Protein AF-0000000076989982 (afdb_homodimer)

Sequence (538 aa):
MSLSGQRYEKISDDGVPPREEEQDGLLDSHEPRYRRLVRLSTTSPLTTVCLSISNAVTVAIVLLLLLSRGSLDSPCPTPTTVVYPLRPAWFPPEIPVTKVLHGDKRYGQAPNPESIEAWNQLLPKGRGWVRVNNQSALPDLPGLNHSLPEHRAFPTVFHQLHCLYSTMDSYYELLNVTYGRREKRELGPGDPGWNSEHLNHCWDYLRQTIMCNADVTLEWKKYDEKVGTGWGYRHQCKDWDAIIAWAEDHRTSNSWGILRGGGERIPLEMSLSGQRYEKISDDGVPPREEEQDGLLDSHEPRYRRLVRLSTTSPLTTVCLSISNAVTVAIVLLLLLSRGSLDSPCPTPTTVVYPLRPAWFPPEIPVTKVLHGDKRYGQAPNPESIEAWNQLLPKGRGWVRVNNQSALPDLPGLNHSLPEHRAFPTVFHQLHCLYSTMDSYYELLNVTYGRREKRELGPGDPGWNSEHLNHCWDYLRQTIMCNADVTLEWKKYDEKVGTGWGYRHQCKDWDAIIAWAEDHRTSNSWGILRGGGERIPLE

Foldseek 3Di:
DDDDDDYDDDDDDDDDDDDDDDPPPPPVPPPPPPPPPPPPPDCPPVNVVVVVVVVVVVVVVVVVVVVVCVVVPPVPPVPPDDDDDDDDPQADDDDDDDDDDDDDVLQLDADDPSVVVVLVVVADVVLQKDKDQCPDDDPDAPQDDPVDRIWIWGFVLSVVSVVLVVVRVVLNVVVCVVVPVDDPPQDDPPDDCNCSNVVSCVSRVSNVVSVNVPRRFIQIDGPPDPDRPVPRGDGDDDDPVVVVVVCVVVDQFDFDDDDPPPTDGHGDD/DDDDDDDPDDPPVPCPDDDPPVPPPPPVVPPPPPPPPPPPPDCPVVNVVVVVVVVVVVVVVVVVVVVVVVVVPPVPPVPPDDDDDDDDPQADDDDDDDDDDDDDVLQLDADDPSVVVVLVVVADVVLQKDKDQCPDDDPDFPQDDPVDRIWIWGFVLSVVSVVLVVVRVVLNVVVCVVPPPDDPPQDDPPDDCNCSNVVSCVSRVSNVVSVNVPRRFIQIDGPPDPDRPVPRGDGDDDDPVVVVVVCVVVDQFDFDDDDPPPTDGHGDD

pLDDT: mean 70.56, std 25.73, range [16.31, 98.81]

Secondary structure (DSSP, 8-state):
--------------------------------------------HHHHHHHHHHHHHHHHHHHHHHHHHHTT-S--------BPPP--TTSPP--EEEEE----TTTSS---HHHHHHHHTTSPTTTT-EEEE-SS-----TT--TT-SEEEEEEHHHHHHHHHHHHHHHHHHHHHHHHTTT------TTSTTTTHHHHHHHHHHHHHHHHHT----EEEPPTT-SS---TT-EEEEE-HHHHHHHHHHTBSB----SSTTSS---B--/--------------------------------------------HHHHHHHHHHHHHHHHHHHHHHHHHHTT-S--------BPPP--TTSPP--EEEEE----TTTSS---HHHHHHHHTTSPTTTT-EEEE-SS-----TT--TT-SEEEEEEHHHHHHHHHHHHHHHHHHHHHHHHTTT------TTSTTTTHHHHHHHHHHHHHHHHHT----EEEPPTT-SS---TT-EEEEE-HHHHHHHHHHTBS-----SSTTTS------

Organism: Colletotrichum orbiculare (strain 104-T / ATCC 96160 / CBS 514.97 / LARS 414 / MAFF 240422) (NCBI:txid1213857)

Solvent-accessible surface area (backbone atoms only — not comparable to full-atom values): 31716 Å² total; per-residue (Å²): 140,77,86,89,80,85,87,88,89,86,85,89,86,89,83,87,82,81,84,80,81,74,78,77,71,80,73,76,74,76,74,78,80,76,75,79,74,75,73,75,67,82,66,46,73,60,48,41,50,50,31,46,48,50,31,51,51,50,49,50,51,52,49,50,52,45,51,64,53,54,68,53,66,43,77,64,62,75,66,43,43,38,73,45,73,76,48,63,89,88,46,72,66,65,46,76,39,79,44,66,43,68,88,49,64,59,52,36,51,78,87,42,76,66,25,48,52,55,54,22,61,70,34,32,57,17,48,37,32,22,56,43,68,59,82,53,87,68,70,95,44,81,56,61,64,78,84,49,74,62,41,50,27,31,36,41,38,54,56,47,50,35,36,52,48,49,52,55,52,51,39,54,51,41,50,33,68,61,54,44,86,67,68,82,60,79,64,46,92,83,38,80,67,48,54,47,67,60,46,18,49,31,50,30,52,44,50,52,50,45,49,28,45,51,43,64,45,70,43,59,66,31,84,85,49,91,64,88,81,72,59,58,45,72,36,84,21,36,41,52,67,58,37,43,51,50,35,43,74,29,33,66,32,52,19,34,34,53,50,88,80,74,29,65,82,38,74,60,127,146,86,73,87,78,78,84,79,74,84,74,82,63,83,68,82,74,78,77,68,80,72,78,77,74,77,74,75,77,75,77,78,78,77,74,80,74,74,73,78,64,81,63,45,72,62,48,39,51,50,30,47,49,50,30,51,51,50,50,49,51,50,49,50,51,46,52,62,53,54,66,54,66,42,78,63,62,77,66,44,42,37,72,46,72,75,48,62,87,89,47,73,66,64,47,77,40,79,44,66,43,67,89,50,64,58,53,36,52,76,86,44,74,66,24,49,52,54,55,22,62,71,33,33,56,16,48,39,32,22,55,40,66,59,83,53,86,68,71,95,43,81,56,59,65,79,84,50,76,64,42,50,27,32,38,40,38,52,56,47,52,37,36,52,47,50,52,54,53,50,39,52,51,41,50,32,67,59,54,44,85,67,67,80,61,79,63,46,92,83,38,77,67,47,52,47,68,59,46,18,49,29,49,31,51,45,50,52,52,46,48,28,45,50,43,63,46,69,44,58,66,31,83,85,49,92,64,89,78,70,59,60,45,71,35,85,20,36,42,54,66,57,36,43,52,52,35,43,74,31,32,66,33,51,19,34,34,53,50,89,81,74,29,66,81,37,75,60,128

Radius of gyration: 43.17 Å; Cα contacts (8 Å, |Δi|>4): 699; chains: 2; bounding box: 173×113×93 Å

InterPro domains:
  IPR021765 Mycotoxin biosynthesis protein UstYa-like [PF11807] (40-250)
  IPR021765 Mycotoxin biosynthesis protein UstYa-like [PTHR33365] (18-252)

Structure (mmCIF, N/CA/C/O backbone):
data_AF-0000000076989982-model_v1
#
loop_
_entity.id
_entity.type
_entity.pdbx_description
1 polymer 'Oxidase ustYa'
#
loop_
_atom_site.group_PDB
_atom_site.id
_atom_site.type_symbol
_atom_site.label_atom_id
_atom_site.label_alt_id
_atom_site.label_comp_id
_atom_site.label_asym_id
_atom_site.label_entity_id
_atom_site.label_seq_id
_atom_site.pdbx_PDB_ins_code
_atom_site.Cartn_x
_atom_site.Cartn_y
_atom_site.Cartn_z
_atom_site.occupancy
_atom_site.B_iso_or_equiv
_atom_site.auth_seq_id
_atom_site.auth_comp_id
_atom_site.auth_asym_id
_atom_site.auth_atom_id
_atom_site.pdbx_PDB_model_num
ATOM 1 N N . MET A 1 1 ? 74.188 24.844 45.844 1 20.05 1 MET A N 1
ATOM 2 C CA . MET A 1 1 ? 74.062 24.875 47.312 1 20.05 1 MET A CA 1
ATOM 3 C C . MET A 1 1 ? 73.875 26.312 47.812 1 20.05 1 MET A C 1
ATOM 5 O O . MET A 1 1 ? 72.938 26.625 48.531 1 20.05 1 MET A O 1
ATOM 9 N N . SER A 1 2 ? 75 26.953 48.281 1 17 2 SER A N 1
ATOM 10 C CA . SER A 1 2 ? 75.188 27.578 49.562 1 17 2 SER A CA 1
ATOM 11 C C . SER A 1 2 ? 74.875 29.078 49.531 1 17 2 SER A C 1
ATOM 13 O O . SER A 1 2 ? 74.312 29.609 50.469 1 17 2 SER A O 1
ATOM 15 N N . LEU A 1 3 ? 75.625 29.922 48.844 1 16.36 3 LEU A N 1
ATOM 16 C CA . LEU A 1 3 ? 76.375 30.938 49.594 1 16.36 3 LEU A CA 1
ATOM 17 C C . LEU A 1 3 ? 75.438 32.031 50.094 1 16.36 3 LEU A C 1
ATOM 19 O O . LEU A 1 3 ? 74.312 32.156 49.625 1 16.36 3 LEU A O 1
ATOM 23 N N . SER A 1 4 ? 75.875 33.406 50.031 1 17.39 4 SER A N 1
ATOM 24 C CA . SER A 1 4 ? 76.438 34.344 51.031 1 17.39 4 SER A CA 1
ATOM 25 C C . SER A 1 4 ? 75.375 35.312 51.531 1 17.39 4 SER A C 1
ATOM 27 O O . SER A 1 4 ? 74.375 35.5 50.875 1 17.39 4 SER A O 1
ATOM 29 N N . GLY A 1 5 ? 75.75 36.344 52.375 1 16.31 5 GLY A N 1
ATOM 30 C CA . GLY A 1 5 ? 75.688 36.844 53.719 1 16.31 5 GLY A CA 1
ATOM 31 C C . GLY A 1 5 ? 74.812 38.125 53.844 1 16.31 5 GLY A C 1
ATOM 32 O O . GLY A 1 5 ? 74.25 38.375 54.875 1 16.31 5 GLY A O 1
ATOM 33 N N . GLN A 1 6 ? 75.188 39.219 53.094 1 16.52 6 GLN A N 1
ATOM 34 C CA . GLN A 1 6 ? 75.625 40.375 53.875 1 16.52 6 GLN A CA 1
ATOM 35 C C . GLN A 1 6 ? 74.5 41.062 54.594 1 16.52 6 GLN A C 1
ATOM 37 O O . GLN A 1 6 ? 73.312 40.969 54.188 1 16.52 6 GLN A O 1
ATOM 42 N N . ARG A 1 7 ? 74.688 42.344 55.25 1 17.05 7 ARG A N 1
ATOM 43 C CA . ARG A 1 7 ? 74.75 42.969 56.562 1 17.05 7 ARG A CA 1
ATOM 44 C C . ARG A 1 7 ? 73.438 43.75 56.844 1 17.05 7 ARG A C 1
ATOM 46 O O . ARG A 1 7 ? 72.688 44 55.938 1 17.05 7 ARG A O 1
ATOM 53 N N . TYR A 1 8 ? 73.688 45.188 57.406 1 16.36 8 TYR A N 1
ATOM 54 C CA . TYR A 1 8 ? 73.5 45.719 58.75 1 16.36 8 TYR A CA 1
ATOM 55 C C . TYR A 1 8 ? 72.125 46.406 58.906 1 16.36 8 TYR A C 1
ATOM 57 O O . TYR A 1 8 ? 71.438 46.594 57.906 1 16.36 8 TYR A O 1
ATOM 65 N N . GLU A 1 9 ? 72.125 47.906 59.219 1 16.67 9 GLU A N 1
ATOM 66 C CA . GLU A 1 9 ? 72 48.625 60.469 1 16.67 9 GLU A CA 1
ATOM 67 C C . GLU A 1 9 ? 70.562 49.188 60.594 1 16.67 9 GLU A C 1
ATOM 69 O O . GLU A 1 9 ? 69.875 49.438 59.594 1 16.67 9 GLU A O 1
ATOM 74 N N . LYS A 1 10 ? 70.312 49.906 61.812 1 18.12 10 LYS A N 1
ATOM 75 C CA . LYS A 1 10 ? 69.312 49.969 62.875 1 18.12 10 LYS A CA 1
ATOM 76 C C . LYS A 1 10 ? 68.25 51.062 62.594 1 18.12 10 LYS A C 1
ATOM 78 O O . LYS A 1 10 ? 67.062 50.781 62.656 1 18.12 10 LYS A O 1
ATOM 83 N N . ILE A 1 11 ? 68.562 52.469 63.062 1 17.06 11 ILE A N 1
ATOM 84 C CA . ILE A 1 11 ? 68.062 52.938 64.312 1 17.06 11 ILE A CA 1
ATOM 85 C C . ILE A 1 11 ? 66.75 53.688 64.125 1 17.06 11 ILE A C 1
ATOM 87 O O . ILE A 1 11 ? 65.75 53.375 64.75 1 17.06 11 ILE A O 1
ATOM 91 N N . SER A 1 12 ? 66.875 55.156 64.188 1 17.36 12 SER A N 1
ATOM 92 C CA . SER A 1 12 ? 66.438 56.031 65.25 1 17.36 12 SER A CA 1
ATOM 93 C C . SER A 1 12 ? 65.062 56.531 65.062 1 17.36 12 SER A C 1
ATOM 95 O O . SER A 1 12 ? 64.562 56.5 63.938 1 17.36 12 SER A O 1
ATOM 97 N N . ASP A 1 13 ? 64.562 57.562 66 1 17.69 13 ASP A N 1
ATOM 98 C CA . ASP A 1 13 ? 63.531 57.781 66.938 1 17.69 13 ASP A CA 1
ATOM 99 C C . ASP A 1 13 ? 62.406 58.656 66.312 1 17.69 13 ASP A C 1
ATOM 101 O O . ASP A 1 13 ? 61.219 58.344 66.5 1 17.69 13 ASP A O 1
ATOM 105 N N . ASP A 1 14 ? 62.844 59.938 66.062 1 20.12 14 ASP A N 1
ATOM 106 C CA . ASP A 1 14 ? 62.281 61.062 66.812 1 20.12 14 ASP A CA 1
ATOM 107 C C . ASP A 1 14 ? 60.875 61.375 66.312 1 20.12 14 ASP A C 1
ATOM 109 O O . ASP A 1 14 ? 60.5 61.062 65.188 1 20.12 14 ASP A O 1
ATOM 113 N N . GLY A 1 15 ? 60.188 62.375 67.125 1 19.19 15 GLY A N 1
ATOM 114 C CA . GLY A 1 15 ? 58.906 62.656 67.812 1 19.19 15 GLY A CA 1
ATOM 115 C C . GLY A 1 15 ? 57.938 63.406 66.938 1 19.19 15 GLY A C 1
ATOM 116 O O . GLY A 1 15 ? 56.781 62.969 66.75 1 19.19 15 GLY A O 1
ATOM 117 N N . VAL A 1 16 ? 58.188 64.812 66.812 1 24.38 16 VAL A N 1
ATOM 118 C CA . VAL A 1 16 ? 57.219 65.75 67.312 1 24.38 16 VAL A CA 1
ATOM 119 C C . VAL A 1 16 ? 56.062 65.938 66.312 1 24.38 16 VAL A C 1
ATOM 121 O O . VAL A 1 16 ? 56.281 65.875 65.125 1 24.38 16 VAL A O 1
ATOM 124 N N . PRO A 1 17 ? 54.875 66.438 66.875 1 24.98 17 PRO A N 1
ATOM 125 C CA . PRO A 1 17 ? 53.438 66.188 66.625 1 24.98 17 PRO A CA 1
ATOM 126 C C . PRO A 1 17 ? 52.875 67.188 65.562 1 24.98 17 PRO A C 1
ATOM 128 O O . PRO A 1 17 ? 51.812 66.875 64.938 1 24.98 17 PRO A O 1
ATOM 131 N N . PRO A 1 18 ? 53.656 68.312 65.25 1 21.64 18 PRO A N 1
ATOM 132 C CA . PRO A 1 18 ? 52.812 69.5 65.562 1 21.64 18 PRO A CA 1
ATOM 133 C C . PRO A 1 18 ? 51.594 69.625 64.625 1 21.64 18 PRO A C 1
ATOM 135 O O . PRO A 1 18 ? 51.5 68.875 63.656 1 21.64 18 PRO A O 1
ATOM 138 N N . ARG A 1 19 ? 51.531 70.938 63.969 1 20.58 19 ARG A N 1
ATOM 139 C CA . ARG A 1 19 ? 50.625 72.062 64 1 20.58 19 ARG A CA 1
ATOM 140 C C . ARG A 1 19 ? 49.625 72 62.844 1 20.58 19 ARG A C 1
ATOM 142 O O . ARG A 1 19 ? 49.969 71.562 61.75 1 20.58 19 ARG A O 1
ATOM 149 N N . GLU A 1 20 ? 48.344 72.312 63.125 1 21.58 20 GLU A N 1
ATOM 150 C CA . GLU A 1 20 ? 46.938 72.188 62.75 1 21.58 20 GLU A CA 1
ATOM 151 C C . GLU A 1 20 ? 46.594 73 61.531 1 21.58 20 GLU A C 1
ATOM 153 O O . GLU A 1 20 ? 45.562 72.75 60.875 1 21.58 20 GLU A O 1
ATOM 158 N N . GLU A 1 21 ? 47.438 73.938 61.062 1 21.81 21 GLU A N 1
ATOM 159 C CA . GLU A 1 21 ? 46.656 75.188 60.719 1 21.81 21 GLU A CA 1
ATOM 160 C C . GLU A 1 21 ? 45.688 74.875 59.594 1 21.81 21 GLU A C 1
ATOM 162 O O . GLU A 1 21 ? 46 74.062 58.688 1 21.81 21 GLU A O 1
ATOM 167 N N . GLU A 1 22 ? 44.531 75.5 59.719 1 23.94 22 GLU A N 1
ATOM 168 C CA . GLU A 1 22 ? 43.125 75.5 59.312 1 23.94 22 GLU A CA 1
ATOM 169 C C . GLU A 1 22 ? 42.938 76.062 57.906 1 23.94 22 GLU A C 1
ATOM 171 O O . GLU A 1 22 ? 42.906 77.312 57.719 1 23.94 22 GLU A O 1
ATOM 176 N N . GLN A 1 23 ? 43.875 75.875 57.031 1 20.77 23 GLN A N 1
ATOM 177 C CA . GLN A 1 23 ? 43.625 76.688 55.844 1 20.77 23 GLN A CA 1
ATOM 178 C C . GLN A 1 23 ? 42.219 76.5 55.312 1 20.77 23 GLN A C 1
ATOM 180 O O . GLN A 1 23 ? 41.781 75.375 55.062 1 20.77 23 GLN A O 1
ATOM 185 N N . ASP A 1 24 ? 41.375 77.438 55.625 1 25.7 24 ASP A N 1
ATOM 186 C CA . ASP A 1 24 ? 39.969 77.75 55.344 1 25.7 24 ASP A CA 1
ATOM 187 C C . ASP A 1 24 ? 39.719 77.812 53.812 1 25.7 24 ASP A C 1
ATOM 189 O O . ASP A 1 24 ? 40.281 78.688 53.125 1 25.7 24 ASP A O 1
ATOM 193 N N . GLY A 1 25 ? 40.031 76.75 53.125 1 22.73 25 GLY A N 1
ATOM 194 C CA . GLY A 1 25 ? 39.812 76.812 51.688 1 22.73 25 GLY A CA 1
ATOM 195 C C . GLY A 1 25 ? 38.406 77.312 51.344 1 22.73 25 GLY A C 1
ATOM 196 O O . GLY A 1 25 ? 37.438 77 52.031 1 22.73 25 GLY A O 1
ATOM 197 N N . LEU A 1 26 ? 38.375 78.5 50.781 1 27.45 26 LEU A N 1
ATOM 198 C CA . LEU A 1 26 ? 37.344 79.312 50.219 1 27.45 26 LEU A CA 1
ATOM 199 C C . LEU A 1 26 ? 36.438 78.5 49.281 1 27.45 26 LEU A C 1
ATOM 201 O O . LEU A 1 26 ? 36.875 78.062 48.219 1 27.45 26 LEU A O 1
ATOM 205 N N . LEU A 1 27 ? 35.719 77.5 49.812 1 26.31 27 LEU A N 1
ATOM 206 C CA . LEU A 1 27 ? 34.781 76.625 49.094 1 26.31 27 LEU A CA 1
ATOM 207 C C . LEU A 1 27 ? 33.75 77.5 48.344 1 26.31 27 LEU A C 1
ATOM 209 O O . LEU A 1 27 ? 32.875 78.125 48.969 1 26.31 27 LEU A O 1
ATOM 213 N N . ASP A 1 28 ? 34.219 78.438 47.469 1 28.22 28 ASP A N 1
ATOM 214 C CA . ASP A 1 28 ? 33.188 79.25 46.812 1 28.22 28 ASP A CA 1
ATOM 215 C C . ASP A 1 28 ? 32.125 78.312 46.219 1 28.22 28 ASP A C 1
ATOM 217 O O . ASP A 1 28 ? 32.406 77.438 45.438 1 28.22 28 ASP A O 1
ATOM 221 N N . SER A 1 29 ? 31.078 77.938 46.969 1 29.08 29 SER A N 1
ATOM 222 C CA . SER A 1 29 ? 29.891 77.188 46.688 1 29.08 29 SER A CA 1
ATOM 223 C C . SER A 1 29 ? 29.156 77.625 45.438 1 29.08 29 SER A C 1
ATOM 225 O O . SER A 1 29 ? 28.562 78.75 45.469 1 29.08 29 SER A O 1
ATOM 227 N N . HIS A 1 30 ? 29.828 77.812 44.281 1 30.8 30 HIS A N 1
ATOM 228 C CA . HIS A 1 30 ? 29 78.312 43.188 1 30.8 30 HIS A CA 1
ATOM 229 C C . HIS A 1 30 ? 27.734 77.438 43.062 1 30.8 30 HIS A C 1
ATOM 231 O O . HIS A 1 30 ? 27.766 76.25 43.094 1 30.8 30 HIS A O 1
ATOM 237 N N . GLU A 1 31 ? 26.547 77.938 43.594 1 32.91 31 GLU A N 1
ATOM 238 C CA . GLU A 1 31 ? 25.188 77.438 43.531 1 32.91 31 GLU A CA 1
ATOM 239 C C . GLU A 1 31 ? 24.781 77.062 42.125 1 32.91 31 GLU A C 1
ATOM 241 O O . GLU A 1 31 ? 24.938 77.875 41.188 1 32.91 31 GLU A O 1
ATOM 246 N N . PRO A 1 32 ? 24.953 75.75 41.688 1 38.09 32 PRO A N 1
ATOM 247 C CA . PRO A 1 32 ? 24.516 75.438 40.344 1 38.09 32 PRO A CA 1
ATOM 248 C C . PRO A 1 32 ? 23.078 75.875 40.031 1 38.09 32 PRO A C 1
ATOM 250 O O . PRO A 1 32 ? 22.203 75.75 40.906 1 38.09 32 PRO A O 1
ATOM 253 N N . ARG A 1 33 ? 22.859 77 39.375 1 33.75 33 ARG A N 1
ATOM 254 C CA . ARG A 1 33 ? 21.578 77.5 38.875 1 33.75 33 ARG A CA 1
ATOM 255 C C . ARG A 1 33 ? 20.766 76.375 38.25 1 33.75 33 ARG A C 1
ATOM 257 O O . ARG A 1 33 ? 21.219 75.688 37.312 1 33.75 33 ARG A O 1
ATOM 264 N N . TYR A 1 34 ? 19.969 75.625 39.062 1 31.83 34 TYR A N 1
ATOM 265 C CA . TYR A 1 34 ? 18.984 74.625 38.688 1 31.83 34 TYR A CA 1
ATOM 266 C C . TYR A 1 34 ? 18.125 75.125 37.531 1 31.83 34 TYR A C 1
ATOM 268 O O . TYR A 1 34 ? 17.609 76.25 37.562 1 31.83 34 TYR A O 1
ATOM 276 N N . ARG A 1 35 ? 18.422 74.75 36.312 1 32.34 35 ARG A N 1
ATOM 277 C CA . ARG A 1 35 ? 17.656 74.875 35.062 1 32.34 35 ARG A CA 1
ATOM 278 C C . ARG A 1 35 ? 16.156 74.75 35.344 1 32.34 35 ARG A C 1
ATOM 280 O O . ARG A 1 35 ? 15.75 73.875 36.094 1 32.34 35 ARG A O 1
ATOM 287 N N . ARG A 1 36 ? 15.367 75.875 35.188 1 31.75 36 ARG A N 1
ATOM 288 C CA . ARG A 1 36 ? 13.922 76 35.125 1 31.75 36 ARG A CA 1
ATOM 289 C C . ARG A 1 36 ? 13.266 74.875 34.375 1 31.75 36 ARG A C 1
ATOM 291 O O . ARG A 1 36 ? 13.633 74.562 33.25 1 31.75 36 ARG A O 1
ATOM 298 N N . LEU A 1 37 ? 12.867 73.75 35.094 1 33.88 37 LEU A N 1
ATOM 299 C CA . LEU A 1 37 ? 11.953 72.75 34.562 1 33.88 37 LEU A CA 1
ATOM 300 C C . LEU A 1 37 ? 10.836 73.375 33.75 1 33.88 37 LEU A C 1
ATOM 302 O O . LEU A 1 37 ? 10.148 74.312 34.219 1 33.88 37 LEU A O 1
ATOM 306 N N . VAL A 1 38 ? 10.992 73.5 32.438 1 33.38 38 VAL A N 1
ATOM 307 C CA . VAL A 1 38 ? 9.961 73.812 31.469 1 33.38 38 VAL A CA 1
ATOM 308 C C . VAL A 1 38 ? 8.602 73.312 31.953 1 33.38 38 VAL A C 1
ATOM 310 O O . VAL A 1 38 ? 8.461 72.125 32.25 1 33.38 38 VAL A O 1
ATOM 313 N N . ARG A 1 39 ? 7.816 74.188 32.625 1 36.12 39 ARG A N 1
ATOM 314 C CA . ARG A 1 39 ? 6.398 74 32.906 1 36.12 39 ARG A CA 1
ATOM 315 C C . ARG A 1 39 ? 5.703 73.25 31.797 1 36.12 39 ARG A C 1
ATOM 317 O O . ARG A 1 39 ? 5.695 73.688 30.641 1 36.12 39 ARG A O 1
ATOM 324 N N . LEU A 1 40 ? 5.859 71.938 31.812 1 39.03 40 LEU A N 1
ATOM 325 C CA . LEU A 1 40 ? 4.945 71.125 31.016 1 39.03 40 LEU A CA 1
ATOM 326 C C . LEU A 1 40 ? 3.553 71.75 30.984 1 39.03 40 LEU A C 1
ATOM 328 O O . LEU A 1 40 ? 2.941 71.938 32.031 1 39.03 40 LEU A O 1
ATOM 332 N N . SER A 1 41 ? 3.381 72.75 30.141 1 41.69 41 SER A N 1
ATOM 333 C CA . SER A 1 41 ? 2.109 73.438 29.844 1 41.69 41 SER A CA 1
ATOM 334 C C . SER A 1 41 ? 0.933 72.5 30.109 1 41.69 41 SER A C 1
ATOM 336 O O . SER A 1 41 ? 1.083 71.25 30.078 1 41.69 41 SER A O 1
ATOM 338 N N . THR A 1 42 ? -0.083 73 30.828 1 45.53 42 THR A N 1
ATOM 339 C CA . THR A 1 42 ? -1.435 72.5 31.141 1 45.53 42 THR A CA 1
ATOM 340 C C . THR A 1 42 ? -2.025 71.75 29.969 1 45.53 42 THR A C 1
ATOM 342 O O . THR A 1 42 ? -2.17 72.25 28.859 1 45.53 42 THR A O 1
ATOM 345 N N . THR A 1 43 ? -1.646 70.562 29.828 1 53.81 43 THR A N 1
ATOM 346 C CA . THR A 1 43 ? -2.223 69.562 28.875 1 53.81 43 THR A CA 1
ATOM 347 C C . THR A 1 43 ? -3.742 69.75 28.844 1 53.81 43 THR A C 1
ATOM 349 O O . THR A 1 43 ? -4.398 69.688 29.891 1 53.81 43 THR A O 1
ATOM 352 N N . SER A 1 44 ? -4.258 70.625 27.875 1 61.56 44 SER A N 1
ATOM 353 C CA . SER A 1 44 ? -5.652 70.938 27.594 1 61.56 44 SER A CA 1
ATOM 354 C C . SER A 1 44 ? -6.551 69.75 27.797 1 61.56 44 SER A C 1
ATOM 356 O O . SER A 1 44 ? -6.098 68.625 27.672 1 61.56 44 SER A O 1
ATOM 358 N N . PRO A 1 45 ? -7.68 70.062 28.625 1 69.5 45 PRO A N 1
ATOM 359 C CA . PRO A 1 45 ? -8.68 69 28.766 1 69.5 45 PRO A CA 1
ATOM 360 C C . PRO A 1 45 ? -8.875 68.188 27.469 1 69.5 45 PRO A C 1
ATOM 362 O O . PRO A 1 45 ? -9.148 67 27.516 1 69.5 45 PRO A O 1
ATOM 365 N N . LEU A 1 46 ? -8.43 68.875 26.438 1 71.19 46 LEU A N 1
ATOM 366 C CA . LEU A 1 46 ? -8.562 68.188 25.156 1 71.19 46 LEU A CA 1
ATOM 367 C C . LEU A 1 46 ? -7.516 67.125 24.984 1 71.19 46 LEU A C 1
ATOM 369 O O . LEU A 1 46 ? -7.801 66.062 24.453 1 71.19 46 LEU A O 1
ATOM 373 N N . THR A 1 47 ? -6.324 67.438 25.594 1 72.62 47 THR A N 1
ATOM 374 C CA . THR A 1 47 ? -5.266 66.438 25.484 1 72.62 47 THR A CA 1
ATOM 375 C C . THR A 1 47 ? -5.559 65.188 26.375 1 72.62 47 THR A C 1
ATOM 377 O O . THR A 1 47 ? -5.312 64.062 25.984 1 72.62 47 THR A O 1
ATOM 380 N N . THR A 1 48 ? -6.121 65.5 27.516 1 73 48 THR A N 1
ATOM 381 C CA . THR A 1 48 ? -6.504 64.375 28.406 1 73 48 THR A CA 1
ATOM 382 C C . THR A 1 48 ? -7.617 63.531 27.797 1 73 48 THR A C 1
ATOM 384 O O . THR A 1 48 ? -7.594 62.312 27.875 1 73 48 THR A O 1
ATOM 387 N N . VAL A 1 49 ? -8.562 64.312 27.188 1 73.81 49 VAL A N 1
ATOM 388 C CA . VAL A 1 49 ? -9.664 63.594 26.531 1 73.81 49 VAL A CA 1
ATOM 389 C C . VAL A 1 49 ? -9.133 62.781 25.359 1 73.81 49 VAL A C 1
ATOM 391 O O . VAL A 1 49 ? -9.516 61.625 25.172 1 73.81 49 VAL A O 1
ATOM 394 N N . CYS A 1 50 ? -8.164 63.312 24.625 1 73.31 50 CYS A N 1
ATOM 395 C CA . CYS A 1 50 ? -7.609 62.594 23.469 1 73.31 50 CYS A CA 1
ATOM 396 C C . CYS A 1 50 ? -6.781 61.406 23.906 1 73.31 50 CYS A C 1
ATOM 398 O O . CYS A 1 50 ? -6.859 60.344 23.281 1 73.31 50 CYS A O 1
ATOM 400 N N . LEU A 1 51 ? -6.098 61.5 24.984 1 75.12 51 LEU A N 1
ATOM 401 C CA . LEU A 1 51 ? -5.289 60.406 25.5 1 75.12 51 LEU A CA 1
ATOM 402 C C . LEU A 1 51 ? -6.168 59.312 26.094 1 75.12 51 LEU A C 1
ATOM 404 O O . LEU A 1 51 ? -5.859 58.125 25.969 1 75.12 51 LEU A O 1
ATOM 408 N N . SER A 1 52 ? -7.199 59.75 26.75 1 77.06 52 SER A N 1
ATOM 409 C CA . SER A 1 52 ? -8.148 58.781 27.281 1 77.06 52 SER A CA 1
ATOM 410 C C . SER A 1 52 ? -8.859 58.031 26.172 1 77.06 52 SER A C 1
ATOM 412 O O . SER A 1 52 ? -9.055 56.812 26.266 1 77.06 52 SER A O 1
ATOM 414 N N . ILE A 1 53 ? -9.203 58.688 25.156 1 75.81 53 ILE A N 1
ATOM 415 C CA . ILE A 1 53 ? -9.859 58.062 24.016 1 75.81 53 ILE A CA 1
ATOM 416 C C . ILE A 1 53 ? -8.883 57.094 23.328 1 75.81 53 ILE A C 1
ATOM 418 O O . ILE A 1 53 ? -9.242 55.969 22.969 1 75.81 53 ILE A O 1
ATOM 422 N N . SER A 1 54 ? -7.637 57.562 23.188 1 76.56 54 SER A N 1
ATOM 423 C CA . SER A 1 54 ? -6.633 56.688 22.547 1 76.56 54 SER A CA 1
ATOM 424 C C . SER A 1 54 ? -6.375 55.438 23.391 1 76.56 54 SER A C 1
ATOM 426 O O . SER A 1 54 ? -6.254 54.344 22.844 1 76.56 54 SER A O 1
ATOM 428 N N . ASN A 1 55 ? -6.379 55.594 24.641 1 78.06 55 ASN A N 1
ATOM 429 C CA . ASN A 1 55 ? -6.23 54.438 25.531 1 78.06 55 ASN A CA 1
ATOM 430 C C . ASN A 1 55 ? -7.434 53.5 25.438 1 78.06 55 ASN A C 1
ATOM 432 O O . ASN A 1 55 ? -7.273 52.281 25.422 1 78.06 55 ASN A O 1
ATOM 436 N N . ALA A 1 56 ? -8.547 54.125 25.547 1 76.69 56 ALA A N 1
ATOM 437 C CA . ALA A 1 56 ? -9.766 53.312 25.469 1 76.69 56 ALA A CA 1
ATOM 438 C C . ALA A 1 56 ? -9.828 52.562 24.141 1 76.69 56 ALA A C 1
ATOM 440 O O . ALA A 1 56 ? -10.203 51.406 24.109 1 76.69 56 ALA A O 1
ATOM 441 N N . VAL A 1 57 ? -9.438 53.188 23.094 1 77.12 57 VAL A N 1
ATOM 442 C CA . VAL A 1 57 ? -9.445 52.562 21.781 1 77.12 57 VAL A CA 1
ATOM 443 C C . VAL A 1 57 ? -8.391 51.438 21.719 1 77.12 57 VAL A C 1
ATOM 445 O O . VAL A 1 57 ? -8.656 50.375 21.203 1 77.12 57 VAL A O 1
ATOM 448 N N . THR A 1 58 ? -7.277 51.719 22.312 1 76.12 58 THR A N 1
ATOM 449 C CA . THR A 1 58 ? -6.227 50.719 22.297 1 76.12 58 THR A CA 1
ATOM 450 C C . THR A 1 58 ? -6.594 49.531 23.188 1 76.12 58 THR A C 1
ATOM 452 O O . THR A 1 58 ? -6.352 48.375 22.828 1 76.12 58 THR A O 1
ATOM 455 N N . VAL A 1 59 ? -7.23 49.75 24.266 1 76.81 59 VAL A N 1
ATOM 456 C CA . VAL A 1 59 ? -7.703 48.688 25.125 1 76.81 59 VAL A CA 1
ATOM 457 C C . VAL A 1 59 ? -8.805 47.906 24.422 1 76.81 59 VAL A C 1
ATOM 459 O O . VAL A 1 59 ? -8.844 46.656 24.484 1 76.81 59 VAL A O 1
ATOM 462 N N . ALA A 1 60 ? -9.672 48.531 23.797 1 76.56 60 ALA A N 1
ATOM 463 C CA . ALA A 1 60 ? -10.734 47.875 23.031 1 76.56 60 ALA A CA 1
ATOM 464 C C . ALA A 1 60 ? -10.164 47 21.922 1 76.56 60 ALA A C 1
ATOM 466 O O . ALA A 1 60 ? -10.625 45.875 21.703 1 76.56 60 ALA A O 1
ATOM 467 N N . ILE A 1 61 ? -9.211 47.438 21.312 1 74.06 61 ILE A N 1
ATOM 468 C CA . ILE A 1 61 ? -8.562 46.656 20.25 1 74.06 61 ILE A CA 1
ATOM 469 C C . ILE A 1 61 ? -7.879 45.438 20.859 1 74.06 61 ILE A C 1
ATOM 471 O O . ILE A 1 61 ? -7.984 44.344 20.328 1 74.06 61 ILE A O 1
ATOM 475 N N . VAL A 1 62 ? -7.254 45.594 21.953 1 72.62 62 VAL A N 1
ATOM 476 C CA . VAL A 1 62 ? -6.613 44.5 22.641 1 72.62 62 VAL A CA 1
ATOM 477 C C . VAL A 1 62 ? -7.676 43.5 23.094 1 72.62 62 VAL A C 1
ATOM 479 O O . VAL A 1 62 ? -7.508 42.281 22.938 1 72.62 62 VAL A O 1
ATOM 482 N N . LEU A 1 63 ? -8.68 43.938 23.672 1 70.94 63 LEU A N 1
ATOM 483 C CA . LEU A 1 63 ? -9.766 43.062 24.109 1 70.94 63 LEU A CA 1
ATOM 484 C C . LEU A 1 63 ? -10.406 42.375 22.922 1 70.94 63 LEU A C 1
ATOM 486 O O . LEU A 1 63 ? -10.719 41.188 23 1 70.94 63 LEU A O 1
ATOM 490 N N . LEU A 1 64 ? -10.672 42.969 21.891 1 68.31 64 LEU A N 1
ATOM 491 C CA . LEU A 1 64 ? -11.219 42.344 20.703 1 68.31 64 LEU A CA 1
ATOM 492 C C . LEU A 1 64 ? -10.266 41.281 20.156 1 68.31 64 LEU A C 1
ATOM 494 O O . LEU A 1 64 ? -10.695 40.219 19.734 1 68.31 64 LEU A O 1
ATOM 498 N N . LEU A 1 65 ? -9.094 41.656 20.188 1 62.16 65 LEU A N 1
ATOM 499 C CA . LEU A 1 65 ? -8.109 40.656 19.75 1 62.16 65 LEU A CA 1
ATOM 500 C C . LEU A 1 65 ? -8.078 39.469 20.703 1 62.16 65 LEU A C 1
ATOM 502 O O . LEU A 1 65 ? -7.961 38.312 20.25 1 62.16 65 LEU A O 1
ATOM 506 N N . LEU A 1 66 ? -8.141 39.656 21.906 1 59.84 66 LEU A N 1
ATOM 507 C CA . LEU A 1 66 ? -8.188 38.562 22.875 1 59.84 66 LEU A CA 1
ATOM 508 C C . LEU A 1 66 ? -9.492 37.812 22.766 1 59.84 66 LEU A C 1
ATOM 510 O O . LEU A 1 66 ? -9.5 36.562 22.859 1 59.84 66 LEU A O 1
ATOM 514 N N . LEU A 1 67 ? -10.555 38.406 22.781 1 57.19 67 LEU A N 1
ATOM 515 C CA . LEU A 1 67 ? -11.836 37.719 22.625 1 57.19 67 LEU A CA 1
ATOM 516 C C . LEU A 1 67 ? -11.891 37 21.281 1 57.19 67 LEU A C 1
ATOM 518 O O . LEU A 1 67 ? -12.523 35.938 21.188 1 57.19 67 LEU A O 1
ATOM 522 N N . SER A 1 68 ? -11.391 37.625 20.328 1 49.5 68 SER A N 1
ATOM 523 C CA . SER A 1 68 ? -11.289 36.875 19.078 1 49.5 68 SER A CA 1
ATOM 524 C C . SER A 1 68 ? -10.352 35.688 19.234 1 49.5 68 SER A C 1
ATOM 526 O O . SER A 1 68 ? -10.516 34.656 18.547 1 49.5 68 SER A O 1
ATOM 528 N N . ARG A 1 69 ? -9.375 35.844 19.984 1 44.72 69 ARG A N 1
ATOM 529 C CA . ARG A 1 69 ? -8.531 34.688 20.266 1 44.72 69 ARG A CA 1
ATOM 530 C C . ARG A 1 69 ? -9.227 33.719 21.234 1 44.72 69 ARG A C 1
ATOM 532 O O . ARG A 1 69 ? -8.867 32.562 21.297 1 44.72 69 ARG A O 1
ATOM 539 N N . GLY A 1 70 ? -9.961 34.125 22.203 1 41.66 70 GLY A N 1
ATOM 540 C CA . GLY A 1 70 ? -10.625 33.25 23.172 1 41.66 70 GLY A CA 1
ATOM 541 C C . GLY A 1 70 ? -11.688 32.375 22.547 1 41.66 70 GLY A C 1
ATOM 542 O O . GLY A 1 70 ? -12.18 31.438 23.188 1 41.66 70 GLY A O 1
ATOM 543 N N . SER A 1 71 ? -12.539 33 21.797 1 37.09 71 SER A N 1
ATOM 544 C CA . SER A 1 71 ? -13.484 32.062 21.188 1 37.09 71 SER A CA 1
ATOM 545 C C . SER A 1 71 ? -12.75 30.891 20.516 1 37.09 71 SER A C 1
ATOM 547 O O . SER A 1 71 ? -13.336 30.188 19.688 1 37.09 71 SER A O 1
ATOM 549 N N . LEU A 1 72 ? -11.523 30.938 20.75 1 33.88 72 LEU A N 1
ATOM 550 C CA . LEU A 1 72 ? -10.719 29.891 20.125 1 33.88 72 LEU A CA 1
ATOM 5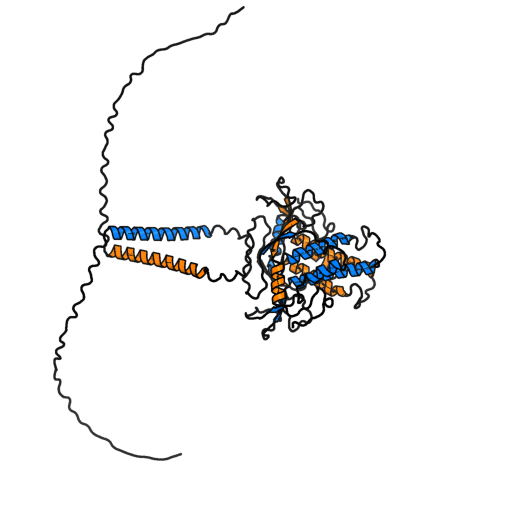51 C C . LEU A 1 72 ? -11.047 28.516 20.703 1 33.88 72 LEU A C 1
ATOM 553 O O . LEU A 1 72 ? -10.523 27.5 20.25 1 33.88 72 LEU A O 1
ATOM 557 N N . ASP A 1 73 ? -11.359 28.609 22 1 34.12 73 ASP A N 1
ATOM 558 C CA . ASP A 1 73 ? -11.523 27.266 22.531 1 34.12 73 ASP A CA 1
ATOM 559 C C . ASP A 1 73 ? -12.734 26.578 21.906 1 34.12 73 ASP A C 1
ATOM 561 O O . ASP A 1 73 ? -13.766 26.422 22.562 1 34.12 73 ASP A O 1
ATOM 565 N N . SER A 1 74 ? -13.391 27.172 20.984 1 33 74 SER A N 1
ATOM 566 C CA . SER A 1 74 ? -14.383 26.188 20.547 1 33 74 SER A CA 1
ATOM 567 C C . SER A 1 74 ? -13.828 24.781 20.578 1 33 74 SER A C 1
ATOM 569 O O . SER A 1 74 ? -12.633 24.562 20.375 1 33 74 SER A O 1
ATOM 571 N N . PRO A 1 75 ? -14.523 23.906 21.391 1 33.5 75 PRO A N 1
ATOM 572 C CA . PRO A 1 75 ? -13.977 22.562 21.25 1 33.5 75 PRO A CA 1
ATOM 573 C C . PRO A 1 75 ? -13.305 22.344 19.891 1 33.5 75 PRO A C 1
ATOM 575 O O . PRO A 1 75 ? -13.859 22.703 18.859 1 33.5 75 PRO A O 1
ATOM 578 N N . CYS A 1 76 ? -12.047 22.812 19.859 1 32.97 76 CYS A N 1
ATOM 579 C CA . CYS A 1 76 ? -11.359 22.469 18.625 1 32.97 76 CYS A CA 1
ATOM 580 C C . CYS A 1 76 ? -12.008 21.281 17.938 1 32.97 76 CYS A C 1
ATOM 582 O O . CYS A 1 76 ? -12.078 20.188 18.516 1 32.97 76 CYS A O 1
ATOM 584 N N . PRO A 1 77 ? -13.102 21.516 17.344 1 35.53 77 PRO A N 1
ATOM 585 C CA . PRO A 1 77 ? -13.445 20.281 16.609 1 35.53 77 PRO A CA 1
ATOM 586 C C . PRO A 1 77 ? -12.219 19.422 16.281 1 35.53 77 PRO A C 1
ATOM 588 O O . PRO A 1 77 ? -11.109 19.953 16.156 1 35.53 77 PRO A O 1
ATOM 591 N N . THR A 1 78 ? -11.961 18.328 17.094 1 40.34 78 THR A N 1
ATOM 592 C CA . THR A 1 78 ? -10.883 17.406 16.75 1 40.34 78 THR A CA 1
ATOM 593 C C . THR A 1 78 ? -10.367 17.688 15.344 1 40.34 78 THR A C 1
ATOM 595 O O . THR A 1 78 ? -11.133 17.656 14.375 1 40.34 78 THR A O 1
ATOM 598 N N . PRO A 1 79 ? -9.562 18.641 15.25 1 41.72 79 PRO A N 1
ATOM 599 C CA . PRO A 1 79 ? -8.992 19.016 13.961 1 41.72 79 PRO A CA 1
ATOM 600 C C . PRO A 1 79 ? -8.859 17.828 13.008 1 41.72 79 PRO A C 1
ATOM 602 O O . PRO A 1 79 ? -8.32 16.781 13.391 1 41.72 79 PRO A O 1
ATOM 605 N N . THR A 1 80 ? -9.961 17.531 12.273 1 50.31 80 THR A N 1
ATOM 606 C CA . THR A 1 80 ? -9.891 16.578 11.18 1 50.31 80 THR A CA 1
ATOM 607 C C . THR A 1 80 ? -8.625 16.797 10.352 1 50.31 80 THR A C 1
ATOM 609 O O . THR A 1 80 ? -8.438 16.172 9.305 1 50.31 80 THR A O 1
ATOM 612 N N . THR A 1 81 ? -7.906 17.906 10.703 1 52.38 81 THR A N 1
ATOM 613 C CA . THR A 1 81 ? -6.664 18.094 9.961 1 52.38 81 THR A CA 1
ATOM 614 C C . THR A 1 81 ? -5.559 17.203 10.523 1 52.38 81 THR A C 1
ATOM 616 O O . THR A 1 81 ? -5.383 17.109 11.742 1 52.38 81 THR A O 1
ATOM 619 N N . VAL A 1 82 ? -5.133 16.344 9.789 1 61.41 82 VAL A N 1
ATOM 620 C CA . VAL A 1 82 ? -3.984 15.523 10.156 1 61.41 82 VAL A CA 1
ATOM 621 C C . VAL A 1 82 ? -2.695 16.328 9.977 1 61.41 82 VAL A C 1
ATOM 623 O O . VAL A 1 82 ? -2.447 16.875 8.906 1 61.41 82 VAL A O 1
ATOM 626 N N . VAL A 1 83 ? -2.002 16.703 11.109 1 63.44 83 VAL A N 1
ATOM 627 C CA . VAL A 1 83 ? -0.714 17.391 11.031 1 63.44 83 VAL A CA 1
ATOM 628 C C . VAL A 1 83 ? 0.418 16.375 11.211 1 63.44 83 VAL A C 1
ATOM 630 O O . VAL A 1 83 ? 0.461 15.656 12.203 1 63.44 83 VAL A O 1
ATOM 633 N N . TYR A 1 84 ? 1.229 16.297 10.18 1 68 84 TYR A N 1
ATOM 634 C CA . TYR A 1 84 ? 2.408 15.453 10.281 1 68 84 TYR A CA 1
ATOM 635 C C . TYR A 1 84 ? 3.613 16.25 10.773 1 68 84 TYR A C 1
ATOM 637 O O . TYR A 1 84 ? 3.676 17.469 10.602 1 68 84 TYR A O 1
ATOM 645 N N . PRO A 1 85 ? 4.504 15.516 11.508 1 66.5 85 PRO A N 1
ATOM 646 C CA . PRO A 1 85 ? 5.695 16.188 12.031 1 66.5 85 PRO A CA 1
ATOM 647 C C . PRO A 1 85 ? 6.531 16.844 10.938 1 66.5 85 PRO A C 1
ATOM 649 O O . PRO A 1 85 ? 6.488 16.422 9.781 1 66.5 85 PRO A O 1
ATOM 652 N N . LEU A 1 86 ? 7.238 17.875 11.375 1 67.25 86 LEU A N 1
ATOM 653 C CA . LEU A 1 86 ? 8.148 18.578 10.484 1 67.25 86 LEU A CA 1
ATOM 654 C C . LEU A 1 86 ? 9.281 17.672 10.023 1 67.25 86 LEU A C 1
ATOM 656 O O . LEU A 1 86 ? 9.836 16.906 10.828 1 67.25 86 LEU A O 1
ATOM 660 N N . ARG A 1 87 ? 9.43 17.75 8.711 1 74.25 87 ARG A N 1
ATOM 661 C CA . ARG A 1 87 ? 10.547 17 8.148 1 74.25 87 ARG A CA 1
ATOM 662 C C . ARG A 1 87 ? 11.68 17.938 7.723 1 74.25 87 ARG A C 1
ATOM 664 O O . ARG A 1 87 ? 11.43 19.078 7.348 1 74.25 87 ARG A O 1
ATOM 671 N N . PRO A 1 88 ? 12.914 17.422 7.875 1 75.56 88 PRO A N 1
ATOM 672 C CA . PRO A 1 88 ? 14.023 18.25 7.398 1 75.56 88 PRO A CA 1
ATOM 673 C C . PRO A 1 88 ? 13.969 18.5 5.895 1 75.56 88 PRO A C 1
ATOM 675 O O . PRO A 1 88 ? 13.305 17.766 5.164 1 75.56 88 PRO A O 1
ATOM 678 N N . ALA A 1 89 ? 14.719 19.5 5.465 1 72.25 89 ALA A N 1
ATOM 679 C CA . ALA A 1 89 ? 14.695 19.922 4.066 1 72.25 89 ALA A CA 1
ATOM 680 C C . ALA A 1 89 ? 15.266 18.828 3.156 1 72.25 89 ALA A C 1
ATOM 682 O O . ALA A 1 89 ? 14.922 18.766 1.974 1 72.25 89 ALA A O 1
ATOM 683 N N . TRP A 1 90 ? 16.078 17.969 3.695 1 78.75 90 TRP A N 1
ATOM 684 C CA . TRP A 1 90 ? 16.734 16.953 2.877 1 78.75 90 TRP A CA 1
ATOM 685 C C . TRP A 1 90 ? 15.875 15.703 2.758 1 78.75 90 TRP A C 1
ATOM 687 O O . TRP A 1 90 ? 16.234 14.758 2.051 1 78.75 90 TRP A O 1
ATOM 697 N N . PHE A 1 91 ? 14.789 15.781 3.412 1 85.25 91 PHE A N 1
ATOM 698 C CA . PHE A 1 91 ? 13.859 14.656 3.391 1 85.25 91 PHE A CA 1
ATOM 699 C C . PHE A 1 91 ? 12.984 14.695 2.146 1 85.25 91 PHE A C 1
ATOM 701 O O . PHE A 1 91 ? 12.719 15.773 1.606 1 85.25 91 PHE A O 1
ATOM 708 N N . PRO A 1 92 ? 12.57 13.516 1.633 1 90.88 92 PRO A N 1
ATOM 709 C CA . PRO A 1 92 ? 11.672 13.523 0.473 1 90.88 92 PRO A CA 1
ATOM 710 C C . PRO A 1 92 ? 10.414 14.359 0.706 1 90.88 92 PRO A C 1
ATOM 712 O O . PRO A 1 92 ? 9.867 14.367 1.812 1 90.88 92 PRO A O 1
ATOM 715 N N . PRO A 1 93 ? 9.984 15.016 -0.396 1 89.56 93 PRO A N 1
ATOM 716 C CA . PRO A 1 93 ? 8.812 15.883 -0.255 1 89.56 93 PRO A CA 1
ATOM 717 C C . PRO A 1 93 ? 7.516 15.094 -0.079 1 89.56 93 PRO A C 1
ATOM 719 O O . PRO A 1 93 ? 7.367 14.008 -0.651 1 89.56 93 PRO A O 1
ATOM 722 N N . GLU A 1 94 ? 6.625 15.602 0.743 1 90.31 94 GLU A N 1
ATOM 723 C CA . GLU A 1 94 ? 5.285 15.047 0.939 1 90.31 94 GLU A CA 1
ATOM 724 C C . GLU A 1 94 ? 4.211 16.094 0.634 1 90.31 94 GLU A C 1
ATOM 726 O O . GLU A 1 94 ? 3.451 16.484 1.521 1 90.31 94 GLU A O 1
ATOM 731 N N . ILE A 1 95 ? 4.078 16.438 -0.628 1 89.44 95 ILE A N 1
ATOM 732 C CA . ILE A 1 95 ? 3.146 17.469 -1.078 1 89.44 95 ILE A CA 1
ATOM 733 C C . ILE A 1 95 ? 1.774 16.844 -1.325 1 89.44 95 ILE A C 1
ATOM 735 O O . ILE A 1 95 ? 1.637 15.938 -2.152 1 89.44 95 ILE A O 1
ATOM 739 N N . PRO A 1 96 ? 0.799 17.328 -0.595 1 89.56 96 PRO A N 1
ATOM 740 C CA . PRO A 1 96 ? -0.535 16.75 -0.793 1 89.56 96 PRO A CA 1
ATOM 741 C C . PRO A 1 96 ? -1.155 17.156 -2.131 1 89.56 96 PRO A C 1
ATOM 743 O O . PRO A 1 96 ? -1.021 18.297 -2.557 1 89.56 96 PRO A O 1
ATOM 746 N N . VAL A 1 97 ? -1.732 16.156 -2.828 1 90.69 97 VAL A N 1
ATOM 747 C CA . VAL A 1 97 ? -2.484 16.375 -4.059 1 90.69 97 VAL A CA 1
ATOM 748 C C . VAL A 1 97 ? -3.727 15.492 -4.078 1 90.69 97 VAL A C 1
ATOM 750 O O . VAL A 1 97 ? -3.797 14.492 -3.35 1 90.69 97 VAL A O 1
ATOM 753 N N . THR A 1 98 ? -4.738 15.898 -4.82 1 88.69 98 THR A N 1
ATOM 754 C CA . THR A 1 98 ? -5.91 15.055 -5.035 1 88.69 98 THR A CA 1
ATOM 755 C C . THR A 1 98 ? -5.836 14.359 -6.391 1 88.69 98 THR A C 1
ATOM 757 O O . THR A 1 98 ? -5.426 14.969 -7.383 1 88.69 98 THR A O 1
ATOM 760 N N . LYS A 1 99 ? -6.199 13.062 -6.387 1 92.25 99 LYS A N 1
ATOM 761 C CA . LYS A 1 99 ? -6.16 12.289 -7.629 1 92.25 99 LYS A CA 1
ATOM 762 C C . LYS A 1 99 ? -7.367 11.359 -7.738 1 92.25 99 LYS A C 1
ATOM 764 O O . LYS A 1 99 ? -7.789 10.766 -6.746 1 92.25 99 LYS A O 1
ATOM 769 N N . VAL A 1 100 ? -7.945 11.281 -8.961 1 91.38 100 VAL A N 1
ATOM 770 C CA . VAL A 1 100 ? -8.922 10.25 -9.281 1 91.38 100 VAL A CA 1
ATOM 771 C C . VAL A 1 100 ? -8.227 9.062 -9.945 1 91.38 100 VAL A C 1
ATOM 773 O O . VAL A 1 100 ? -7.484 9.234 -10.914 1 91.38 100 VAL A O 1
ATOM 776 N N . LEU A 1 101 ? -8.422 7.926 -9.406 1 93.56 101 LEU A N 1
ATOM 777 C CA . LEU A 1 101 ? -7.742 6.738 -9.906 1 93.56 101 LEU A CA 1
ATOM 778 C C . LEU A 1 101 ? -8.555 6.066 -11.016 1 93.56 101 LEU A C 1
ATOM 780 O O . LEU A 1 101 ? -9.773 5.938 -10.898 1 93.56 101 LEU A O 1
ATOM 784 N N . HIS A 1 102 ? -7.848 5.672 -12.094 1 94.12 102 HIS A N 1
ATOM 785 C CA . HIS A 1 102 ? -8.414 4.914 -13.195 1 94.12 102 HIS A CA 1
ATOM 786 C C . HIS A 1 102 ? -7.531 3.723 -13.555 1 94.12 102 HIS A C 1
ATOM 788 O O . HIS A 1 102 ? -6.305 3.811 -13.492 1 94.12 102 HIS A O 1
ATOM 794 N N . GLY A 1 103 ? -8.242 2.703 -13.961 1 95.38 103 GLY A N 1
ATOM 795 C CA . GLY A 1 103 ? -7.477 1.545 -14.398 1 95.38 103 GLY A CA 1
ATOM 796 C C . GLY A 1 103 ? -6.52 1.852 -15.531 1 95.38 103 GLY A C 1
ATOM 797 O O . GLY A 1 103 ? -6.84 2.637 -16.422 1 95.38 103 GLY A O 1
ATOM 798 N N . ASP A 1 104 ? -5.352 1.207 -15.5 1 96.75 104 ASP A N 1
ATOM 799 C CA . ASP A 1 104 ? -4.324 1.312 -16.531 1 96.75 104 ASP A CA 1
ATOM 800 C C . ASP A 1 104 ? -3.896 -0.068 -17.031 1 96.75 104 ASP A C 1
ATOM 802 O O . ASP A 1 104 ? -3.232 -0.813 -16.297 1 96.75 104 ASP A O 1
ATOM 806 N N . LYS A 1 105 ? -4.199 -0.392 -18.172 1 93.62 105 LYS A N 1
ATOM 807 C CA . LYS A 1 105 ? -3.998 -1.729 -18.719 1 93.62 105 LYS A CA 1
ATOM 808 C C . LYS A 1 105 ? -2.518 -2.104 -18.734 1 93.62 105 LYS A C 1
ATOM 810 O O . LYS A 1 105 ? -2.172 -3.287 -18.703 1 93.62 105 LYS A O 1
ATOM 815 N N . ARG A 1 106 ? -1.641 -1.202 -18.875 1 96.69 106 ARG A N 1
ATOM 816 C CA . ARG A 1 106 ? -0.21 -1.49 -18.875 1 96.69 106 ARG A CA 1
ATOM 817 C C . ARG A 1 106 ? 0.193 -2.234 -17.609 1 96.69 106 ARG A C 1
ATOM 819 O O . ARG A 1 106 ? 1.154 -3.006 -17.609 1 96.69 106 ARG A O 1
ATOM 826 N N . TYR A 1 107 ? -0.609 -2.01 -16.484 1 97.25 107 TYR A N 1
ATOM 827 C CA . TYR A 1 107 ? -0.249 -2.574 -15.188 1 97.25 107 TYR A CA 1
ATOM 828 C C . TYR A 1 107 ? -1.23 -3.666 -14.781 1 97.25 107 TYR A C 1
ATOM 830 O O . TYR A 1 107 ? -1.023 -4.352 -13.773 1 97.25 107 TYR A O 1
ATOM 838 N N . GLY A 1 108 ? -2.309 -3.707 -15.516 1 93.19 108 GLY A N 1
ATOM 839 C CA . GLY A 1 108 ? -3.359 -4.672 -15.227 1 93.19 108 GLY A CA 1
ATOM 840 C C . GLY A 1 108 ? -3.475 -5.762 -16.281 1 93.19 108 GLY A C 1
ATOM 841 O O . GLY A 1 108 ? -4.566 -6.039 -16.766 1 93.19 108 GLY A O 1
ATOM 842 N N . GLN A 1 109 ? -2.367 -6.316 -16.625 1 92.75 109 GLN A N 1
ATOM 843 C CA . GLN A 1 109 ? -2.332 -7.383 -17.609 1 92.75 109 GLN A CA 1
ATOM 844 C C . GLN A 1 109 ? -1.15 -8.32 -17.375 1 92.75 109 GLN A C 1
ATOM 846 O O . GLN A 1 109 ? -0.268 -8.016 -16.562 1 92.75 109 GLN A O 1
ATOM 851 N N . ALA A 1 110 ? -1.187 -9.453 -18.109 1 91.5 110 ALA A N 1
ATOM 852 C CA . ALA A 1 110 ? -0.057 -10.375 -18.062 1 91.5 110 ALA A CA 1
ATOM 853 C C . ALA A 1 110 ? 1.221 -9.711 -18.562 1 91.5 110 ALA A C 1
ATOM 855 O O . ALA A 1 110 ? 1.176 -8.844 -19.438 1 91.5 110 ALA A O 1
ATOM 856 N N . PRO A 1 111 ? 2.328 -10.195 -18.078 1 93.31 111 PRO A N 1
ATOM 857 C CA . PRO A 1 111 ? 3.594 -9.586 -18.5 1 93.31 111 PRO A CA 1
ATOM 858 C C . PRO A 1 111 ? 3.832 -9.695 -20 1 93.31 111 PRO A C 1
ATOM 860 O O . PRO A 1 111 ? 3.662 -10.773 -20.578 1 93.31 111 PRO A O 1
ATOM 863 N N . ASN A 1 112 ? 4.152 -8.664 -20.641 1 93.5 112 ASN A N 1
ATOM 864 C CA . ASN A 1 112 ? 4.605 -8.492 -22.016 1 93.5 112 ASN A CA 1
ATOM 865 C C . ASN A 1 112 ? 5.574 -7.316 -22.156 1 93.5 112 ASN A C 1
ATOM 867 O O . ASN A 1 112 ? 5.82 -6.598 -21.172 1 93.5 112 ASN A O 1
ATOM 871 N N . PRO A 1 113 ? 6.199 -7.113 -23.219 1 94.12 113 PRO A N 1
ATOM 872 C CA . PRO A 1 113 ? 7.219 -6.07 -23.328 1 94.12 113 PRO A CA 1
ATOM 873 C C . PRO A 1 113 ? 6.707 -4.699 -22.891 1 94.12 113 PRO A C 1
ATOM 875 O O . PRO A 1 113 ? 7.402 -3.967 -22.188 1 94.12 113 PRO A O 1
ATOM 878 N N . GLU A 1 114 ? 5.516 -4.391 -23.266 1 95.25 114 GLU A N 1
ATOM 879 C CA . GLU A 1 114 ? 4.941 -3.098 -22.906 1 95.25 114 GLU A CA 1
ATOM 880 C C . GLU A 1 114 ? 4.734 -2.982 -21.406 1 95.25 114 GLU A C 1
ATOM 882 O O . GLU A 1 114 ? 5.113 -1.979 -20.797 1 95.25 114 GLU A O 1
ATOM 887 N N . SER A 1 115 ? 4.062 -3.939 -20.812 1 94.94 115 SER A N 1
ATOM 888 C CA . SER A 1 115 ? 3.799 -3.918 -19.375 1 94.94 115 SER A CA 1
ATOM 889 C C . SER A 1 115 ? 5.098 -3.943 -18.578 1 94.94 115 SER A C 1
ATOM 891 O O . SER A 1 115 ? 5.219 -3.252 -17.562 1 94.94 115 SER A O 1
ATOM 893 N N . ILE A 1 116 ? 6.062 -4.707 -19.016 1 94.56 116 ILE A N 1
ATOM 894 C CA . ILE A 1 116 ? 7.352 -4.809 -18.328 1 94.56 116 ILE A CA 1
ATOM 895 C C . ILE A 1 116 ? 8.055 -3.455 -18.359 1 94.56 116 ILE A C 1
ATOM 897 O O . ILE A 1 116 ? 8.609 -3.018 -17.344 1 94.56 116 ILE A O 1
ATOM 901 N N . GLU A 1 117 ? 8.023 -2.846 -19.484 1 94.31 117 GLU A N 1
ATOM 902 C CA . GLU A 1 117 ? 8.609 -1.511 -19.578 1 94.31 117 GLU A CA 1
ATOM 903 C C . GLU A 1 117 ? 7.914 -0.532 -18.641 1 94.31 117 GLU A C 1
ATOM 905 O O . GLU A 1 117 ? 8.578 0.262 -17.969 1 94.31 117 GLU A O 1
ATOM 910 N N . ALA A 1 118 ? 6.605 -0.546 -18.594 1 96.44 118 ALA A N 1
ATOM 911 C CA . ALA A 1 118 ? 5.84 0.335 -17.719 1 96.44 118 ALA A CA 1
ATOM 912 C C . ALA A 1 118 ? 6.219 0.116 -16.266 1 96.44 118 ALA A C 1
ATOM 914 O O . ALA A 1 118 ? 6.477 1.075 -15.531 1 96.44 118 ALA A O 1
ATOM 915 N N . TRP A 1 119 ? 6.281 -1.115 -15.82 1 96.94 119 TRP A N 1
ATOM 916 C CA . TRP A 1 119 ? 6.645 -1.442 -14.445 1 96.94 119 TRP A CA 1
ATOM 917 C C . TRP A 1 119 ? 8.07 -0.999 -14.141 1 96.94 119 TRP A C 1
ATOM 919 O O . TRP A 1 119 ? 8.344 -0.464 -13.062 1 96.94 119 TRP A O 1
ATOM 929 N N . ASN A 1 120 ? 8.977 -1.165 -15.078 1 94.44 120 ASN A N 1
ATOM 930 C CA . ASN A 1 120 ? 10.375 -0.769 -14.898 1 94.44 120 ASN A CA 1
ATOM 931 C C . ASN A 1 120 ? 10.508 0.738 -14.695 1 94.44 120 ASN A C 1
ATOM 933 O O . ASN A 1 120 ? 11.398 1.197 -13.984 1 94.44 120 ASN A O 1
ATOM 937 N N . GLN A 1 121 ? 9.617 1.47 -15.227 1 94.5 121 GLN A N 1
ATOM 938 C CA . GLN A 1 121 ? 9.695 2.926 -15.18 1 94.5 121 GLN A CA 1
ATOM 939 C C . GLN A 1 121 ? 9.141 3.467 -13.867 1 94.5 121 GLN A C 1
ATOM 941 O O . GLN A 1 121 ? 9.242 4.664 -13.586 1 94.5 121 GLN A O 1
ATOM 946 N N . LEU A 1 122 ? 8.594 2.605 -13.062 1 96.75 122 LEU A N 1
ATOM 947 C CA . LEU A 1 122 ? 8.031 3.055 -11.797 1 96.75 122 LEU A CA 1
ATOM 948 C C . LEU A 1 122 ? 9.141 3.502 -10.844 1 96.75 122 LEU A C 1
ATOM 950 O O . LEU A 1 122 ? 8.922 4.387 -10.008 1 96.75 122 LEU A O 1
ATOM 954 N N . LEU A 1 123 ? 10.273 2.838 -10.914 1 96.25 123 LEU A N 1
ATOM 955 C CA . LEU A 1 123 ? 11.398 3.301 -10.102 1 96.25 123 LEU A CA 1
ATOM 956 C C . LEU A 1 123 ? 12.203 4.363 -10.844 1 96.25 123 LEU A C 1
ATOM 958 O O . LEU A 1 123 ? 12.414 4.258 -12.055 1 96.25 123 LEU A O 1
ATOM 962 N N . PRO A 1 124 ? 12.625 5.352 -10.133 1 95.94 124 PRO A N 1
ATOM 963 C CA . PRO A 1 124 ? 13.438 6.398 -10.758 1 95.94 124 PRO A CA 1
ATOM 964 C C . PRO A 1 124 ? 14.805 5.895 -11.211 1 95.94 124 PRO A C 1
ATOM 966 O O . PRO A 1 124 ? 15.234 4.816 -10.789 1 95.94 124 PRO A O 1
ATOM 969 N N . LYS A 1 125 ? 15.406 6.797 -12.125 1 93.62 125 LYS A N 1
ATOM 970 C CA . LYS A 1 125 ? 16.812 6.555 -12.383 1 93.62 125 LYS A CA 1
ATOM 971 C C . LYS A 1 125 ? 17.609 6.441 -11.078 1 93.62 125 LYS A C 1
ATOM 973 O O . LYS A 1 125 ? 17.422 7.254 -10.164 1 93.62 125 LYS A O 1
ATOM 978 N N . GLY A 1 126 ? 18.469 5.375 -10.992 1 93.31 126 GLY A N 1
ATOM 979 C CA . GLY A 1 126 ? 19.125 5.086 -9.734 1 93.31 126 GLY A CA 1
ATOM 980 C C . GLY A 1 126 ? 18.422 4.023 -8.914 1 93.3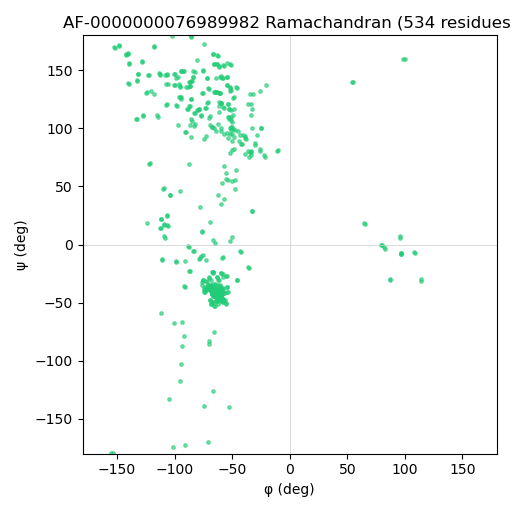1 126 GLY A C 1
ATOM 981 O O . GLY A 1 126 ? 18.906 3.623 -7.855 1 93.31 126 GLY A O 1
ATOM 982 N N . ARG A 1 127 ? 17.156 3.594 -9.367 1 93.25 127 ARG A N 1
ATOM 983 C CA . ARG A 1 127 ? 16.359 2.521 -8.797 1 93.25 127 ARG A CA 1
ATOM 984 C C . ARG A 1 127 ? 15.906 2.865 -7.383 1 93.25 127 ARG A C 1
ATOM 986 O O . ARG A 1 127 ? 15.703 1.973 -6.555 1 93.25 127 ARG A O 1
ATOM 993 N N . GLY A 1 128 ? 15.984 4.184 -7.094 1 93.5 128 GLY A N 1
ATOM 994 C CA . GLY A 1 128 ? 15.438 4.656 -5.832 1 93.5 128 GLY A CA 1
ATOM 995 C C . GLY A 1 128 ? 16.484 4.789 -4.738 1 93.5 128 GLY A C 1
ATOM 996 O O . GLY A 1 128 ? 16.188 5.312 -3.662 1 93.5 128 GLY A O 1
ATOM 997 N N . TRP A 1 129 ? 17.719 4.32 -5.016 1 92.38 129 TRP A N 1
ATOM 998 C CA . TRP A 1 129 ? 18.766 4.5 -4.023 1 92.38 129 TRP A CA 1
ATOM 999 C C . TRP A 1 129 ? 19.266 5.941 -4.012 1 92.38 129 TRP A C 1
ATOM 1001 O O . TRP A 1 129 ? 19.609 6.496 -5.059 1 92.38 129 TRP A O 1
ATOM 1011 N N . VAL A 1 130 ? 19.312 6.492 -2.787 1 92.69 130 VAL A N 1
ATOM 1012 C CA . VAL A 1 130 ? 19.656 7.906 -2.67 1 92.69 130 VAL A CA 1
ATOM 1013 C C . VAL A 1 130 ? 20.781 8.086 -1.661 1 92.69 130 VAL A C 1
ATOM 1015 O O . VAL A 1 130 ? 21 7.227 -0.803 1 92.69 130 VAL A O 1
ATOM 1018 N N . ARG A 1 131 ? 21.375 9.156 -1.896 1 90.56 131 ARG A N 1
ATOM 1019 C CA . ARG A 1 131 ? 22.391 9.617 -0.94 1 90.56 131 ARG A CA 1
ATOM 1020 C C . ARG A 1 131 ? 21.781 10.609 0.05 1 90.56 131 ARG A C 1
ATOM 1022 O O . ARG A 1 131 ? 21.094 11.547 -0.347 1 90.56 131 ARG A O 1
ATOM 1029 N N . VAL A 1 132 ? 22 10.273 1.285 1 82.25 132 VAL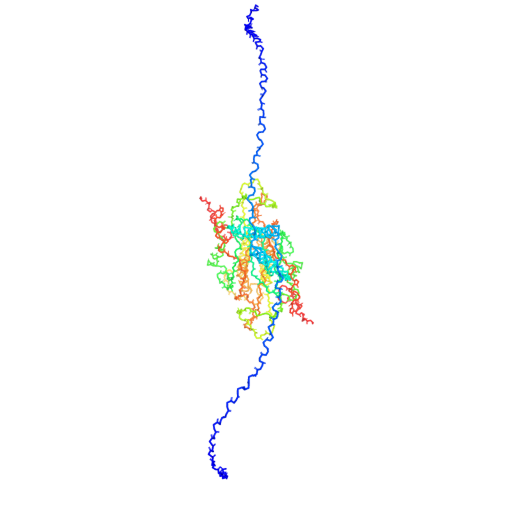 A N 1
ATOM 1030 C CA . VAL A 1 132 ? 21.516 11.164 2.34 1 82.25 132 VAL A CA 1
ATOM 1031 C C . VAL A 1 132 ? 22.719 11.734 3.105 1 82.25 132 VAL A C 1
ATOM 1033 O O . VAL A 1 132 ? 23.562 10.984 3.594 1 82.25 132 VAL A O 1
ATOM 1036 N N . ASN A 1 133 ? 22.828 13.062 2.85 1 71.44 133 ASN A N 1
ATOM 1037 C CA . ASN A 1 133 ? 23.875 13.75 3.592 1 71.44 133 ASN A CA 1
ATOM 1038 C C . ASN A 1 133 ? 23.391 14.219 4.957 1 71.44 133 ASN A C 1
ATOM 1040 O O . ASN A 1 133 ? 22.359 14.883 5.055 1 71.44 133 ASN A O 1
ATOM 1044 N N . ASN A 1 134 ? 23.766 13.523 5.848 1 59.09 134 ASN A N 1
ATOM 1045 C CA . ASN A 1 134 ? 23.359 13.82 7.215 1 59.09 134 ASN A CA 1
ATOM 1046 C C . ASN A 1 134 ? 23.797 15.219 7.637 1 59.09 134 ASN A C 1
ATOM 1048 O O . ASN A 1 134 ? 24.781 15.375 8.367 1 59.09 134 ASN A O 1
ATOM 1052 N N . GLN A 1 135 ? 23.453 16.156 6.855 1 58.31 135 GLN A N 1
ATOM 1053 C CA . GLN A 1 135 ? 23.797 17.453 7.426 1 58.31 135 GLN A CA 1
ATOM 1054 C C . GLN A 1 135 ? 23.125 17.656 8.781 1 58.31 135 GLN A C 1
ATOM 1056 O O . GLN A 1 135 ? 23.547 18.516 9.562 1 58.31 135 GLN A O 1
ATOM 1061 N N . SER A 1 136 ? 22.047 17 9.008 1 57.97 136 SER A N 1
ATOM 1062 C CA . SER A 1 136 ? 21.453 17.031 10.336 1 57.97 136 SER A CA 1
ATOM 1063 C C . SER A 1 136 ? 21.516 15.648 10.992 1 57.97 136 SER A C 1
ATOM 1065 O O . SER A 1 136 ? 21.641 14.633 10.305 1 57.97 136 SER A O 1
ATOM 1067 N N . ALA A 1 137 ? 21.641 15.789 12.266 1 56.44 137 ALA A N 1
ATOM 1068 C CA . ALA A 1 137 ? 21.688 14.562 13.062 1 56.44 137 ALA A CA 1
ATOM 1069 C C . ALA A 1 137 ? 20.531 13.641 12.719 1 56.44 137 ALA A C 1
ATOM 1071 O O . ALA A 1 137 ? 19.375 14.07 12.695 1 56.44 137 ALA A O 1
ATOM 1072 N N . LEU A 1 138 ? 20.844 12.57 12.023 1 62.53 138 LEU A N 1
ATOM 1073 C CA . LEU A 1 138 ? 19.828 11.539 11.859 1 62.53 138 LEU A CA 1
ATOM 1074 C C . LEU A 1 138 ? 19.438 10.938 13.203 1 62.53 138 LEU A C 1
ATOM 1076 O O . LEU A 1 138 ? 20.281 10.812 14.102 1 62.53 138 LEU A O 1
ATOM 1080 N N . PRO A 1 139 ? 18.156 10.875 13.383 1 61.75 139 PRO A N 1
ATOM 1081 C CA . PRO A 1 139 ? 17.812 10.172 14.617 1 61.75 139 PRO A CA 1
ATOM 1082 C C . PRO A 1 139 ? 18.469 8.805 14.734 1 61.75 139 PRO A C 1
ATOM 1084 O O . PRO A 1 139 ? 19.016 8.297 13.75 1 61.75 139 PRO A O 1
ATOM 1087 N N . ASP A 1 140 ? 18.578 8.469 15.992 1 60.03 140 ASP A N 1
ATOM 1088 C CA . ASP A 1 140 ? 19.094 7.121 16.234 1 60.03 140 ASP A CA 1
ATOM 1089 C C . ASP A 1 140 ? 18.188 6.066 15.602 1 60.03 140 ASP A C 1
ATOM 1091 O O . ASP A 1 140 ? 17 5.988 15.938 1 60.03 140 ASP A O 1
ATOM 1095 N N . LEU A 1 141 ? 18.641 5.688 14.469 1 64.12 141 LEU A N 1
ATOM 1096 C CA . LEU A 1 141 ? 17.938 4.602 13.789 1 64.12 141 LEU A CA 1
ATOM 1097 C C . LEU A 1 141 ? 18.734 3.307 13.859 1 64.12 141 LEU A C 1
ATOM 1099 O O . LEU A 1 141 ? 19.969 3.33 13.859 1 64.12 141 LEU A O 1
ATOM 1103 N N . PRO A 1 142 ? 18.062 2.279 14.094 1 64.19 142 PRO A N 1
ATOM 1104 C CA . PRO A 1 142 ? 18.781 1.005 14.164 1 64.19 142 PRO A CA 1
ATOM 1105 C C . PRO A 1 142 ? 19.719 0.783 12.977 1 64.19 142 PRO A C 1
ATOM 1107 O O . PRO A 1 142 ? 19.312 0.962 11.828 1 64.19 142 PRO A O 1
ATOM 1110 N N . GLY A 1 143 ? 21 0.496 13.352 1 69.69 143 GLY A N 1
ATOM 1111 C CA . GLY A 1 143 ? 21.984 0.092 12.352 1 69.69 143 GLY A CA 1
ATOM 1112 C C . GLY A 1 143 ? 22.594 1.265 11.617 1 69.69 143 GLY A C 1
ATOM 1113 O O . GLY A 1 143 ? 23.391 1.074 10.688 1 69.69 143 GLY A O 1
ATOM 1114 N N . LEU A 1 144 ? 22.125 2.398 11.953 1 72.88 144 LEU A N 1
ATOM 1115 C CA . LEU A 1 144 ? 22.719 3.559 11.297 1 72.88 144 LEU A CA 1
ATOM 1116 C C . LEU A 1 144 ? 24.125 3.828 11.828 1 72.88 144 LEU A C 1
ATOM 1118 O O . LEU A 1 144 ? 24.328 3.928 13.039 1 72.88 144 LEU A O 1
ATOM 1122 N N . ASN A 1 145 ? 25.094 3.727 10.898 1 74.38 145 ASN A N 1
ATOM 1123 C CA . ASN A 1 145 ? 26.453 4.109 11.25 1 74.38 145 ASN A CA 1
ATOM 1124 C C . ASN A 1 145 ? 26.656 5.617 11.148 1 74.38 145 ASN A C 1
ATOM 1126 O O . ASN A 1 145 ? 26.953 6.141 10.07 1 74.38 145 ASN A O 1
ATOM 1130 N N . HIS A 1 146 ? 26.672 6.227 12.281 1 74.5 146 HIS A N 1
ATOM 1131 C CA . HIS A 1 146 ? 26.703 7.684 12.328 1 74.5 146 HIS A CA 1
ATOM 1132 C C . HIS A 1 146 ? 28.094 8.211 12.016 1 74.5 146 HIS A C 1
ATOM 1134 O O . HIS A 1 146 ? 28.281 9.406 11.773 1 74.5 146 HIS A O 1
ATOM 1140 N N . SER A 1 147 ? 28.969 7.375 11.961 1 75.06 147 SER A N 1
ATOM 1141 C CA . SER A 1 147 ? 30.344 7.816 11.688 1 75.06 147 SER A CA 1
ATOM 1142 C C . SER A 1 147 ? 30.547 8.109 10.203 1 75.06 147 SER A C 1
ATOM 1144 O O . SER A 1 147 ? 31.516 8.75 9.82 1 75.06 147 SER A O 1
ATOM 1146 N N . LEU A 1 148 ? 29.625 7.719 9.438 1 77.38 148 LEU A N 1
ATOM 1147 C CA . LEU A 1 148 ? 29.734 7.93 7.996 1 77.38 148 LEU A CA 1
ATOM 1148 C C . LEU A 1 148 ? 29.203 9.305 7.605 1 77.38 148 LEU A C 1
ATOM 1150 O O . LEU A 1 148 ? 28.203 9.758 8.148 1 77.38 148 LEU A O 1
ATOM 1154 N N . PRO A 1 149 ? 29.938 9.992 6.734 1 75.5 149 PRO A N 1
ATOM 1155 C CA . PRO A 1 149 ? 29.484 11.312 6.297 1 75.5 149 PRO A CA 1
ATOM 1156 C C . PRO A 1 149 ? 28.25 11.234 5.391 1 75.5 149 PRO A C 1
ATOM 1158 O O . PRO A 1 149 ? 27.5 12.195 5.289 1 75.5 149 PRO A O 1
ATOM 1161 N N . GLU A 1 150 ? 28.188 10.125 4.715 1 80.94 150 GLU A N 1
ATOM 1162 C CA . GLU A 1 150 ? 27.094 9.914 3.785 1 80.94 150 GLU A CA 1
ATOM 1163 C C . GLU A 1 150 ? 26.469 8.531 3.955 1 80.94 150 GLU A C 1
ATOM 1165 O O . GLU A 1 150 ? 27.188 7.559 4.234 1 80.94 150 GLU A O 1
ATOM 1170 N N . HIS A 1 151 ? 25.125 8.602 3.812 1 83.56 151 HIS A N 1
ATOM 1171 C CA . HIS A 1 151 ? 24.406 7.336 3.912 1 83.56 151 HIS A CA 1
ATOM 1172 C C . HIS A 1 151 ? 23.578 7.07 2.66 1 83.56 151 HIS A C 1
ATOM 1174 O O . HIS A 1 151 ? 23.156 8.008 1.981 1 83.56 151 HIS A O 1
ATOM 1180 N N . ARG A 1 152 ? 23.531 5.785 2.387 1 88 152 ARG A N 1
ATOM 1181 C CA . ARG A 1 152 ? 22.625 5.363 1.328 1 88 152 ARG A CA 1
ATOM 1182 C C . ARG A 1 152 ? 21.281 4.906 1.905 1 88 152 ARG A C 1
ATOM 1184 O O . ARG A 1 152 ? 21.25 4.246 2.947 1 88 152 ARG A O 1
ATOM 1191 N N . ALA A 1 153 ? 20.281 5.352 1.249 1 90.56 153 ALA A N 1
ATOM 1192 C CA . ALA A 1 153 ? 18.953 4.969 1.718 1 90.56 153 ALA A CA 1
ATOM 1193 C C . ALA A 1 153 ? 18 4.715 0.546 1 90.56 153 ALA A C 1
ATOM 1195 O O . ALA A 1 153 ? 18.312 5.059 -0.596 1 90.56 153 ALA A O 1
ATOM 1196 N N . PHE A 1 154 ? 17 4.105 0.871 1 92.38 154 PHE A N 1
ATOM 1197 C CA . PHE A 1 154 ? 15.977 3.68 -0.068 1 92.38 154 PHE A CA 1
ATOM 1198 C C . PHE A 1 154 ? 14.586 4.023 0.461 1 92.38 154 PHE A C 1
ATOM 1200 O O . PHE A 1 154 ? 14.125 3.43 1.438 1 92.38 154 PHE A O 1
ATOM 1207 N N . PRO A 1 155 ? 13.883 5.105 -0.196 1 95.06 155 PRO A N 1
ATOM 1208 C CA . PRO A 1 155 ? 12.516 5.371 0.263 1 95.06 155 PRO A CA 1
ATOM 1209 C C . PRO A 1 155 ? 11.625 4.133 0.206 1 95.06 155 PRO A C 1
ATOM 1211 O O . PRO A 1 155 ? 11.648 3.395 -0.781 1 95.06 155 PRO A O 1
ATOM 1214 N N . THR A 1 156 ? 10.852 3.943 1.22 1 96.88 156 THR A N 1
ATOM 1215 C CA . THR A 1 156 ? 10.031 2.76 1.45 1 96.88 156 THR A CA 1
ATOM 1216 C C . THR A 1 156 ? 9.125 2.488 0.253 1 96.88 156 THR A C 1
ATOM 1218 O O . THR A 1 156 ? 8.891 1.332 -0.108 1 96.88 156 THR A O 1
ATOM 1221 N N . VAL A 1 157 ? 8.617 3.506 -0.386 1 98.38 157 VAL A N 1
ATOM 1222 C CA . VAL A 1 157 ? 7.656 3.336 -1.468 1 98.38 157 VAL A CA 1
ATOM 1223 C C . VAL A 1 157 ? 8.281 2.527 -2.6 1 98.38 157 VAL A C 1
ATOM 1225 O O . VAL A 1 157 ? 7.602 1.739 -3.26 1 98.38 157 VAL A O 1
ATOM 1228 N N . PHE A 1 158 ? 9.539 2.689 -2.861 1 97.12 158 PHE A N 1
ATOM 1229 C CA . PHE A 1 158 ? 10.203 1.958 -3.938 1 97.12 158 PHE A CA 1
ATOM 1230 C C . PHE A 1 158 ? 10.367 0.488 -3.57 1 97.12 158 PHE A C 1
ATOM 1232 O O . PHE A 1 158 ? 10.266 -0.388 -4.43 1 97.12 158 PHE A O 1
ATOM 1239 N N . HIS A 1 159 ? 10.648 0.246 -2.297 1 96.25 159 HIS A N 1
ATOM 1240 C CA . HIS A 1 159 ? 10.656 -1.123 -1.794 1 96.25 159 HIS A CA 1
ATOM 1241 C C . HIS A 1 159 ? 9.289 -1.777 -1.977 1 96.25 159 HIS A C 1
ATOM 1243 O O . HIS A 1 159 ? 9.195 -2.926 -2.418 1 96.25 159 HIS A O 1
ATOM 1249 N N . GLN A 1 160 ? 8.219 -1.014 -1.676 1 98.06 160 GLN A N 1
ATOM 1250 C CA . GLN A 1 160 ? 6.855 -1.503 -1.839 1 98.06 160 GLN A CA 1
ATOM 1251 C C . GLN A 1 160 ? 6.582 -1.897 -3.287 1 98.06 160 GLN A C 1
ATOM 1253 O O . GLN A 1 160 ? 6.059 -2.98 -3.553 1 98.06 160 GLN A O 1
ATOM 1258 N N . LEU A 1 161 ? 6.945 -1.029 -4.184 1 98.12 161 LEU A N 1
ATOM 1259 C CA . LEU A 1 161 ? 6.664 -1.267 -5.594 1 98.12 161 LEU A CA 1
ATOM 1260 C C . LEU A 1 161 ? 7.48 -2.439 -6.121 1 98.12 161 LEU A C 1
ATOM 1262 O O . LEU A 1 161 ? 6.996 -3.225 -6.938 1 98.12 161 LEU A O 1
ATOM 1266 N N . HIS A 1 162 ? 8.688 -2.533 -5.648 1 95.06 162 HIS A N 1
ATOM 1267 C CA . HIS A 1 162 ? 9.523 -3.686 -5.973 1 95.06 162 HIS A CA 1
ATOM 1268 C C . HIS A 1 162 ? 8.867 -4.984 -5.523 1 95.06 162 HIS A C 1
ATOM 1270 O O . HIS A 1 162 ? 8.812 -5.953 -6.281 1 95.06 162 HIS A O 1
ATOM 1276 N N . CYS A 1 163 ? 8.422 -4.98 -4.312 1 96.12 163 CYS A N 1
ATOM 1277 C CA . CYS A 1 163 ? 7.754 -6.156 -3.77 1 96.12 163 CYS A CA 1
ATOM 1278 C C . CYS A 1 163 ? 6.492 -6.48 -4.562 1 96.12 163 CYS A C 1
ATOM 1280 O O . CYS A 1 163 ? 6.242 -7.641 -4.891 1 96.12 163 CYS A O 1
ATOM 1282 N N . LEU A 1 164 ? 5.715 -5.473 -4.859 1 98.06 164 LEU A N 1
ATOM 1283 C CA . LEU A 1 164 ? 4.473 -5.684 -5.598 1 98.06 164 LEU A CA 1
ATOM 1284 C C . LEU A 1 164 ? 4.75 -6.328 -6.953 1 98.06 164 LEU A C 1
ATOM 1286 O O . LEU A 1 164 ? 4.098 -7.309 -7.324 1 98.06 164 LEU A O 1
ATOM 1290 N N . TYR A 1 165 ? 5.699 -5.82 -7.641 1 96.56 165 TYR A N 1
ATOM 1291 C CA . TYR A 1 165 ? 6.066 -6.375 -8.938 1 96.56 165 TYR A CA 1
ATOM 1292 C C . TYR A 1 165 ? 6.504 -7.828 -8.805 1 96.56 165 TYR A C 1
ATOM 1294 O O . TYR A 1 165 ? 6.16 -8.664 -9.648 1 96.56 165 TYR A O 1
ATOM 1302 N N . SER A 1 166 ? 7.289 -8.109 -7.801 1 93.81 166 SER A N 1
ATOM 1303 C CA . SER A 1 166 ? 7.801 -9.461 -7.598 1 93.81 166 SER A CA 1
ATOM 1304 C C . SER A 1 166 ? 6.66 -10.461 -7.438 1 93.81 166 SER A C 1
ATOM 1306 O O . SER A 1 166 ? 6.75 -11.594 -7.914 1 93.81 166 SER A O 1
ATOM 1308 N N . THR A 1 167 ? 5.594 -10.078 -6.785 1 94.94 167 THR A N 1
ATOM 1309 C CA . THR A 1 167 ? 4.461 -10.977 -6.617 1 94.94 167 THR A CA 1
ATOM 1310 C C . THR A 1 167 ? 3.785 -11.258 -7.957 1 94.94 167 THR A C 1
ATOM 1312 O O . THR A 1 167 ? 3.436 -12.398 -8.258 1 94.94 167 THR A O 1
ATOM 1315 N N . MET A 1 168 ? 3.586 -10.18 -8.758 1 95.12 168 MET A N 1
ATOM 1316 C CA . MET A 1 168 ? 2.975 -10.328 -10.07 1 95.12 168 MET A CA 1
ATOM 1317 C C . MET A 1 168 ? 3.838 -11.195 -10.977 1 95.12 168 MET A C 1
ATOM 1319 O O . MET A 1 168 ? 3.35 -12.164 -11.57 1 95.12 168 MET A O 1
ATOM 1323 N N . ASP A 1 169 ? 5.09 -10.891 -11.016 1 92.44 169 ASP A N 1
ATOM 1324 C CA . ASP A 1 169 ? 6.043 -11.594 -11.867 1 92.44 169 ASP A CA 1
ATOM 1325 C C . ASP A 1 169 ? 6.102 -13.078 -11.516 1 92.44 169 ASP A C 1
ATOM 1327 O O . ASP A 1 169 ? 6.062 -13.938 -12.398 1 92.44 169 ASP A O 1
ATOM 1331 N N . SER A 1 170 ? 6.164 -13.352 -10.25 1 90.75 170 SER A N 1
ATOM 1332 C CA . SER A 1 170 ? 6.266 -14.734 -9.789 1 90.75 170 SER A CA 1
ATOM 1333 C C . SER A 1 170 ? 4.984 -15.508 -10.078 1 90.75 170 SER A C 1
ATOM 1335 O O . SER A 1 170 ? 5.031 -16.688 -10.406 1 90.75 170 SER A O 1
ATOM 1337 N N . TYR A 1 171 ? 3.844 -14.883 -9.898 1 91.88 171 TYR A N 1
ATOM 1338 C CA . TYR A 1 171 ? 2.57 -15.523 -10.219 1 91.88 171 TYR A CA 1
ATOM 1339 C C . TYR A 1 171 ? 2.52 -15.945 -11.68 1 91.88 171 TYR A C 1
ATOM 1341 O O . TYR A 1 171 ? 2.184 -17.094 -11.992 1 91.88 171 TYR A O 1
ATOM 1349 N N . TYR A 1 172 ? 2.842 -15.086 -12.555 1 90.44 172 TYR A N 1
ATOM 1350 C CA . TYR A 1 172 ? 2.727 -15.375 -13.984 1 90.44 172 TYR A CA 1
ATOM 1351 C C . TYR A 1 172 ? 3.803 -16.359 -14.422 1 90.44 172 TYR A C 1
ATOM 1353 O O . TYR A 1 172 ? 3.584 -17.156 -15.336 1 90.44 172 TYR A O 1
ATOM 1361 N N . GLU A 1 173 ? 4.98 -16.297 -13.773 1 87.69 173 GLU A N 1
ATOM 1362 C CA . GLU A 1 173 ? 5.98 -17.328 -14.047 1 87.69 173 GLU A CA 1
ATOM 1363 C C . GLU A 1 173 ? 5.449 -18.719 -13.711 1 87.69 173 GLU A C 1
ATOM 1365 O O . GLU A 1 173 ? 5.602 -19.641 -14.5 1 87.69 173 GLU A O 1
ATOM 1370 N N . LEU A 1 174 ? 4.852 -18.828 -12.594 1 87.31 174 LEU A N 1
ATOM 1371 C CA . LEU A 1 174 ? 4.277 -20.109 -12.164 1 87.31 174 LEU A CA 1
ATOM 1372 C C . LEU A 1 174 ? 3.146 -20.531 -13.094 1 87.31 174 LEU A C 1
ATOM 1374 O O . LEU A 1 174 ? 3.02 -21.703 -13.43 1 87.31 174 LEU A O 1
ATOM 1378 N N . LEU A 1 175 ? 2.322 -19.578 -13.438 1 87.38 175 LEU A N 1
ATOM 1379 C CA . LEU A 1 175 ? 1.222 -19.859 -14.352 1 87.38 175 LEU A CA 1
ATOM 1380 C C . LEU A 1 175 ? 1.74 -20.422 -15.672 1 87.38 175 LEU A C 1
ATOM 1382 O O . LEU A 1 175 ? 1.184 -21.375 -16.203 1 87.38 175 LEU A O 1
ATOM 1386 N N . ASN A 1 176 ? 2.789 -19.875 -16.156 1 84.5 176 ASN A N 1
ATOM 1387 C CA . ASN A 1 176 ? 3.393 -20.297 -17.406 1 84.5 176 ASN A CA 1
ATOM 1388 C C . ASN A 1 176 ? 3.975 -21.703 -17.297 1 84.5 176 ASN A C 1
ATOM 1390 O O . ASN A 1 176 ? 3.883 -22.484 -18.234 1 84.5 176 ASN A O 1
ATOM 1394 N N . VAL A 1 177 ? 4.559 -21.938 -16.219 1 81.5 177 VAL A N 1
ATOM 1395 C CA . VAL A 1 177 ? 5.141 -23.266 -16.016 1 81.5 177 VAL A CA 1
ATOM 1396 C C . VAL A 1 177 ? 4.031 -24.297 -15.875 1 81.5 177 VAL A C 1
ATOM 1398 O O . VAL A 1 177 ? 4.172 -25.438 -16.328 1 81.5 177 VAL A O 1
ATOM 1401 N N . THR A 1 178 ? 2.988 -23.969 -15.227 1 78.38 178 THR A N 1
ATOM 1402 C CA . THR A 1 178 ? 1.879 -24.875 -14.969 1 78.38 178 THR A CA 1
ATOM 1403 C C . THR A 1 178 ? 1.126 -25.188 -16.266 1 78.38 178 THR A C 1
ATOM 1405 O O . THR A 1 178 ? 0.784 -26.344 -16.531 1 78.38 178 THR A O 1
ATOM 1408 N N . TYR A 1 179 ? 0.784 -24.328 -17.047 1 75.94 179 TYR A N 1
ATOM 1409 C CA . TYR A 1 179 ? -0.079 -24.547 -18.203 1 75.94 179 TYR A CA 1
ATOM 1410 C C . TYR A 1 179 ? 0.71 -24.438 -19.5 1 75.94 179 TYR A C 1
ATOM 1412 O O . TYR A 1 179 ? 0.196 -24.75 -20.578 1 75.94 179 TYR A O 1
ATOM 1420 N N . GLY A 1 180 ? 2.027 -24.516 -19.391 1 66.5 180 GLY A N 1
ATOM 1421 C CA . GLY A 1 180 ? 2.809 -24.297 -20.594 1 66.5 180 GLY A CA 1
ATOM 1422 C C . GLY A 1 180 ? 2.504 -22.969 -21.266 1 66.5 180 GLY A C 1
ATOM 1423 O O . GLY A 1 180 ? 1.512 -22.312 -20.922 1 66.5 180 GLY A O 1
ATOM 1424 N N . ARG A 1 181 ? 3.559 -22.234 -21.797 1 53.62 181 ARG A N 1
ATOM 1425 C CA . ARG A 1 181 ? 3.281 -21.016 -22.547 1 53.62 181 ARG A CA 1
ATOM 1426 C C . ARG A 1 181 ? 2.146 -21.219 -23.547 1 53.62 181 ARG A C 1
ATOM 1428 O O . ARG A 1 181 ? 1.644 -20.266 -24.141 1 53.62 181 ARG A O 1
ATOM 1435 N N . ARG A 1 182 ? 2.086 -22.422 -23.984 1 45.88 182 ARG A N 1
ATOM 1436 C CA . ARG A 1 182 ? 1.367 -22.75 -25.219 1 45.88 182 ARG A CA 1
ATOM 1437 C C . ARG A 1 182 ? -0.138 -22.594 -25.016 1 45.88 182 ARG A C 1
ATOM 1439 O O . ARG A 1 182 ? -0.809 -21.953 -25.828 1 45.88 182 ARG A O 1
ATOM 1446 N N . GLU A 1 183 ? -0.846 -23.734 -24.469 1 47.84 183 GLU A N 1
ATOM 1447 C CA . GLU A 1 183 ? -2.232 -24 -24.828 1 47.84 183 GLU A CA 1
ATOM 1448 C C . GLU A 1 183 ? -3.184 -23.016 -24.172 1 47.84 183 GLU A C 1
ATOM 1450 O O . GLU A 1 183 ? -3.145 -22.812 -22.953 1 47.84 183 GLU A O 1
ATOM 1455 N N . LYS A 1 184 ? -3.467 -21.984 -24.891 1 50.41 184 LYS A N 1
ATOM 1456 C CA . LYS A 1 184 ? -4.535 -21.016 -24.688 1 50.41 184 LYS A CA 1
ATOM 1457 C C . LYS A 1 184 ? -5.766 -21.656 -24.062 1 50.41 184 LYS A C 1
ATOM 1459 O O . LYS A 1 184 ? -6.746 -21.938 -24.75 1 50.41 184 LYS A O 1
ATOM 1464 N N . ARG A 1 185 ? -5.523 -22.656 -23.328 1 51.12 185 ARG A N 1
ATOM 1465 C CA . ARG A 1 185 ? -6.785 -23.156 -22.797 1 51.12 185 ARG A CA 1
ATOM 1466 C C . ARG A 1 185 ? -7.48 -22.109 -21.938 1 51.12 185 ARG A C 1
ATOM 1468 O O . ARG A 1 185 ? -6.824 -21.344 -21.234 1 51.12 185 ARG A O 1
ATOM 1475 N N . GLU A 1 186 ? -8.648 -21.781 -22.281 1 58.44 186 GLU A N 1
ATOM 1476 C CA . GLU A 1 186 ? -9.531 -20.938 -21.484 1 58.44 186 GLU A CA 1
ATOM 1477 C C . GLU A 1 186 ? -9.688 -21.5 -20.062 1 58.44 186 GLU A C 1
ATOM 1479 O O . GLU A 1 186 ? -10.125 -22.641 -19.891 1 58.44 186 GLU A O 1
ATOM 1484 N N . LEU A 1 187 ? -8.945 -21 -19.219 1 61.56 187 LEU A N 1
ATOM 1485 C CA . LEU A 1 187 ? -9.07 -21.391 -17.828 1 61.56 187 LEU A CA 1
ATOM 1486 C C . LEU A 1 187 ? -10.484 -21.141 -17.312 1 61.56 187 LEU A C 1
ATOM 1488 O O . LEU A 1 187 ? -11.086 -20.109 -17.641 1 61.56 187 LEU A O 1
ATOM 1492 N N . GLY A 1 188 ? -11.203 -22.25 -16.891 1 57.97 188 GLY A N 1
ATOM 1493 C CA . GLY A 1 188 ? -12.523 -22.109 -16.297 1 57.97 188 GLY A CA 1
ATOM 1494 C C . GLY A 1 188 ? -12.477 -21.844 -14.797 1 57.97 188 GLY A C 1
ATOM 1495 O O . GLY A 1 188 ? -11.398 -21.812 -14.203 1 57.97 188 GLY A O 1
ATOM 1496 N N . PRO A 1 189 ? -13.734 -21.703 -14.289 1 62 189 PRO A N 1
ATOM 1497 C CA . PRO A 1 189 ? -13.836 -21.547 -12.836 1 62 189 PRO A CA 1
ATOM 1498 C C . PRO A 1 189 ? -13.258 -22.75 -12.078 1 62 189 PRO A C 1
ATOM 1500 O O . PRO A 1 189 ? -13.492 -23.891 -12.453 1 62 189 PRO A O 1
ATOM 1503 N N . GLY A 1 190 ? -12.367 -22.594 -11.297 1 61.91 190 GLY A N 1
ATOM 1504 C CA . GLY A 1 190 ? -11.727 -23.656 -10.539 1 61.91 190 GLY A CA 1
ATOM 1505 C C . GLY A 1 190 ? -10.273 -23.875 -10.922 1 61.91 190 GLY A C 1
ATOM 1506 O O . GLY A 1 190 ? -9.516 -24.484 -10.164 1 61.91 190 GLY A O 1
ATOM 1507 N N . ASP A 1 191 ? -10.031 -23.562 -12.242 1 65 191 ASP A N 1
ATOM 1508 C CA . ASP A 1 191 ? -8.633 -23.688 -12.641 1 65 191 ASP A CA 1
ATOM 1509 C C . ASP A 1 191 ? -7.758 -22.672 -11.906 1 65 191 ASP A C 1
ATOM 1511 O O . ASP A 1 191 ? -8.133 -21.5 -11.773 1 65 191 ASP A O 1
ATOM 1515 N N . PRO A 1 192 ? -6.738 -23.344 -11.422 1 61.16 192 PRO A N 1
ATOM 1516 C CA . PRO A 1 192 ? -5.773 -22.375 -10.906 1 61.16 192 PRO A CA 1
ATOM 1517 C C . PRO A 1 192 ? -5.375 -21.328 -11.938 1 61.16 192 PRO A C 1
ATOM 1519 O O . PRO A 1 192 ? -5.129 -21.656 -13.102 1 61.16 192 PRO A O 1
ATOM 1522 N N . GLY A 1 193 ? -5.598 -20.094 -11.672 1 63.38 193 GLY A N 1
ATOM 1523 C CA . GLY A 1 193 ? -5.297 -19 -12.578 1 63.38 193 GLY A CA 1
ATOM 1524 C C . GLY A 1 193 ? -6.535 -18.359 -13.18 1 63.38 193 GLY A C 1
ATOM 1525 O O . GLY A 1 193 ? -6.445 -17.344 -13.867 1 63.38 193 GLY A O 1
ATOM 1526 N N . TRP A 1 194 ? -7.742 -19.016 -12.906 1 63 194 TRP A N 1
ATOM 1527 C CA . TRP A 1 194 ? -9 -18.469 -13.414 1 63 194 TRP A CA 1
ATOM 1528 C C . TRP A 1 194 ? -9.219 -17.047 -12.93 1 63 194 TRP A C 1
ATOM 1530 O O . TRP A 1 194 ? -9.891 -16.25 -13.594 1 63 194 TRP A O 1
ATOM 1540 N N . ASN A 1 195 ? -8.43 -16.703 -12.047 1 76.75 195 ASN A N 1
ATOM 1541 C CA . ASN A 1 195 ? -8.648 -15.43 -11.375 1 76.75 195 ASN A CA 1
ATOM 1542 C C . ASN A 1 195 ? -7.629 -14.383 -11.82 1 76.75 195 ASN A C 1
ATOM 1544 O O . ASN A 1 195 ? -7.422 -13.375 -11.133 1 76.75 195 ASN A O 1
ATOM 1548 N N . SER A 1 196 ? -7.082 -14.57 -13.023 1 81.25 196 SER A N 1
ATOM 1549 C CA . SER A 1 196 ? -6.016 -13.664 -13.445 1 81.25 196 SER A CA 1
ATOM 1550 C C . SER A 1 196 ? -6.547 -12.25 -13.664 1 81.25 196 SER A C 1
ATOM 1552 O O . SER A 1 196 ? -5.859 -11.273 -13.367 1 81.25 196 SER A O 1
ATOM 1554 N N . GLU A 1 197 ? -7.77 -12.141 -14.203 1 84.75 197 GLU A N 1
ATOM 1555 C CA . GLU A 1 197 ? -8.336 -10.812 -14.391 1 84.75 197 GLU A CA 1
ATOM 1556 C C . GLU A 1 197 ? -8.5 -10.086 -13.055 1 84.75 197 GLU A C 1
ATOM 1558 O O . GLU A 1 197 ? -8.211 -8.891 -12.961 1 84.75 197 GLU A O 1
ATOM 1563 N N . HIS A 1 198 ? -8.977 -10.805 -12.117 1 89.75 198 HIS A N 1
ATOM 1564 C CA . HIS A 1 198 ? -9.086 -10.234 -10.773 1 89.75 198 HIS A CA 1
ATOM 1565 C C . HIS A 1 198 ? -7.715 -9.828 -10.234 1 89.75 198 HIS A C 1
ATOM 1567 O O . HIS A 1 198 ? -7.555 -8.727 -9.703 1 89.75 198 HIS A O 1
ATOM 1573 N N . LEU A 1 199 ? -6.746 -10.672 -10.445 1 94 199 LEU A N 1
ATOM 1574 C CA . LEU A 1 199 ? -5.41 -10.383 -9.938 1 94 199 LEU A CA 1
ATOM 1575 C C . LEU A 1 199 ? -4.789 -9.211 -10.688 1 94 199 LEU A C 1
ATOM 1577 O O . LEU A 1 199 ? -4.082 -8.391 -10.094 1 94 199 LEU A O 1
ATOM 1581 N N . ASN A 1 200 ? -5.07 -9.133 -12 1 94.38 200 ASN A N 1
ATOM 1582 C CA . ASN A 1 200 ? -4.617 -7.988 -12.781 1 94.38 200 ASN A CA 1
ATOM 1583 C C . ASN A 1 200 ? -5.184 -6.68 -12.234 1 94.38 200 ASN A C 1
ATOM 1585 O O . ASN A 1 200 ? -4.465 -5.688 -12.109 1 94.38 200 ASN A O 1
ATOM 1589 N N . HIS A 1 201 ? -6.402 -6.703 -11.922 1 94.56 201 HIS A N 1
ATOM 1590 C CA . HIS A 1 201 ? -7.004 -5.566 -11.234 1 94.56 201 HIS A CA 1
ATOM 1591 C C . HIS A 1 201 ? -6.273 -5.258 -9.93 1 94.56 201 HIS A C 1
ATOM 1593 O O . HIS A 1 201 ? -5.949 -4.102 -9.656 1 94.56 201 HIS A O 1
ATOM 1599 N N . CYS A 1 202 ? -6.02 -6.27 -9.133 1 96.56 202 CYS A N 1
ATOM 1600 C CA . CYS A 1 202 ? -5.402 -6.109 -7.82 1 96.56 202 CYS A CA 1
ATOM 1601 C C . CYS A 1 202 ? -4.027 -5.457 -7.941 1 96.56 202 CYS A C 1
ATOM 1603 O O . CYS A 1 202 ? -3.717 -4.516 -7.215 1 96.56 202 CYS A O 1
ATOM 1605 N N . TRP A 1 203 ? -3.215 -5.922 -8.898 1 97.75 203 TRP A N 1
ATOM 1606 C CA . TRP A 1 203 ? -1.861 -5.395 -9.023 1 97.75 203 TRP A CA 1
ATOM 1607 C C . TRP A 1 203 ? -1.887 -3.936 -9.469 1 97.75 203 TRP A C 1
ATOM 1609 O O . TRP A 1 203 ? -1.135 -3.107 -8.953 1 97.75 203 TRP A O 1
ATOM 1619 N N . ASP A 1 204 ? -2.762 -3.615 -10.422 1 98.19 204 ASP A N 1
ATOM 1620 C CA . ASP A 1 204 ? -2.883 -2.227 -10.852 1 98.19 204 ASP A CA 1
ATOM 1621 C C . ASP A 1 204 ? -3.43 -1.349 -9.727 1 98.19 204 ASP A C 1
ATOM 1623 O O . ASP A 1 204 ? -2.947 -0.235 -9.516 1 98.19 204 ASP A O 1
ATOM 1627 N N . TYR A 1 205 ? -4.426 -1.856 -9.062 1 97.81 205 TYR A N 1
ATOM 1628 C CA . TYR A 1 205 ? -5.066 -1.114 -7.984 1 97.81 205 TYR A CA 1
ATOM 1629 C C . TYR A 1 205 ? -4.082 -0.849 -6.852 1 97.81 205 TYR A C 1
ATOM 1631 O O . TYR A 1 205 ? -3.947 0.288 -6.391 1 97.81 205 TYR A O 1
ATOM 1639 N N . LEU A 1 206 ? -3.316 -1.867 -6.406 1 98.62 206 LEU A N 1
ATOM 1640 C CA . LEU A 1 206 ? -2.32 -1.73 -5.348 1 98.62 206 LEU A CA 1
ATOM 1641 C C . LEU A 1 206 ? -1.2 -0.788 -5.777 1 98.62 206 LEU A C 1
ATOM 1643 O O . LEU A 1 206 ? -0.741 0.037 -4.984 1 98.62 206 LEU A O 1
ATOM 1647 N N . ARG A 1 207 ? -0.775 -0.913 -7.035 1 98.81 207 ARG A N 1
ATOM 1648 C CA . ARG A 1 207 ? 0.263 -0.027 -7.551 1 98.81 207 ARG A CA 1
ATOM 1649 C C . ARG A 1 207 ? -0.131 1.436 -7.379 1 98.81 207 ARG A C 1
ATOM 1651 O O . ARG A 1 207 ? 0.628 2.227 -6.816 1 98.81 207 ARG A O 1
ATOM 1658 N N . GLN A 1 208 ? -1.321 1.78 -7.816 1 98.56 208 GLN A N 1
ATOM 1659 C CA . GLN A 1 208 ? -1.766 3.17 -7.793 1 98.56 208 GLN A CA 1
ATOM 1660 C C . GLN A 1 208 ? -1.971 3.656 -6.363 1 98.56 208 GLN A C 1
ATOM 1662 O O . GLN A 1 208 ? -1.627 4.793 -6.031 1 98.56 208 GLN A O 1
ATOM 1667 N N . THR A 1 209 ? -2.498 2.811 -5.52 1 98.44 209 THR A N 1
ATOM 1668 C CA . THR A 1 209 ? -2.77 3.256 -4.156 1 98.44 209 THR A CA 1
ATOM 1669 C C . THR A 1 209 ? -1.479 3.34 -3.348 1 98.44 209 THR A C 1
ATOM 1671 O O . THR A 1 209 ? -1.346 4.195 -2.469 1 98.44 209 THR A O 1
ATOM 1674 N N . ILE A 1 210 ? -0.44 2.477 -3.648 1 98.56 210 ILE A N 1
ATOM 1675 C CA . ILE A 1 210 ? 0.882 2.578 -3.041 1 98.56 210 ILE A CA 1
ATOM 1676 C C . ILE A 1 210 ? 1.544 3.889 -3.459 1 98.56 210 ILE A C 1
ATOM 1678 O O . ILE A 1 210 ? 2.1 4.605 -2.623 1 98.56 210 ILE A O 1
ATOM 1682 N N . MET A 1 211 ? 1.438 4.238 -4.742 1 98.44 211 MET A N 1
ATOM 1683 C CA . MET A 1 211 ? 1.976 5.5 -5.246 1 98.44 211 MET A CA 1
ATOM 1684 C C . MET A 1 211 ? 1.26 6.688 -4.613 1 98.44 211 MET A C 1
ATOM 1686 O O . MET A 1 211 ? 1.896 7.676 -4.242 1 98.44 211 MET A O 1
ATOM 1690 N N . CYS A 1 212 ? -0.053 6.562 -4.48 1 97.88 212 CYS A N 1
ATOM 1691 C CA . CYS A 1 212 ? -0.875 7.621 -3.908 1 97.88 212 CYS A CA 1
ATOM 1692 C C . CYS A 1 212 ? -0.492 7.887 -2.457 1 97.88 212 CYS A C 1
ATOM 1694 O O . CYS A 1 212 ? -0.361 9.039 -2.045 1 97.88 212 CYS A O 1
ATOM 1696 N N . ASN A 1 213 ? -0.292 6.832 -1.697 1 96.94 213 ASN A N 1
ATOM 1697 C CA . ASN A 1 213 ? 0.053 6.93 -0.283 1 96.94 213 ASN A CA 1
ATOM 1698 C C . ASN A 1 213 ? 1.532 6.641 -0.045 1 96.94 213 ASN A C 1
ATOM 1700 O O . ASN A 1 213 ? 1.89 5.98 0.933 1 96.94 213 ASN A O 1
ATOM 1704 N N . ALA A 1 214 ? 2.355 7.168 -0.896 1 97.19 214 ALA A N 1
ATOM 1705 C CA . ALA A 1 214 ? 3.783 6.859 -0.917 1 97.19 214 ALA A CA 1
ATOM 1706 C C . ALA A 1 214 ? 4.406 7.055 0.462 1 97.19 214 ALA A C 1
ATOM 1708 O O . ALA A 1 214 ? 4.375 8.156 1.016 1 97.19 214 ALA A O 1
ATOM 1709 N N . ASP A 1 215 ? 4.906 5.961 1.028 1 96.81 215 ASP A N 1
ATOM 1710 C CA . ASP A 1 215 ? 5.723 6.031 2.236 1 96.81 215 ASP A CA 1
ATOM 1711 C C . ASP A 1 215 ? 7.152 6.449 1.906 1 96.81 215 ASP A C 1
ATOM 1713 O O . ASP A 1 215 ? 7.895 5.699 1.268 1 96.81 215 ASP A O 1
ATOM 1717 N N . VAL A 1 216 ? 7.574 7.602 2.41 1 94.12 216 VAL A N 1
ATOM 1718 C CA . VAL A 1 216 ? 8.883 8.109 2.002 1 94.12 216 VAL A CA 1
ATOM 1719 C C . VAL A 1 216 ? 9.883 7.941 3.145 1 94.12 216 VAL A C 1
ATOM 1721 O O . VAL A 1 216 ? 10.922 8.602 3.174 1 94.12 216 VAL A O 1
ATOM 1724 N N . THR A 1 217 ? 9.516 7.113 4.078 1 91.88 217 THR A N 1
ATOM 1725 C CA . THR A 1 217 ? 10.5 6.738 5.09 1 91.88 217 THR A CA 1
ATOM 1726 C C . THR A 1 217 ? 11.789 6.246 4.434 1 91.88 217 THR A C 1
ATOM 1728 O O . THR A 1 217 ? 11.75 5.48 3.471 1 91.88 217 THR A O 1
ATOM 1731 N N . LEU A 1 218 ? 12.883 6.723 4.965 1 90 218 LEU A N 1
ATOM 1732 C CA . LEU A 1 218 ? 14.18 6.324 4.414 1 90 218 LEU A CA 1
ATOM 1733 C C . LEU A 1 218 ? 14.688 5.059 5.094 1 90 218 LEU A C 1
ATOM 1735 O O . LEU A 1 218 ? 14.93 5.055 6.305 1 90 218 LEU A O 1
ATOM 1739 N N . GLU A 1 219 ? 14.805 4.035 4.293 1 90 219 GLU A N 1
ATOM 1740 C CA . GLU A 1 219 ? 15.445 2.801 4.746 1 90 219 GLU A CA 1
ATOM 1741 C C . GLU A 1 219 ? 16.938 2.822 4.477 1 90 219 GLU A C 1
ATOM 1743 O O . GLU A 1 219 ? 17.391 2.422 3.398 1 90 219 GLU A O 1
ATOM 1748 N N . TRP A 1 220 ? 17.656 3.17 5.477 1 85.94 220 TRP A N 1
ATOM 1749 C CA . TRP A 1 220 ? 19.094 3.277 5.305 1 85.94 220 TRP A CA 1
ATOM 1750 C C . TRP A 1 220 ? 19.75 1.896 5.254 1 85.94 220 TRP A C 1
ATOM 1752 O O . TRP A 1 220 ? 19.266 0.958 5.895 1 85.94 220 TRP A O 1
ATOM 1762 N N . LYS A 1 221 ? 20.797 1.892 4.523 1 81.81 221 LYS A N 1
ATOM 1763 C CA . LYS A 1 221 ? 21.578 0.658 4.508 1 81.81 221 LYS A CA 1
ATOM 1764 C C . LYS A 1 221 ? 22.297 0.444 5.832 1 81.81 221 LYS A C 1
ATOM 1766 O O . LYS A 1 221 ? 23.125 1.268 6.238 1 81.81 221 LYS A O 1
ATOM 1771 N N . LYS A 1 222 ? 21.984 -0.673 6.391 1 76.56 222 LYS A N 1
ATOM 1772 C CA . LYS A 1 222 ? 22.625 -1.02 7.652 1 76.56 222 LYS A CA 1
ATOM 1773 C C . LYS A 1 222 ? 23.969 -1.702 7.414 1 76.56 222 LYS A C 1
ATOM 1775 O O . LYS A 1 222 ? 24.125 -2.443 6.445 1 76.56 222 LYS A O 1
ATOM 1780 N N . TYR A 1 223 ? 24.891 -1.375 8.219 1 71.44 223 TYR A N 1
ATOM 1781 C CA . TYR A 1 223 ? 26.25 -1.881 8.062 1 71.44 223 TYR A CA 1
ATOM 1782 C C . TYR A 1 223 ? 26.281 -3.402 8.133 1 71.44 223 TYR A C 1
ATOM 1784 O O . TYR A 1 223 ? 27.141 -4.043 7.516 1 71.44 223 TYR A O 1
ATOM 1792 N N . ASP A 1 224 ? 25.406 -3.963 8.711 1 68.31 224 ASP A N 1
ATOM 1793 C CA . ASP A 1 224 ? 25.453 -5.406 8.914 1 68.31 224 ASP A CA 1
ATOM 1794 C C . ASP A 1 224 ? 24.406 -6.113 8.062 1 68.31 224 ASP A C 1
ATOM 1796 O O . ASP A 1 224 ? 24.172 -7.316 8.219 1 68.31 224 ASP A O 1
ATOM 1800 N N . GLU A 1 225 ? 23.781 -5.305 7.219 1 70.06 225 GLU A N 1
ATOM 1801 C CA . GLU A 1 225 ? 22.688 -5.926 6.473 1 70.06 225 GLU A CA 1
ATOM 1802 C C . GLU A 1 225 ? 23.078 -6.156 5.016 1 70.06 225 GLU A C 1
ATOM 1804 O O . GLU A 1 225 ? 23.594 -5.246 4.352 1 70.06 225 GLU A O 1
ATOM 1809 N N . LYS A 1 226 ? 23.016 -7.395 4.66 1 64.5 226 LYS A N 1
ATOM 1810 C CA . LYS A 1 226 ? 23.312 -7.754 3.279 1 64.5 226 LYS A CA 1
ATOM 1811 C C . LYS A 1 226 ? 22.172 -7.359 2.348 1 64.5 226 LYS A C 1
ATOM 1813 O O . LYS A 1 226 ? 22.406 -6.887 1.232 1 64.5 226 LYS A O 1
ATOM 1818 N N . VAL A 1 227 ? 21 -7.586 2.844 1 65.94 227 VAL A N 1
ATOM 1819 C CA . VAL A 1 227 ? 19.797 -7.27 2.066 1 65.94 227 VAL A CA 1
ATOM 1820 C C . VAL A 1 227 ? 18.891 -6.352 2.873 1 65.94 227 VAL A C 1
ATOM 1822 O O . VAL A 1 227 ? 18.703 -6.551 4.078 1 65.94 227 VAL A O 1
ATOM 1825 N N . GLY A 1 228 ? 18.5 -5.383 2.303 1 77.88 228 GLY A N 1
ATOM 1826 C CA . GLY A 1 228 ? 17.562 -4.488 2.977 1 77.88 228 GLY A CA 1
ATOM 1827 C C . GLY A 1 228 ? 16.188 -5.098 3.174 1 77.88 228 GLY A C 1
ATOM 1828 O O . GLY A 1 228 ? 15.461 -5.312 2.205 1 77.88 228 GLY A O 1
ATOM 1829 N N . THR A 1 229 ? 15.797 -5.414 4.387 1 84.81 229 THR A N 1
ATOM 1830 C CA . THR A 1 229 ? 14.508 -6.039 4.672 1 84.81 229 THR A CA 1
ATOM 1831 C C . THR A 1 229 ? 13.43 -4.98 4.871 1 84.81 229 THR A C 1
ATOM 1833 O O . THR A 1 229 ? 12.234 -5.273 4.746 1 84.81 229 THR A O 1
ATOM 1836 N N . GLY A 1 230 ? 13.898 -3.787 5.219 1 89.25 230 GLY A N 1
ATOM 1837 C CA . GLY A 1 230 ? 12.93 -2.754 5.543 1 89.25 230 GLY A CA 1
ATOM 1838 C C . GLY A 1 230 ? 12.367 -2.881 6.945 1 89.25 230 GLY A C 1
ATOM 1839 O O . GLY A 1 230 ? 11.555 -2.057 7.371 1 89.25 230 GLY A O 1
ATOM 1840 N N . TRP A 1 231 ? 12.805 -3.904 7.707 1 90.62 231 TRP A N 1
ATOM 1841 C CA . TRP A 1 231 ? 12.344 -4.07 9.078 1 90.62 231 TRP A CA 1
ATOM 1842 C C . TRP A 1 231 ? 13.164 -3.215 10.039 1 90.62 231 TRP A C 1
ATOM 1844 O O . TRP A 1 231 ? 14.359 -3 9.812 1 90.62 231 TRP A O 1
ATOM 1854 N N . GLY A 1 232 ? 12.531 -2.68 11.07 1 87.06 232 GLY A N 1
ATOM 1855 C CA . GLY A 1 232 ? 13.234 -1.987 12.133 1 87.06 232 GLY A CA 1
ATOM 1856 C C . GLY A 1 232 ? 13.273 -0.482 11.945 1 87.06 232 GLY A C 1
ATOM 1857 O O . GLY A 1 232 ? 13.852 0.237 12.766 1 87.06 232 GLY A O 1
ATOM 1858 N N . TYR A 1 233 ? 12.609 -0.011 10.977 1 87.56 233 TYR A N 1
ATOM 1859 C CA . TYR A 1 233 ? 12.57 1.425 10.719 1 87.56 233 TYR A CA 1
ATOM 1860 C C . TYR A 1 233 ? 11.289 2.039 11.266 1 87.56 233 TYR A C 1
ATOM 1862 O O . TYR A 1 233 ? 10.227 1.405 11.25 1 87.56 233 TYR A O 1
ATOM 1870 N N . ARG A 1 234 ? 11.398 3.266 11.719 1 87.88 234 ARG A N 1
ATOM 1871 C CA . ARG A 1 234 ? 10.242 3.986 12.242 1 87.88 234 ARG A CA 1
ATOM 1872 C C . ARG A 1 234 ? 9.477 4.68 11.117 1 87.88 234 ARG A C 1
ATOM 1874 O O . ARG A 1 234 ? 10.055 5.441 10.344 1 87.88 234 ARG A O 1
ATOM 1881 N N . HIS A 1 235 ? 8.273 4.398 11.055 1 91.94 235 HIS A N 1
ATOM 1882 C CA . HIS A 1 235 ? 7.375 4.969 10.055 1 91.94 235 HIS A CA 1
ATOM 1883 C C . HIS A 1 235 ? 6.344 5.887 10.703 1 91.94 235 HIS A C 1
ATOM 1885 O O . HIS A 1 235 ? 5.965 5.688 11.859 1 91.94 235 HIS A O 1
ATOM 1891 N N . GLN A 1 236 ? 5.984 6.926 9.961 1 89.94 236 GLN A N 1
ATOM 1892 C CA . GLN A 1 236 ? 4.793 7.691 10.305 1 89.94 236 GLN A CA 1
ATOM 1893 C C . GLN A 1 236 ? 3.535 7.027 9.75 1 89.94 236 GLN A C 1
ATOM 1895 O O . GLN A 1 236 ? 3.359 6.941 8.531 1 89.94 236 GLN A O 1
ATOM 1900 N N . CYS A 1 237 ? 2.709 6.543 10.734 1 94.5 237 CYS A N 1
ATOM 1901 C CA . CYS A 1 237 ? 1.548 5.738 10.367 1 94.5 237 CYS A CA 1
ATOM 1902 C C . CYS A 1 237 ? 0.254 6.418 10.797 1 94.5 237 CYS A C 1
ATOM 1904 O O . CYS A 1 237 ? 0.284 7.484 11.414 1 94.5 237 CYS A O 1
ATOM 1906 N N . LYS A 1 238 ? -0.823 5.871 10.328 1 93.44 238 LYS A N 1
ATOM 1907 C CA . LYS A 1 238 ? -2.141 6.148 10.891 1 93.44 238 LYS A CA 1
ATOM 1908 C C . LYS A 1 238 ? -2.523 5.102 11.93 1 93.44 238 LYS A C 1
ATOM 1910 O O . LYS A 1 238 ? -2.115 3.941 11.836 1 93.44 238 LYS A O 1
ATOM 1915 N N . ASP A 1 239 ? -3.295 5.578 12.891 1 94.88 239 ASP A N 1
ATOM 1916 C CA . ASP A 1 239 ? -3.721 4.676 13.953 1 94.88 239 ASP A CA 1
ATOM 1917 C C . ASP A 1 239 ? -4.668 3.604 13.414 1 94.88 239 ASP A C 1
ATOM 1919 O O . ASP A 1 239 ? -5.867 3.844 13.273 1 94.88 239 ASP A O 1
ATOM 1923 N N . TRP A 1 240 ? -4.152 2.455 13.211 1 97.56 240 TRP A N 1
ATOM 1924 C CA . TRP A 1 240 ? -4.879 1.331 12.625 1 97.56 240 TRP A CA 1
ATOM 1925 C C . TRP A 1 240 ? -6.055 0.928 13.508 1 97.56 240 TRP A C 1
ATOM 1927 O O . TRP A 1 240 ? -7.156 0.686 13.016 1 97.56 240 TRP A O 1
ATOM 1937 N N . ASP A 1 241 ? -5.859 0.851 14.797 1 96.94 241 ASP A N 1
ATOM 1938 C CA . ASP A 1 241 ? -6.914 0.436 15.719 1 96.94 241 ASP A CA 1
ATOM 1939 C C . ASP A 1 241 ? -8.094 1.407 15.688 1 96.94 241 ASP A C 1
ATOM 1941 O O . ASP A 1 241 ? -9.25 0.992 15.781 1 96.94 241 ASP A O 1
ATOM 1945 N N . ALA A 1 242 ? -7.785 2.654 15.602 1 95.31 242 ALA A N 1
ATOM 1946 C CA . ALA A 1 242 ? -8.852 3.648 15.508 1 95.31 242 ALA A CA 1
ATOM 1947 C C . ALA A 1 242 ? -9.672 3.451 14.234 1 95.31 242 ALA A C 1
ATOM 1949 O O . ALA A 1 242 ? -10.898 3.602 14.258 1 95.31 242 ALA A O 1
ATOM 1950 N N . ILE A 1 243 ? -9.031 3.143 13.133 1 96.5 243 ILE A N 1
ATOM 1951 C CA . ILE A 1 243 ? -9.703 2.91 11.859 1 96.5 243 ILE A CA 1
ATOM 1952 C C . ILE A 1 243 ? -10.602 1.681 11.969 1 96.5 243 ILE A C 1
ATOM 1954 O O . ILE A 1 243 ? -11.758 1.71 11.539 1 96.5 243 ILE A O 1
ATOM 1958 N N . ILE A 1 244 ? -10.102 0.618 12.594 1 97.62 244 ILE A N 1
ATOM 1959 C CA . ILE A 1 244 ? -10.859 -0.617 12.766 1 97.62 244 ILE A CA 1
ATOM 1960 C C . ILE A 1 244 ? -12.078 -0.359 13.656 1 97.62 244 ILE A C 1
ATOM 1962 O O . ILE A 1 244 ? -13.188 -0.776 13.328 1 97.62 244 ILE A O 1
ATOM 1966 N N . ALA A 1 245 ? -11.867 0.357 14.734 1 96.38 245 ALA A N 1
ATOM 1967 C CA . ALA A 1 245 ? -12.961 0.664 15.648 1 96.38 245 ALA A CA 1
ATOM 1968 C C . ALA A 1 245 ? -14.055 1.464 14.945 1 96.38 245 ALA A C 1
ATOM 1970 O O . ALA A 1 245 ? -15.242 1.179 15.102 1 96.38 245 ALA A O 1
ATOM 1971 N N . TRP A 1 246 ? -13.68 2.434 14.227 1 94.94 246 TRP A N 1
ATOM 1972 C CA . TRP A 1 246 ? -14.641 3.246 13.477 1 94.94 246 TRP A CA 1
ATOM 1973 C C . TRP A 1 246 ? -15.43 2.389 12.5 1 94.94 246 TRP A C 1
ATOM 1975 O O . TRP A 1 246 ? -16.656 2.51 12.406 1 94.94 246 TRP A O 1
ATOM 1985 N N . ALA A 1 247 ? -14.75 1.518 11.75 1 96.19 247 ALA A N 1
ATOM 1986 C CA . ALA A 1 247 ? -15.406 0.665 10.758 1 96.19 247 ALA A CA 1
ATOM 1987 C C . ALA A 1 247 ? -16.391 -0.287 11.422 1 96.19 247 ALA A C 1
ATOM 1989 O O . ALA A 1 247 ? -17.5 -0.507 10.914 1 96.19 247 ALA A O 1
ATOM 1990 N N . GLU A 1 248 ? -15.992 -0.821 12.5 1 96.19 248 GLU A N 1
ATOM 1991 C CA . GLU A 1 248 ? -16.875 -1.744 13.211 1 96.19 248 GLU A CA 1
ATOM 1992 C C . GLU A 1 248 ? -18.109 -1.024 13.758 1 96.19 248 GLU A C 1
ATOM 1994 O O . GLU A 1 248 ? -19.203 -1.569 13.734 1 96.19 248 GLU A O 1
ATOM 1999 N N . ASP A 1 249 ? -17.922 0.179 14.211 1 93.81 249 ASP A N 1
ATOM 2000 C CA . ASP A 1 249 ? -19.031 0.963 14.75 1 93.81 249 ASP A CA 1
ATOM 2001 C C . ASP A 1 249 ? -20.016 1.329 13.648 1 93.81 249 ASP A C 1
ATOM 2003 O O . ASP A 1 249 ? -21.219 1.512 13.914 1 93.81 249 ASP A O 1
ATOM 2007 N N . HIS A 1 250 ? -19.609 1.369 12.422 1 93.06 250 HIS A N 1
ATOM 2008 C CA . HIS A 1 250 ? -20.453 1.806 11.32 1 93.06 250 HIS A CA 1
ATOM 2009 C C . HIS A 1 250 ? -20.781 0.649 10.375 1 93.06 250 HIS A C 1
ATOM 2011 O O . HIS A 1 250 ? -21.297 0.862 9.281 1 93.06 250 HIS A O 1
ATOM 2017 N N . ARG A 1 251 ? -20.531 -0.527 10.82 1 94.25 251 ARG A N 1
ATOM 2018 C CA . ARG A 1 251 ? -20.609 -1.688 9.938 1 94.25 251 ARG A CA 1
ATOM 2019 C C . ARG A 1 251 ? -22.031 -1.939 9.477 1 94.25 251 ARG A C 1
ATOM 2021 O O . ARG A 1 251 ? -22.984 -1.62 10.195 1 94.25 251 ARG A O 1
ATOM 2028 N N . THR A 1 252 ? -22.141 -2.6 8.312 1 91 252 THR A N 1
ATOM 2029 C CA . THR A 1 252 ? -23.438 -2.898 7.738 1 91 252 THR A CA 1
ATOM 2030 C C . THR A 1 252 ? -23.859 -4.332 8.055 1 91 252 THR A C 1
ATOM 2032 O O . THR A 1 252 ? -25.016 -4.707 7.852 1 91 252 THR A O 1
ATOM 2035 N N . SER A 1 253 ? -22.938 -5.141 8.484 1 91 253 SER A N 1
ATOM 2036 C CA . SER A 1 253 ? -23.188 -6.547 8.773 1 91 253 SER A CA 1
ATOM 2037 C C . SER A 1 253 ? -22.219 -7.094 9.805 1 91 253 SER A C 1
ATOM 2039 O O . SER A 1 253 ? -21.391 -6.352 10.336 1 91 253 SER A O 1
ATOM 2041 N N . ASN A 1 254 ? -22.422 -8.391 10.07 1 90.81 254 ASN A N 1
ATOM 2042 C CA . ASN A 1 254 ? -21.484 -9.078 10.953 1 90.81 254 ASN A CA 1
ATOM 2043 C C . ASN A 1 254 ? -20.656 -10.117 10.195 1 90.81 254 ASN A C 1
ATOM 2045 O O . ASN A 1 254 ? -20.156 -11.062 10.797 1 90.81 254 ASN A O 1
ATOM 2049 N N . SER A 1 255 ? -20.609 -9.883 8.883 1 88.31 255 SER A N 1
ATOM 2050 C CA . SER A 1 255 ? -19.766 -10.773 8.086 1 88.31 255 SER A CA 1
ATOM 2051 C C . SER A 1 255 ? -18.297 -10.648 8.484 1 88.31 255 SER A C 1
ATOM 2053 O O . SER A 1 255 ? -17.906 -9.672 9.117 1 88.31 255 SER A O 1
ATOM 2055 N N . TRP A 1 256 ? -17.578 -11.773 8.195 1 88.25 256 TRP A N 1
ATOM 2056 C CA . TRP A 1 256 ? -16.156 -11.758 8.578 1 88.25 256 TRP A CA 1
ATOM 2057 C C . TRP A 1 256 ? -15.305 -12.422 7.504 1 88.25 256 TRP A C 1
ATOM 2059 O O . TRP A 1 256 ? -15.82 -13.102 6.617 1 88.25 256 TRP A O 1
ATOM 2069 N N . GLY A 1 257 ? -13.984 -12.156 7.602 1 90.06 257 GLY A N 1
ATOM 2070 C CA . GLY A 1 257 ? -13.039 -12.789 6.695 1 90.06 257 GLY A CA 1
ATOM 2071 C C . GLY A 1 257 ? -12.609 -11.883 5.559 1 90.06 257 GLY A C 1
ATOM 2072 O O . GLY A 1 257 ? -13.328 -10.945 5.199 1 90.06 257 GLY A O 1
ATOM 2073 N N . ILE A 1 258 ? -11.5 -12.18 4.949 1 87.69 258 ILE A N 1
ATOM 2074 C CA . ILE A 1 258 ? -10.898 -11.336 3.922 1 87.69 258 ILE A CA 1
ATOM 2075 C C . ILE A 1 258 ? -11.398 -11.758 2.545 1 87.69 258 ILE A C 1
ATOM 2077 O O . ILE A 1 258 ? -11.469 -10.945 1.623 1 87.69 258 ILE A O 1
ATOM 2081 N N . LEU A 1 259 ? -11.625 -13.055 2.279 1 76.31 259 LEU A N 1
ATOM 2082 C CA . LEU A 1 259 ? -12.242 -13.508 1.038 1 76.31 259 LEU A CA 1
ATOM 2083 C C . LEU A 1 259 ? -13.727 -13.773 1.235 1 76.31 259 LEU A C 1
ATOM 2085 O O . LEU A 1 259 ? -14.164 -14.109 2.34 1 76.31 259 LEU A O 1
ATOM 2089 N N . ARG A 1 260 ? -14.422 -13.383 0.053 1 60.06 260 ARG A N 1
ATOM 2090 C CA . ARG A 1 260 ? -15.844 -13.703 0.11 1 60.06 260 ARG A CA 1
ATOM 2091 C C . ARG A 1 260 ? -16.047 -15.203 0.284 1 60.06 260 ARG A C 1
ATOM 2093 O O . ARG A 1 260 ? -15.312 -16.016 -0.278 1 60.06 260 ARG A O 1
ATOM 2100 N N . GLY A 1 261 ? -17.109 -15.578 1.046 1 50.09 261 GLY A N 1
ATOM 2101 C CA . GLY A 1 261 ? -17.469 -16.969 1.314 1 50.09 261 GLY A CA 1
ATOM 2102 C C . GLY A 1 261 ? -16.75 -17.547 2.512 1 50.09 261 GLY A C 1
ATOM 2103 O O . GLY A 1 261 ? -17.047 -18.656 2.945 1 50.09 261 GLY A O 1
ATOM 2104 N N . GLY A 1 262 ? -15.648 -17.094 2.734 1 42.25 262 GLY A N 1
ATOM 2105 C CA . GLY A 1 262 ? -15.016 -17.656 3.92 1 42.25 262 GLY A CA 1
ATOM 2106 C C . GLY A 1 262 ? -15.789 -17.375 5.195 1 42.25 262 GLY A C 1
ATOM 2107 O O . GLY A 1 262 ? -15.672 -18.125 6.168 1 42.25 262 GLY A O 1
ATOM 2108 N N . GLY A 1 263 ? -16.484 -16.172 5.367 1 39.41 263 GLY A N 1
ATOM 2109 C CA . GLY A 1 263 ? -17.234 -15.891 6.582 1 39.41 263 GLY A CA 1
ATOM 2110 C C . GLY A 1 263 ? -18.703 -15.648 6.336 1 39.41 263 GLY A C 1
ATOM 2111 O O . GLY A 1 263 ? -19.109 -15.359 5.207 1 39.41 263 GLY A O 1
ATOM 2112 N N . GLU A 1 264 ? -19.531 -16.328 7.148 1 39.25 264 GLU A N 1
ATOM 2113 C CA . GLU A 1 264 ? -21 -16.359 7.168 1 39.25 264 GLU A CA 1
ATOM 2114 C C . GLU A 1 264 ? -21.578 -14.945 7.184 1 39.25 264 GLU A C 1
ATOM 2116 O O . GLU A 1 264 ? -21.031 -14.062 7.855 1 39.25 264 GLU A O 1
ATOM 2121 N N . ARG A 1 265 ? -22.344 -14.477 6.129 1 38.03 265 ARG A N 1
ATOM 2122 C CA . ARG A 1 265 ? -23.219 -13.312 6.164 1 38.03 265 ARG A CA 1
ATOM 2123 C C . ARG A 1 265 ? -24.156 -13.367 7.371 1 38.03 265 ARG A C 1
ATOM 2125 O O . ARG A 1 265 ? -25.047 -14.211 7.441 1 38.03 265 ARG A O 1
ATOM 2132 N N . ILE A 1 266 ? -23.656 -12.969 8.562 1 38.72 266 ILE A N 1
ATOM 2133 C CA . ILE A 1 266 ? -24.656 -12.859 9.617 1 38.72 266 ILE A CA 1
ATOM 2134 C C . ILE A 1 266 ? -25.312 -11.484 9.562 1 38.72 266 ILE A C 1
ATOM 2136 O O . ILE A 1 266 ? -24.641 -10.461 9.719 1 38.72 266 ILE A O 1
ATOM 2140 N N . PRO A 1 267 ? -26.531 -11.422 9.141 1 37.97 267 PRO A N 1
ATOM 2141 C CA . PRO A 1 267 ? -27.25 -10.141 9.148 1 37.97 267 PRO A CA 1
ATOM 2142 C C . PRO A 1 267 ? -27.094 -9.391 10.469 1 37.97 267 PRO A C 1
ATOM 2144 O O . PRO A 1 267 ? -26.891 -10.016 11.516 1 37.97 267 PRO A O 1
ATOM 2147 N N . LEU A 1 268 ? -26.828 -8.031 10.414 1 38.22 268 LEU A N 1
ATOM 2148 C CA . LEU A 1 268 ? -26.844 -7.191 11.609 1 38.22 268 LEU A CA 1
ATOM 2149 C C . LEU A 1 268 ? -28.172 -7.352 12.367 1 38.22 268 LEU A C 1
ATOM 2151 O O . LEU A 1 268 ? -29.219 -7.504 11.758 1 38.22 268 LEU A O 1
ATOM 2155 N N . GLU A 1 269 ? -28.219 -7.988 13.547 1 34.38 269 GLU A N 1
ATOM 2156 C CA . GLU A 1 269 ? -29.438 -7.898 14.352 1 34.38 269 GLU A CA 1
ATOM 2157 C C . GLU A 1 269 ? -29.844 -6.445 14.586 1 34.38 269 GLU A C 1
ATOM 2159 O O . GLU A 1 269 ? -28.984 -5.574 14.711 1 34.38 269 GLU A O 1
ATOM 2164 N N . MET B 1 1 ? -95.812 30.766 -9.188 1 23.27 1 MET B N 1
ATOM 2165 C CA . MET B 1 1 ? -96.312 31.438 -8 1 23.27 1 MET B CA 1
ATOM 2166 C C . MET B 1 1 ? -95.188 31.828 -7.062 1 23.27 1 MET B C 1
ATOM 2168 O O . MET B 1 1 ? -94.375 30.969 -6.633 1 23.27 1 MET B O 1
ATOM 2172 N N . SER B 1 2 ? -94.625 33.219 -6.852 1 22 2 SER B N 1
ATOM 2173 C CA . SER B 1 2 ? -93.688 34.344 -6.887 1 22 2 SER B CA 1
ATOM 2174 C C . SER B 1 2 ? -93.438 34.875 -5.484 1 22 2 SER B C 1
ATOM 2176 O O . SER B 1 2 ? -93 36.031 -5.324 1 22 2 SER B O 1
ATOM 2178 N N . LEU B 1 3 ? -93.688 34.219 -4.488 1 18.41 3 LEU B N 1
ATOM 2179 C CA . LEU B 1 3 ? -94 34.938 -3.252 1 18.41 3 LEU B CA 1
ATOM 2180 C C . LEU B 1 3 ? -92.812 35.719 -2.725 1 18.41 3 LEU B C 1
ATOM 2182 O O . LEU B 1 3 ? -92.938 36.875 -2.363 1 18.41 3 LEU B O 1
ATOM 2186 N N . SER B 1 4 ? -91.75 35.094 -2.088 1 21.36 4 SER B N 1
ATOM 2187 C CA . SER B 1 4 ? -91.438 35.281 -0.67 1 21.36 4 SER B CA 1
ATOM 2188 C C . SER B 1 4 ? -90.375 36.375 -0.462 1 21.36 4 SER B C 1
ATOM 2190 O O . SER B 1 4 ? -89.188 36.094 -0.415 1 21.36 4 SER B O 1
ATOM 2192 N N . GLY B 1 5 ? -90.438 37.469 -1.039 1 21.53 5 GLY B N 1
ATOM 2193 C CA . GLY B 1 5 ? -89.5 38.531 -1.217 1 21.53 5 GLY B CA 1
ATOM 2194 C C . GLY B 1 5 ? -89.125 39.219 0.083 1 21.53 5 GLY B C 1
ATOM 2195 O O . GLY B 1 5 ? -90 39.688 0.812 1 21.53 5 GLY B O 1
ATOM 2196 N N . GLN B 1 6 ? -88 38.844 0.561 1 21.62 6 GLN B N 1
ATOM 2197 C CA . GLN B 1 6 ? -87.25 38.938 1.816 1 21.62 6 GLN B CA 1
ATOM 2198 C C . GLN B 1 6 ? -87.125 40.406 2.227 1 21.62 6 GLN B C 1
ATOM 2200 O O . GLN B 1 6 ? -87.125 41.312 1.376 1 21.62 6 GLN B O 1
ATOM 2205 N N . ARG B 1 7 ? -86.938 40.625 3.498 1 20.98 7 ARG B N 1
ATOM 2206 C CA . ARG B 1 7 ? -87.125 41.469 4.684 1 20.98 7 ARG B CA 1
ATOM 2207 C C . ARG B 1 7 ? -86 42.5 4.785 1 20.98 7 ARG B C 1
ATOM 2209 O O . ARG B 1 7 ? -84.875 42.188 5.07 1 20.98 7 ARG B O 1
ATOM 2216 N N . TYR B 1 8 ? -85.875 43.5 3.945 1 21.64 8 TYR B N 1
ATOM 2217 C CA . TYR B 1 8 ? -84.938 44.562 3.752 1 21.64 8 TYR B CA 1
ATOM 2218 C C . TYR B 1 8 ? -84.875 45.5 4.957 1 21.64 8 TYR B C 1
ATOM 2220 O O . TYR B 1 8 ? -85.625 46.469 5.02 1 21.64 8 TYR B O 1
ATOM 2228 N N . GLU B 1 9 ? -84.875 44.844 6.133 1 17.86 9 GLU B N 1
ATOM 2229 C CA . GLU B 1 9 ? -85.188 45.781 7.211 1 17.86 9 GLU B CA 1
ATOM 2230 C C . GLU B 1 9 ? -84.25 47 7.16 1 17.86 9 GLU B C 1
ATOM 2232 O O . GLU B 1 9 ? -83.25 47 6.5 1 17.86 9 GLU B O 1
ATOM 2237 N N . LYS B 1 10 ? -83.812 47.438 8.461 1 21.08 10 LYS B N 1
ATOM 2238 C CA . LYS B 1 10 ? -84 48.688 9.18 1 21.08 10 LYS B CA 1
ATOM 2239 C C . LYS B 1 10 ? -82.812 49.594 9.031 1 21.08 10 LYS B C 1
ATOM 2241 O O . LYS B 1 10 ? -81.688 49.219 9.383 1 21.08 10 LYS B O 1
ATOM 2246 N N . ILE B 1 11 ? -82.75 50.562 8.297 1 22 11 ILE B N 1
ATOM 2247 C CA . ILE B 1 11 ? -82 51.656 7.668 1 22 11 ILE B CA 1
ATOM 2248 C C . ILE B 1 11 ? -81.625 52.688 8.719 1 22 11 ILE B C 1
ATOM 2250 O O . ILE B 1 11 ? -81.438 53.844 8.398 1 22 11 ILE B O 1
ATOM 2254 N N . SER B 1 12 ? -81.688 52.156 10.102 1 19.67 12 SER B N 1
ATOM 2255 C CA . SER B 1 12 ? -81.812 53.375 10.906 1 19.67 12 SER B CA 1
ATOM 2256 C C . SER B 1 12 ? -80.562 54.25 10.781 1 19.67 12 SER B C 1
ATOM 2258 O O . SER B 1 12 ? -79.438 53.781 11.047 1 19.67 12 SER B O 1
ATOM 2260 N N . ASP B 1 13 ? -80.438 55.219 10.031 1 20 13 ASP B N 1
ATOM 2261 C CA . ASP B 1 13 ? -79.5 56.156 9.414 1 20 13 ASP B CA 1
ATOM 2262 C C . ASP B 1 13 ? -79.062 57.188 10.422 1 20 13 ASP B C 1
ATOM 2264 O O . ASP B 1 13 ? -78.5 58.25 10.039 1 20 13 ASP B O 1
ATOM 2268 N N . ASP B 1 14 ? -79.438 56.906 11.734 1 23.31 14 ASP B N 1
ATOM 2269 C CA . ASP B 1 14 ? -79.375 58.219 12.359 1 23.31 14 ASP B CA 1
ATOM 2270 C C . ASP B 1 14 ? -77.938 58.781 12.305 1 23.31 14 ASP B C 1
ATOM 2272 O O . ASP B 1 14 ? -77 58.094 12.539 1 23.31 14 ASP B O 1
ATOM 2276 N N . GLY B 1 15 ? -77.688 59.906 11.68 1 22.25 15 GLY B N 1
ATOM 2277 C CA . GLY B 1 15 ? -76.812 60.844 11.055 1 22.25 15 GLY B CA 1
ATOM 2278 C C . GLY B 1 15 ? -76 61.656 12.062 1 22.25 15 GLY B C 1
ATOM 2279 O O . GLY B 1 15 ? -75.375 62.688 11.719 1 22.25 15 GLY B O 1
ATOM 2280 N N . VAL B 1 16 ? -76.062 61.156 13.422 1 27.98 16 VAL B N 1
ATOM 2281 C CA . VAL B 1 16 ? -75.75 62.312 14.234 1 27.98 16 VAL B CA 1
ATOM 2282 C C . VAL B 1 16 ? -74.25 62.688 14.031 1 27.98 16 VAL B C 1
ATOM 2284 O O . VAL B 1 16 ? -73.375 61.844 14.188 1 27.98 16 VAL B O 1
ATOM 2287 N N . PRO B 1 17 ? -74 63.719 13.258 1 26.94 17 PRO B N 1
ATOM 2288 C CA . PRO B 1 17 ? -72.75 64.188 12.75 1 26.94 17 PRO B CA 1
ATOM 2289 C C . PRO B 1 17 ? -71.75 64.625 13.859 1 26.94 17 PRO B C 1
ATOM 2291 O O . PRO B 1 17 ? -72.188 65.188 14.859 1 26.94 17 PRO B O 1
ATOM 2294 N N . PRO B 1 18 ? -70.75 63.812 14.141 1 26.11 18 PRO B N 1
ATOM 2295 C CA . PRO B 1 18 ? -69.688 63.812 15.109 1 26.11 18 PRO B CA 1
ATOM 2296 C C . PRO B 1 18 ? -68.938 65.188 15.18 1 26.11 18 PRO B C 1
ATOM 2298 O O . PRO B 1 18 ? -68.625 65.75 14.148 1 26.11 18 PRO B O 1
ATOM 2301 N N . ARG B 1 19 ? -69.375 65.875 16.156 1 22.33 19 ARG B N 1
ATOM 2302 C CA . ARG B 1 19 ? -68.875 67.188 16.531 1 22.33 19 ARG B CA 1
ATOM 2303 C C . ARG B 1 19 ? -67.312 67.188 16.672 1 22.33 19 ARG B C 1
ATOM 2305 O O . ARG B 1 19 ? -66.75 66.25 17.266 1 22.33 19 ARG B O 1
ATOM 2312 N N . GLU B 1 20 ? -66.625 67.812 15.805 1 23.47 20 GLU B N 1
ATOM 2313 C CA . GLU B 1 20 ? -65.25 68 15.461 1 23.47 20 GLU B CA 1
ATOM 2314 C C . GLU B 1 20 ? -64.438 68.562 16.609 1 23.47 20 GLU B C 1
ATOM 2316 O O . GLU B 1 20 ? -63.281 68.938 16.453 1 23.47 20 GLU B O 1
ATOM 2321 N N . GLU B 1 21 ? -64.75 68.062 17.859 1 22.09 21 GLU B N 1
ATOM 2322 C CA . GLU B 1 21 ? -64.125 68.938 18.875 1 22.09 21 GLU B CA 1
ATOM 2323 C C . GLU B 1 21 ? -62.625 69.062 18.703 1 22.09 21 GLU B C 1
ATOM 2325 O O . GLU B 1 21 ? -61.938 68 18.641 1 22.09 21 GLU B O 1
ATOM 2330 N N . GLU B 1 22 ? -62.125 70.062 18.031 1 24.73 22 GLU B N 1
ATOM 2331 C CA . GLU B 1 22 ? -60.781 70.438 17.609 1 24.73 22 GLU B CA 1
ATOM 2332 C C . GLU B 1 22 ? -59.844 70.625 18.812 1 24.73 22 GLU B C 1
ATOM 2334 O O . GLU B 1 22 ? -59.312 71.688 19.031 1 24.73 22 GLU B O 1
ATOM 2339 N N . GLN B 1 23 ? -60.031 69.812 19.875 1 21.55 23 GLN B N 1
ATOM 2340 C CA . GLN B 1 23 ? -59.375 70.375 21.062 1 21.55 23 GLN B CA 1
ATOM 2341 C C . GLN B 1 23 ? -57.875 70.5 20.828 1 21.55 23 GLN B C 1
ATOM 2343 O O . GLN B 1 23 ? -57.25 69.625 20.266 1 21.55 23 GLN B O 1
ATOM 2348 N N . ASP B 1 24 ? -57.375 71.75 20.781 1 25.03 24 ASP B N 1
ATOM 2349 C CA . ASP B 1 24 ? -56.094 72.438 20.578 1 25.03 24 ASP B CA 1
ATOM 2350 C C . ASP B 1 24 ? -55.062 72 21.578 1 25.03 24 ASP B C 1
ATOM 2352 O O . ASP B 1 24 ? -55.25 72.062 22.797 1 25.03 24 ASP B O 1
ATOM 2356 N N . GLY B 1 25 ? -54.625 70.75 21.5 1 23.77 25 GLY B N 1
ATOM 2357 C CA . GLY B 1 25 ? -53.656 70.188 22.406 1 23.77 25 GLY B CA 1
ATOM 2358 C C . GLY B 1 25 ? -52.406 71 22.547 1 23.77 25 GLY B C 1
ATOM 2359 O O . GLY B 1 25 ? -51.75 71.312 21.547 1 23.77 25 GLY B O 1
ATOM 2360 N N . LEU B 1 26 ? -52.5 72.062 23.328 1 26.8 26 LEU B N 1
ATOM 2361 C CA . LEU B 1 26 ? -51.469 73 23.734 1 26.8 26 LEU B CA 1
ATOM 2362 C C . LEU B 1 26 ? -50.156 72.312 24.016 1 26.8 26 LEU B C 1
ATOM 2364 O O . LEU B 1 26 ? -50.062 71.5 24.938 1 26.8 26 LEU B O 1
ATOM 2368 N N . LEU B 1 27 ? -49.375 71.938 23.031 1 27.25 27 LEU B N 1
ATOM 2369 C CA . LEU B 1 27 ? -48.062 71.312 22.953 1 27.25 27 LEU B CA 1
ATOM 2370 C C . LEU B 1 27 ? -47.062 72.062 23.844 1 27.25 27 LEU B C 1
ATOM 2372 O O . LEU B 1 27 ? -46.688 73.188 23.531 1 27.25 27 LEU B O 1
ATOM 2376 N N . ASP B 1 28 ? -47.344 72.25 25.109 1 28.64 28 ASP B N 1
ATOM 2377 C CA . ASP B 1 28 ? -46.406 73.062 25.906 1 28.64 28 ASP B CA 1
ATOM 2378 C C . ASP B 1 28 ? -45 72.5 25.781 1 28.64 28 ASP B C 1
ATOM 2380 O O . ASP B 1 28 ? -44.781 71.312 25.984 1 28.64 28 ASP B O 1
ATOM 2384 N N . SER B 1 29 ? -44.156 72.938 24.828 1 30.02 29 SER B N 1
ATOM 2385 C CA . SER B 1 29 ? -42.781 72.688 24.469 1 30.02 29 SER B CA 1
ATOM 2386 C C . SER B 1 29 ? -41.844 72.75 25.672 1 30.02 29 SER B C 1
ATOM 2388 O O . SER B 1 29 ? -41.656 73.812 26.219 1 30.02 29 SER B O 1
ATOM 2390 N N . HIS B 1 30 ? -42.094 71.938 26.781 1 31.58 30 HIS B N 1
ATOM 2391 C CA . HIS B 1 30 ? -41.219 72.062 27.922 1 31.58 30 HIS B CA 1
ATOM 2392 C C . HIS B 1 30 ? -39.75 72 27.5 1 31.58 30 HIS B C 1
ATOM 2394 O O . HIS B 1 30 ? -39.406 71.062 26.734 1 31.58 30 HIS B O 1
ATOM 2400 N N . GLU B 1 31 ? -38.969 73.125 27.344 1 34.72 31 GLU B N 1
ATOM 2401 C CA . GLU B 1 31 ? -37.531 73.25 27.031 1 34.72 31 GLU B CA 1
ATOM 2402 C C . GLU B 1 31 ? -36.688 72.375 27.969 1 34.72 31 GLU B C 1
ATOM 2404 O O . GLU B 1 31 ? -36.844 72.5 29.188 1 34.72 31 GLU B O 1
ATOM 2409 N N . PRO B 1 32 ? -36.312 71.125 27.578 1 37.75 32 PRO B N 1
ATOM 2410 C CA . PRO B 1 32 ? -35.562 70.312 28.516 1 37.75 32 PRO B CA 1
ATOM 2411 C C . PRO B 1 32 ? -34.312 71 29.078 1 37.75 32 PRO B C 1
ATOM 2413 O O . PRO B 1 32 ? -33.688 71.812 28.375 1 37.75 32 PRO B O 1
ATOM 2416 N N . ARG B 1 33 ? -34.312 71.375 30.375 1 34.66 33 ARG B N 1
ATOM 2417 C CA . ARG B 1 33 ? -33.188 71.875 31.188 1 34.66 33 ARG B CA 1
ATOM 2418 C C . ARG B 1 33 ? -31.953 71.062 30.953 1 34.66 33 ARG B C 1
ATOM 2420 O O . ARG B 1 33 ? -31.953 69.875 31.172 1 34.66 33 ARG B O 1
ATOM 2427 N N . TYR B 1 34 ? -31.078 71.438 29.922 1 31.53 34 TYR B N 1
ATOM 2428 C CA . TYR B 1 34 ? -29.797 70.75 29.625 1 31.53 34 TYR B CA 1
ATOM 2429 C C . TYR B 1 34 ? -28.953 70.625 30.891 1 31.53 34 TYR B C 1
ATOM 2431 O O . TYR B 1 34 ? -28.797 71.562 31.656 1 31.53 34 TYR B O 1
ATOM 2439 N N . ARG B 1 35 ? -28.922 69.5 31.547 1 31.84 35 ARG B N 1
ATOM 2440 C CA . ARG B 1 35 ? -28.078 69 32.625 1 31.84 35 ARG B CA 1
ATOM 2441 C C . ARG B 1 35 ? -26.656 69.562 32.5 1 31.84 35 ARG B C 1
ATOM 2443 O O . ARG B 1 35 ? -26.141 69.625 31.375 1 31.84 35 ARG B O 1
ATOM 2450 N N . ARG B 1 36 ? -26.188 70.375 33.5 1 32.16 36 ARG B N 1
ATOM 2451 C CA . ARG B 1 36 ? -24.859 70.938 33.781 1 32.16 36 ARG B CA 1
ATOM 2452 C C . ARG B 1 36 ? -23.797 69.812 33.562 1 32.16 36 ARG B C 1
ATOM 2454 O O . ARG B 1 36 ? -23.875 68.75 34.125 1 32.16 36 ARG B O 1
ATOM 2461 N N . LEU B 1 37 ? -23.219 69.75 32.344 1 33.91 37 LEU B N 1
ATOM 2462 C CA . LEU B 1 37 ? -22.031 69 32.094 1 33.91 37 LEU B CA 1
ATOM 2463 C C . LEU B 1 37 ? -21.016 69.125 33.219 1 33.91 37 LEU B C 1
ATOM 2465 O O . LEU B 1 37 ? -20.625 70.188 33.594 1 33.91 37 LEU B O 1
ATOM 2469 N N . VAL B 1 38 ? -21.016 68.188 34.188 1 33.81 38 VAL B N 1
ATOM 2470 C CA . VAL B 1 38 ? -19.984 68 35.219 1 33.81 38 VAL B CA 1
ATOM 2471 C C . VAL B 1 38 ? -18.625 68.375 34.625 1 33.81 38 VAL B C 1
ATOM 2473 O O . VAL B 1 38 ? -18.25 67.812 33.562 1 33.81 38 VAL B O 1
ATOM 2476 N N . ARG B 1 39 ? -18.141 69.562 34.906 1 36.53 39 ARG B N 1
ATOM 2477 C CA . ARG B 1 39 ? -16.766 70 34.719 1 36.53 39 ARG B CA 1
ATOM 2478 C C . ARG B 1 39 ? -15.781 68.875 34.938 1 36.53 39 ARG B C 1
ATOM 2480 O O . ARG B 1 39 ? -15.719 68.312 36.031 1 36.53 39 ARG B O 1
ATOM 2487 N N . LEU B 1 40 ? -15.664 68 33.938 1 39 40 LEU B N 1
ATOM 2488 C CA . LEU B 1 40 ? -14.508 67.125 33.969 1 39 40 LEU B CA 1
ATOM 2489 C C . LEU B 1 40 ? -13.289 67.812 34.531 1 39 40 LEU B C 1
ATOM 2491 O O . LEU B 1 40 ? -12.859 68.875 34 1 39 40 LEU B O 1
ATOM 2495 N N . SER B 1 41 ? -13.258 68 35.875 1 41.59 41 SER B N 1
ATOM 2496 C CA . SER B 1 41 ? -12.125 68.5 36.656 1 41.59 41 SER B CA 1
ATOM 2497 C C . SER B 1 41 ? -10.812 68.312 35.875 1 41.59 41 SER B C 1
ATOM 2499 O O . SER B 1 41 ? -10.719 67.5 35 1 41.59 41 SER B O 1
ATOM 2501 N N . THR B 1 42 ? -9.977 69.375 35.938 1 45.41 42 THR B N 1
ATOM 2502 C CA . THR B 1 42 ? -8.602 69.562 35.5 1 45.41 42 THR B CA 1
ATOM 2503 C C . THR B 1 42 ? -7.777 68.312 35.656 1 45.41 42 THR B C 1
ATOM 2505 O O . THR B 1 42 ? -7.645 67.812 36.781 1 45.41 42 THR B O 1
ATOM 2508 N N . THR B 1 43 ? -7.898 67.438 34.781 1 53.12 43 THR B N 1
ATOM 2509 C CA . THR B 1 43 ? -7.098 66.188 34.656 1 53.12 43 THR B CA 1
ATOM 2510 C C . THR B 1 43 ? -5.625 66.5 34.938 1 53.12 43 THR B C 1
ATOM 2512 O O . THR B 1 43 ? -5.031 67.375 34.344 1 53.12 43 THR B O 1
ATOM 2515 N N . SER B 1 44 ? -5.262 66.438 36.344 1 61.16 44 SER B N 1
ATOM 2516 C CA . SER B 1 44 ? -3.916 66.625 36.875 1 61.16 44 SER B CA 1
ATOM 2517 C C . SER B 1 44 ? -2.861 66.125 35.906 1 61.16 44 SER B C 1
ATOM 2519 O O . SER B 1 44 ? -3.131 65.25 35.094 1 61.16 44 SER B O 1
ATOM 2521 N N . PRO B 1 45 ? -1.856 67.125 35.688 1 69.44 45 PRO B N 1
ATOM 2522 C CA . PRO B 1 45 ? -0.732 66.688 34.875 1 69.44 45 PRO B CA 1
ATOM 2523 C C . PRO B 1 45 ? -0.356 65.25 35.094 1 69.44 45 PRO B C 1
ATOM 2525 O O . PRO B 1 45 ? 0.076 64.562 34.188 1 69.44 45 PRO B O 1
ATOM 2528 N N . LEU B 1 46 ? -0.82 64.812 36.25 1 70.88 46 LEU B N 1
ATOM 2529 C CA . LEU B 1 46 ? -0.519 63.438 36.594 1 70.88 46 LEU B CA 1
ATOM 2530 C C . LEU B 1 46 ? -1.409 62.5 35.812 1 70.88 46 LEU B C 1
ATOM 2532 O O . LEU B 1 46 ? -0.954 61.438 35.375 1 70.88 46 LEU B O 1
ATOM 2536 N N . THR B 1 47 ? -2.666 63 35.594 1 72.62 47 THR B N 1
ATOM 2537 C CA . THR B 1 47 ? -3.582 62.125 34.844 1 72.62 47 THR B CA 1
ATOM 2538 C C . THR B 1 47 ? -3.193 62.094 33.375 1 72.62 47 THR B C 1
ATOM 2540 O O . THR B 1 47 ? -3.266 61.031 32.719 1 72.62 47 THR B O 1
ATOM 2543 N N . THR B 1 48 ? -2.758 63.219 32.875 1 72.75 48 THR B N 1
ATOM 2544 C CA . THR B 1 48 ? -2.299 63.25 31.484 1 72.75 48 THR B CA 1
ATOM 2545 C C . THR B 1 48 ? -1.047 62.406 31.297 1 72.75 48 THR B C 1
ATOM 2547 O O . THR B 1 48 ? -0.916 61.688 30.312 1 72.75 48 THR B O 1
ATOM 2550 N N . VAL B 1 49 ? -0.158 62.531 32.312 1 73.81 49 VAL B N 1
ATOM 2551 C CA . VAL B 1 49 ? 1.064 61.75 32.25 1 73.81 49 VAL B CA 1
ATOM 2552 C C . VAL B 1 49 ? 0.72 60.25 32.375 1 73.81 49 VAL B C 1
ATOM 2554 O O . VAL B 1 49 ? 1.267 59.438 31.625 1 73.81 49 VAL B O 1
ATOM 2557 N N . CYS B 1 50 ? -0.265 59.906 33.188 1 73.44 50 CYS B N 1
ATOM 2558 C CA . CYS B 1 50 ? -0.655 58.5 33.344 1 73.44 50 CYS B CA 1
ATOM 2559 C C . CYS B 1 50 ? -1.347 57.969 32.094 1 73.44 50 CYS B C 1
ATOM 2561 O O . CYS B 1 50 ? -1.096 56.844 31.688 1 73.44 50 CYS B O 1
ATOM 2563 N N . LEU B 1 51 ? -2.096 58.781 31.469 1 75 51 LEU B N 1
ATOM 2564 C CA . LEU B 1 51 ? -2.789 58.375 30.25 1 75 51 LEU B CA 1
ATOM 2565 C C . LEU B 1 51 ? -1.812 58.25 29.094 1 75 51 LEU B C 1
ATOM 2567 O O . LEU B 1 51 ? -1.958 57.375 28.25 1 75 51 LEU B O 1
ATOM 2571 N N . SER B 1 52 ? -0.882 59.156 29.047 1 77.06 52 SER B N 1
ATOM 2572 C CA . SER B 1 52 ? 0.149 59.094 28.016 1 77.06 52 SER B CA 1
ATOM 2573 C C . SER B 1 52 ? 1.02 57.844 28.203 1 77.06 52 SER B C 1
ATOM 2575 O O . SER B 1 52 ? 1.364 57.156 27.234 1 77.06 52 SER B O 1
ATOM 2577 N N . ILE B 1 53 ? 1.329 57.562 29.406 1 75.69 53 ILE B N 1
ATOM 2578 C CA . ILE B 1 53 ? 2.133 56.375 29.688 1 75.69 53 ILE B CA 1
ATOM 2579 C C . ILE B 1 53 ? 1.33 55.094 29.359 1 75.69 53 ILE B C 1
ATOM 2581 O O . ILE B 1 53 ? 1.854 54.156 28.75 1 75.69 53 ILE B O 1
ATOM 2585 N N . SER B 1 54 ? 0.048 55.094 29.719 1 76.56 54 SER B N 1
ATOM 2586 C CA . SER B 1 54 ? -0.798 53.969 29.422 1 76.56 54 SER B CA 1
ATOM 2587 C C . SER B 1 54 ? -0.949 53.75 27.906 1 76.56 54 SER B C 1
ATOM 2589 O O . SER B 1 54 ? -0.891 52.625 27.422 1 76.56 54 SER B O 1
ATOM 2591 N N . ASN B 1 55 ? -1.038 54.812 27.219 1 77.75 55 ASN B N 1
ATOM 2592 C CA . ASN B 1 55 ? -1.097 54.75 25.766 1 77.75 55 ASN B CA 1
ATOM 2593 C C . ASN B 1 55 ? 0.218 54.25 25.172 1 77.75 55 ASN B C 1
ATOM 2595 O O . ASN B 1 55 ? 0.216 53.406 24.25 1 77.75 55 ASN B O 1
ATOM 2599 N N . ALA B 1 56 ? 1.233 54.875 25.641 1 76.94 56 ALA B N 1
ATOM 2600 C CA . ALA B 1 56 ? 2.547 54.438 25.156 1 76.94 56 ALA B CA 1
ATOM 2601 C C . ALA B 1 56 ? 2.785 52.969 25.438 1 76.94 56 ALA B C 1
ATOM 2603 O O . ALA B 1 56 ? 3.303 52.25 24.578 1 76.94 56 ALA B O 1
ATOM 2604 N N . VAL B 1 57 ? 2.379 52.5 26.547 1 77.31 57 VAL B N 1
ATOM 2605 C CA . VAL B 1 57 ? 2.545 51.094 26.922 1 77.31 57 VAL B CA 1
ATOM 2606 C C . VAL B 1 57 ? 1.644 50.219 26.062 1 77.31 57 VAL B C 1
ATOM 2608 O O . VAL B 1 57 ? 2.068 49.156 25.578 1 77.31 57 VAL B O 1
ATOM 2611 N N . THR B 1 58 ? 0.475 50.688 25.812 1 76.12 58 THR B N 1
ATOM 2612 C CA . THR B 1 58 ? -0.439 49.906 25 1 76.12 58 THR B CA 1
ATOM 2613 C C . THR B 1 58 ? 0.017 49.875 23.547 1 76.12 58 THR B C 1
ATOM 2615 O O . THR B 1 58 ? -0.068 48.844 22.875 1 76.12 58 THR B O 1
ATOM 2618 N N . VAL B 1 59 ? 0.562 50.938 23.062 1 76.94 59 VAL B N 1
ATOM 2619 C CA . VAL B 1 59 ? 1.11 50.969 21.703 1 76.94 59 VAL B CA 1
ATOM 2620 C C . VAL B 1 59 ? 2.344 50.062 21.625 1 76.94 59 VAL B C 1
ATOM 2622 O O . VAL B 1 59 ? 2.527 49.344 20.641 1 76.94 59 VAL B O 1
ATOM 2625 N N . ALA B 1 60 ? 3.156 50.094 22.562 1 76.56 60 ALA B N 1
ATOM 2626 C CA . ALA B 1 60 ? 4.336 49.25 22.609 1 76.56 60 ALA B CA 1
ATOM 2627 C C . ALA B 1 60 ? 3.943 47.75 22.625 1 76.56 60 ALA B C 1
ATOM 2629 O O . ALA B 1 60 ? 4.559 46.938 21.953 1 76.56 60 ALA B O 1
ATOM 2630 N N . ILE B 1 61 ? 2.992 47.469 23.297 1 74.19 61 ILE B N 1
ATOM 2631 C CA . ILE B 1 61 ? 2.51 46.062 23.359 1 74.19 61 ILE B CA 1
ATOM 2632 C C . ILE B 1 61 ? 1.948 45.688 21.984 1 74.19 61 ILE B C 1
ATOM 2634 O O . ILE B 1 61 ? 2.225 44.562 21.5 1 74.19 61 ILE B O 1
ATOM 2638 N N . VAL B 1 62 ? 1.247 46.531 21.375 1 72.81 62 VAL B N 1
ATOM 2639 C CA . VAL B 1 62 ? 0.715 46.25 20.047 1 72.81 62 VAL B CA 1
ATOM 2640 C C . VAL B 1 62 ? 1.863 46.094 19.047 1 72.81 62 VAL B C 1
ATOM 2642 O O . VAL B 1 62 ? 1.862 45.188 18.219 1 72.81 62 VAL B O 1
ATOM 2645 N N . LEU B 1 63 ? 2.779 46.938 19.094 1 71.25 63 LEU B N 1
ATOM 2646 C CA . LEU B 1 63 ? 3.932 46.875 18.203 1 71.25 63 LEU B CA 1
ATOM 2647 C C . LEU B 1 63 ? 4.73 45.594 18.469 1 71.25 63 LEU B C 1
ATOM 2649 O O . LEU B 1 63 ? 5.18 44.938 17.531 1 71.25 63 LEU B O 1
ATOM 2653 N N . LEU B 1 64 ? 4.973 45.219 19.609 1 68.81 64 LEU B N 1
ATOM 2654 C CA . LEU B 1 64 ? 5.664 44 19.938 1 68.81 64 LEU B CA 1
ATOM 2655 C C . LEU B 1 64 ? 4.883 42.781 19.422 1 68.81 64 LEU B C 1
ATOM 2657 O O . LEU B 1 64 ? 5.473 41.844 18.906 1 68.81 64 LEU B O 1
ATOM 2661 N N . LEU B 1 65 ? 3.684 42.875 19.594 1 62.38 65 LEU B N 1
ATOM 2662 C CA . LEU B 1 65 ? 2.85 41.781 19.062 1 62.38 65 LEU B CA 1
ATOM 2663 C C . LEU B 1 65 ? 2.912 41.75 17.547 1 62.38 65 LEU B C 1
ATOM 2665 O O . LEU B 1 65 ? 2.969 40.656 16.953 1 62.38 65 LEU B O 1
ATOM 2669 N N . LEU B 1 66 ? 2.891 42.781 16.922 1 59.81 66 LEU B N 1
ATOM 2670 C CA . LEU B 1 66 ? 3.018 42.844 15.469 1 59.81 66 LEU B CA 1
ATOM 2671 C C . LEU B 1 66 ? 4.418 42.438 15.031 1 59.81 66 LEU B C 1
ATOM 2673 O O . LEU B 1 66 ? 4.57 41.719 14.031 1 59.81 66 LEU B O 1
ATOM 2677 N N . LEU B 1 67 ? 5.391 42.969 15.547 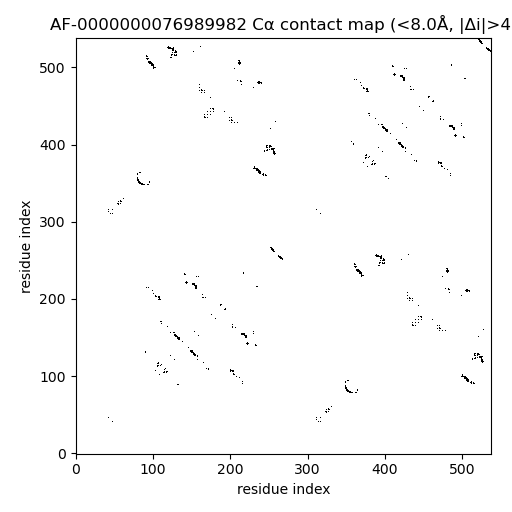1 57.56 67 LEU B N 1
ATOM 2678 C CA . LEU B 1 67 ? 6.758 42.594 15.219 1 57.56 67 LEU B CA 1
ATOM 2679 C C . LEU B 1 67 ? 6.984 41.094 15.523 1 57.56 67 LEU B C 1
ATOM 2681 O O . LEU B 1 67 ? 7.758 40.438 14.836 1 57.56 67 LEU B O 1
ATOM 2685 N N . SER B 1 68 ? 6.453 40.719 16.578 1 49.56 68 SER B N 1
ATOM 2686 C CA . SER B 1 68 ? 6.523 39.281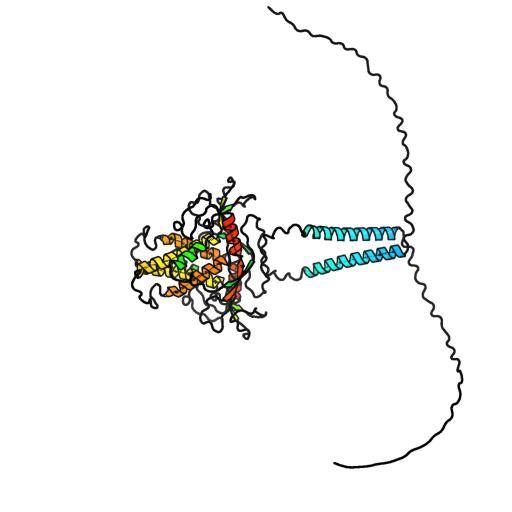 16.797 1 49.56 68 SER B CA 1
ATOM 2687 C C . SER B 1 68 ? 5.734 38.5 15.742 1 49.56 68 SER B C 1
ATOM 2689 O O . SER B 1 68 ? 6.074 37.375 15.414 1 49.56 68 SER B O 1
ATOM 2691 N N . ARG B 1 69 ? 4.707 39.062 15.328 1 44.91 69 ARG B N 1
ATOM 2692 C CA . ARG B 1 69 ? 4 38.438 14.203 1 44.91 69 ARG B CA 1
ATOM 2693 C C . ARG B 1 69 ? 4.762 38.656 12.898 1 44.91 69 ARG B C 1
ATOM 2695 O O . ARG B 1 69 ? 4.555 37.906 11.93 1 44.91 69 ARG B O 1
ATOM 2702 N N . GLY B 1 70 ? 5.359 39.75 12.602 1 41.69 70 GLY B N 1
ATOM 2703 C CA . GLY B 1 70 ? 6.078 40 11.367 1 41.69 70 GLY B CA 1
ATOM 2704 C C . GLY B 1 70 ? 7.266 39.094 11.148 1 41.69 70 GLY B C 1
ATOM 2705 O O . GLY B 1 70 ? 7.812 39.031 10.047 1 41.69 70 GLY B O 1
ATOM 2706 N N . SER B 1 71 ? 8.109 39.031 12.156 1 37.22 71 SER B N 1
ATOM 2707 C CA . SER B 1 71 ? 9.195 38.094 11.906 1 37.22 71 SER B CA 1
ATOM 2708 C C . SER B 1 71 ? 8.656 36.719 11.477 1 37.22 71 SER B C 1
ATOM 2710 O O . SER B 1 71 ? 9.391 35.75 11.461 1 37.22 71 SER B O 1
ATOM 2712 N N . LEU B 1 72 ? 7.406 36.75 11.383 1 34.25 72 LEU B N 1
ATOM 2713 C CA . LEU B 1 72 ? 6.789 35.5 10.977 1 34.25 72 LEU B CA 1
ATOM 2714 C C . LEU B 1 72 ? 7.137 35.156 9.531 1 34.25 72 LEU B C 1
ATOM 2716 O O . LEU B 1 72 ? 6.723 34.125 9.008 1 34.25 72 LEU B O 1
ATOM 2720 N N . ASP B 1 73 ? 7.32 36.25 8.812 1 34.34 73 ASP B N 1
ATOM 2721 C CA . ASP B 1 73 ? 7.582 35.875 7.43 1 34.34 73 ASP B CA 1
ATOM 2722 C C . ASP B 1 73 ? 8.898 35.094 7.312 1 34.34 73 ASP B C 1
ATOM 2724 O O . ASP B 1 73 ? 9.891 35.656 6.824 1 34.34 73 ASP B O 1
ATOM 2728 N N . SER B 1 74 ? 9.57 34.844 8.367 1 33.25 74 SER B N 1
ATOM 2729 C CA . SER B 1 74 ? 10.688 34 7.938 1 33.25 74 SER B CA 1
ATOM 2730 C C . SER B 1 74 ? 10.281 33.094 6.789 1 33.25 74 SER B C 1
ATOM 2732 O O . SER B 1 74 ? 9.133 32.656 6.707 1 33.25 74 SER B O 1
ATOM 2734 N N . PRO B 1 75 ? 11.023 33.25 5.629 1 33.75 75 PRO B N 1
ATOM 2735 C CA . PRO B 1 75 ? 10.633 32.25 4.656 1 33.75 75 PRO B CA 1
ATOM 2736 C C . PRO B 1 75 ? 10.055 30.984 5.316 1 33.75 75 PRO B C 1
ATOM 2738 O O . PRO B 1 75 ? 10.633 30.469 6.277 1 33.75 75 PRO B O 1
ATOM 2741 N N . CYS B 1 76 ? 8.781 31.141 5.66 1 33.09 76 CYS B N 1
ATOM 2742 C CA . CYS B 1 76 ? 8.188 29.906 6.152 1 33.09 76 CYS B CA 1
ATOM 2743 C C . CYS B 1 76 ? 8.961 28.688 5.652 1 33.09 76 CYS B C 1
ATOM 2745 O O . CYS B 1 76 ? 9.07 28.484 4.441 1 33.09 76 CYS B O 1
ATOM 2747 N N . PRO B 1 77 ? 10.047 28.453 6.246 1 35.53 77 PRO B N 1
ATOM 2748 C CA . PRO B 1 77 ? 10.531 27.172 5.738 1 35.53 77 PRO B CA 1
ATOM 2749 C C . PRO B 1 77 ? 9.406 26.281 5.211 1 35.53 77 PRO B C 1
ATOM 2751 O O . PRO B 1 77 ? 8.266 26.391 5.66 1 35.53 77 PRO B O 1
ATOM 2754 N N . THR B 1 78 ? 9.195 26.234 3.83 1 40.38 78 THR B N 1
ATOM 2755 C CA . THR B 1 78 ? 8.227 25.297 3.273 1 40.38 78 THR B CA 1
ATOM 2756 C C . THR B 1 78 ? 7.758 24.312 4.336 1 40.38 78 THR B C 1
ATOM 2758 O O . THR B 1 78 ? 8.578 23.609 4.934 1 40.38 78 THR B O 1
ATOM 2761 N N . PRO B 1 79 ? 6.859 24.734 5.098 1 41.41 79 PRO B N 1
ATOM 2762 C CA . PRO B 1 79 ? 6.328 23.875 6.16 1 41.41 79 PRO B CA 1
ATOM 2763 C C . PRO B 1 79 ? 6.383 22.391 5.797 1 41.41 79 PRO B C 1
ATOM 2765 O O . PRO B 1 79 ? 5.949 22 4.711 1 41.41 79 PRO B O 1
ATOM 2768 N N . THR B 1 80 ? 7.551 21.75 6.094 1 50.19 80 THR B N 1
ATOM 2769 C CA . THR B 1 80 ? 7.645 20.297 6.012 1 50.19 80 THR B CA 1
ATOM 2770 C C . THR B 1 80 ? 6.41 19.641 6.625 1 50.19 80 THR B C 1
ATOM 2772 O O . THR B 1 80 ? 6.355 18.422 6.77 1 50.19 80 THR B O 1
ATOM 2775 N N . THR B 1 81 ? 5.551 20.5 7.215 1 52.53 81 THR B N 1
ATOM 2776 C CA . THR B 1 81 ? 4.34 19.891 7.754 1 52.53 81 THR B CA 1
ATOM 2777 C C . THR B 1 81 ? 3.318 19.656 6.648 1 52.53 81 THR B C 1
ATOM 2779 O O . THR B 1 81 ? 3.094 20.516 5.801 1 52.53 81 THR B O 1
ATOM 2782 N N . VAL B 1 82 ? 3.035 18.516 6.41 1 61.5 82 VAL B N 1
ATOM 2783 C CA . VAL B 1 82 ? 1.974 18.156 5.477 1 61.5 82 VAL B CA 1
ATOM 2784 C C . VAL B 1 82 ? 0.612 18.359 6.137 1 61.5 82 VAL B C 1
ATOM 2786 O O . VAL B 1 82 ? 0.363 17.828 7.23 1 61.5 82 VAL B O 1
ATOM 2789 N N . VAL B 1 83 ? -0.191 19.375 5.672 1 63.34 83 VAL B N 1
ATOM 2790 C CA . VAL B 1 83 ? -1.542 19.594 6.184 1 63.34 83 VAL B CA 1
ATOM 2791 C C . VAL B 1 83 ? -2.557 18.969 5.227 1 63.34 83 VAL B C 1
ATOM 2793 O O . VAL B 1 83 ? -2.57 19.281 4.035 1 63.34 83 VAL B O 1
ATOM 2796 N N . TYR B 1 84 ? -3.295 18.047 5.781 1 67.62 84 TYR B N 1
ATOM 2797 C CA . TYR B 1 84 ? -4.371 17.453 4.992 1 67.62 84 TYR B CA 1
ATOM 2798 C C . TYR B 1 84 ? -5.684 18.203 5.223 1 67.62 84 TYR B C 1
ATOM 2800 O O . TYR B 1 84 ? -5.879 18.812 6.277 1 67.62 84 TYR B O 1
ATOM 2808 N N . PRO B 1 85 ? -6.52 18.203 4.152 1 66.19 85 PRO B N 1
ATOM 2809 C CA . PRO B 1 85 ? -7.805 18.906 4.27 1 66.19 85 PRO B CA 1
ATOM 2810 C C . PRO B 1 85 ? -8.656 18.375 5.422 1 66.19 85 PRO B C 1
ATOM 2812 O O . PRO B 1 85 ? -8.508 17.203 5.82 1 66.19 85 PRO B O 1
ATOM 2815 N N . LEU B 1 86 ? -9.5 19.266 5.891 1 66.81 86 LEU B N 1
ATOM 2816 C CA . LEU B 1 86 ? -10.445 18.906 6.945 1 66.81 86 LEU B CA 1
ATOM 2817 C C . LEU B 1 86 ? -11.438 17.859 6.461 1 66.81 86 LEU B C 1
ATOM 2819 O O . LEU B 1 86 ? -11.93 17.938 5.336 1 66.81 86 LEU B O 1
ATOM 2823 N N . ARG B 1 87 ? -11.516 16.859 7.352 1 74.31 87 ARG B N 1
ATOM 2824 C CA . ARG B 1 87 ? -12.5 15.836 7.055 1 74.31 87 ARG B CA 1
ATOM 2825 C C . ARG B 1 87 ? -13.711 15.953 7.977 1 74.31 87 ARG B C 1
ATOM 2827 O O . ARG B 1 87 ? -13.586 16.391 9.117 1 74.31 87 ARG B O 1
ATOM 2834 N N . PRO B 1 88 ? -14.883 15.609 7.398 1 75.44 88 PRO B N 1
ATOM 2835 C CA . PRO B 1 88 ? -16.062 15.625 8.266 1 75.44 88 PRO B CA 1
ATOM 2836 C C . PRO B 1 88 ? -15.953 14.625 9.422 1 75.44 88 PRO B C 1
ATOM 2838 O O . PRO B 1 88 ? -15.172 13.672 9.352 1 75.44 88 PRO B O 1
ATOM 2841 N N . ALA B 1 89 ? -16.797 14.836 10.43 1 71.88 89 ALA B N 1
ATOM 2842 C CA . ALA B 1 89 ? -16.75 14.023 11.641 1 71.88 89 ALA B CA 1
ATOM 2843 C C . ALA B 1 89 ? -17.141 12.578 11.344 1 71.88 89 ALA B C 1
ATOM 2845 O O . ALA B 1 89 ? -16.734 11.664 12.062 1 71.88 89 ALA B O 1
ATOM 2846 N N . TRP B 1 90 ? -17.875 12.367 10.289 1 78.56 90 TRP B N 1
ATOM 2847 C CA . TRP B 1 90 ? -18.375 11.023 9.984 1 78.56 90 TRP B CA 1
ATOM 2848 C C . TRP B 1 90 ? -17.359 10.25 9.156 1 78.56 90 TRP B C 1
ATOM 2850 O O . TRP B 1 90 ? -17.562 9.07 8.859 1 78.56 90 TRP B O 1
ATOM 2860 N N . PHE B 1 91 ? -16.312 10.922 8.867 1 85.19 91 PHE B N 1
ATOM 2861 C CA . PHE B 1 91 ? -15.266 10.297 8.07 1 85.19 91 PHE B CA 1
ATOM 2862 C C . PHE B 1 91 ? -14.328 9.477 8.945 1 85.19 91 PHE B C 1
ATOM 2864 O O . PHE B 1 91 ? -14.164 9.773 10.133 1 85.19 91 PHE B O 1
ATOM 2871 N N . PRO B 1 92 ? -13.742 8.391 8.391 1 90.81 92 PRO B N 1
ATOM 2872 C CA . PRO B 1 92 ? -12.797 7.609 9.188 1 90.81 92 PRO B CA 1
ATOM 2873 C C . PRO B 1 92 ? -11.664 8.461 9.758 1 90.81 92 PRO B C 1
ATOM 2875 O O . PRO B 1 92 ? -11.18 9.375 9.086 1 90.81 92 PRO B O 1
ATOM 2878 N N . PRO B 1 93 ? -11.266 8.078 10.984 1 89.38 93 PRO B N 1
ATOM 2879 C CA . PRO B 1 93 ? -10.211 8.875 11.625 1 89.38 93 PRO B CA 1
ATOM 2880 C C . PRO B 1 93 ? -8.844 8.656 10.984 1 89.38 93 PRO B C 1
ATOM 2882 O O . PRO B 1 93 ? -8.531 7.555 10.539 1 89.38 93 PRO B O 1
ATOM 2885 N N . GLU B 1 94 ? -8.055 9.711 10.891 1 90.25 94 GLU B N 1
ATOM 2886 C CA . GLU B 1 94 ? -6.676 9.68 10.43 1 90.25 94 GLU B CA 1
ATOM 2887 C C . GLU B 1 94 ? -5.719 10.227 11.484 1 90.25 94 GLU B C 1
ATOM 2889 O O . GLU B 1 94 ? -5.07 11.25 11.266 1 90.25 94 GLU B O 1
ATOM 2894 N N . ILE B 1 95 ? -5.547 9.484 12.562 1 89.31 95 ILE B N 1
ATOM 2895 C CA . ILE B 1 95 ? -4.719 9.898 13.688 1 89.31 95 ILE B CA 1
ATOM 2896 C C . ILE B 1 95 ? -3.271 9.484 13.445 1 89.31 95 ILE B C 1
ATOM 2898 O O . ILE B 1 95 ? -2.977 8.297 13.289 1 89.31 95 ILE B O 1
ATOM 2902 N N . PRO B 1 96 ? -2.41 10.453 13.398 1 89.62 96 PRO B N 1
ATOM 2903 C CA . PRO B 1 96 ? -1.008 10.109 13.164 1 89.62 96 PRO B CA 1
ATOM 2904 C C . PRO B 1 96 ? -0.365 9.406 14.352 1 89.62 96 PRO B C 1
ATOM 2906 O O . PRO B 1 96 ? -0.615 9.781 15.5 1 89.62 96 PRO B O 1
ATOM 2909 N N . VAL B 1 97 ? 0.371 8.305 14.055 1 90.75 97 VAL B N 1
ATOM 2910 C CA . VAL B 1 97 ? 1.161 7.598 15.055 1 90.75 97 VAL B CA 1
ATOM 2911 C C . VAL B 1 97 ? 2.496 7.168 14.453 1 90.75 97 VAL B C 1
ATOM 2913 O O . VAL B 1 97 ? 2.645 7.117 13.227 1 90.75 97 VAL B O 1
ATOM 2916 N N . THR B 1 98 ? 3.496 6.961 15.305 1 89 98 THR B N 1
ATOM 2917 C CA . THR B 1 98 ? 4.77 6.41 14.852 1 89 98 THR B CA 1
ATOM 2918 C C . THR B 1 98 ? 4.859 4.922 15.18 1 89 98 THR B C 1
ATOM 2920 O O . THR B 1 98 ? 4.434 4.488 16.25 1 89 98 THR B O 1
ATOM 2923 N N . LYS B 1 99 ? 5.379 4.16 14.195 1 92.56 99 LYS B N 1
ATOM 2924 C CA . LYS B 1 99 ? 5.5 2.719 14.398 1 92.56 99 LYS B CA 1
ATOM 2925 C C . LYS B 1 99 ? 6.809 2.191 13.812 1 92.56 99 LYS B C 1
ATOM 2927 O O . LYS B 1 99 ? 7.242 2.631 12.75 1 92.56 99 LYS B O 1
ATOM 2932 N N . VAL B 1 100 ? 7.465 1.268 14.562 1 91.81 100 VAL B N 1
ATOM 2933 C CA . VAL B 1 100 ? 8.578 0.49 14.023 1 91.81 100 VAL B CA 1
ATOM 2934 C C . VAL B 1 100 ? 8.062 -0.846 13.492 1 91.81 100 VAL B C 1
ATOM 2936 O O . VAL B 1 100 ? 7.352 -1.57 14.195 1 91.81 100 VAL B O 1
ATOM 2939 N N . LEU B 1 101 ? 8.367 -1.138 12.289 1 93.62 1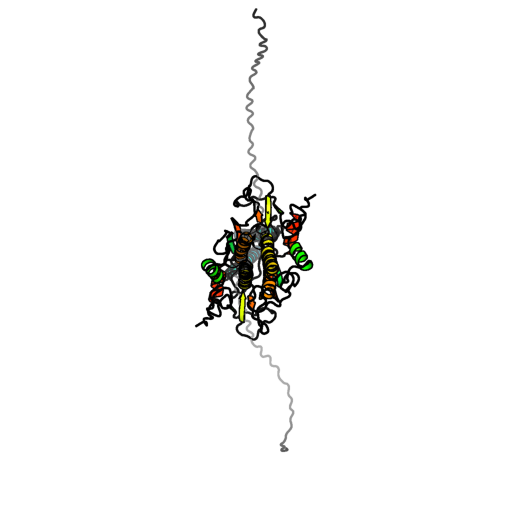01 LEU B N 1
ATOM 2940 C CA . LEU B 1 101 ? 7.863 -2.348 11.648 1 93.62 101 LEU B CA 1
ATOM 2941 C C . LEU B 1 101 ? 8.812 -3.52 11.875 1 93.62 101 LEU B C 1
ATOM 2943 O O . LEU B 1 101 ? 10.031 -3.369 11.766 1 93.62 101 LEU B O 1
ATOM 2947 N N . HIS B 1 102 ? 8.219 -4.68 12.219 1 94.25 102 HIS B N 1
ATOM 2948 C CA . HIS B 1 102 ? 8.938 -5.941 12.367 1 94.25 102 HIS B CA 1
ATOM 2949 C C . HIS B 1 102 ? 8.234 -7.07 11.625 1 94.25 102 HIS B C 1
ATOM 2951 O O . HIS B 1 102 ? 7 -7.113 11.586 1 94.25 102 HIS B O 1
ATOM 2957 N N . GLY B 1 103 ? 9.078 -7.934 11.148 1 95.5 103 GLY B N 1
ATOM 2958 C CA . GLY B 1 103 ? 8.484 -9.086 10.492 1 95.5 103 GLY B CA 1
ATOM 2959 C C . GLY B 1 103 ? 7.562 -9.883 11.391 1 95.5 103 GLY B C 1
ATOM 2960 O O . GLY B 1 103 ? 7.84 -10.047 12.578 1 95.5 103 GLY B O 1
ATOM 2961 N N . ASP B 1 104 ? 6.48 -10.398 10.805 1 96.88 104 ASP B N 1
ATOM 2962 C CA . ASP B 1 104 ? 5.508 -11.242 11.484 1 96.88 104 ASP B CA 1
ATOM 2963 C C . ASP B 1 104 ? 5.27 -12.539 10.711 1 96.88 104 ASP B C 1
ATOM 2965 O O . ASP B 1 104 ? 4.652 -12.523 9.641 1 96.88 104 ASP B O 1
ATOM 2969 N N . LYS B 1 105 ? 5.66 -13.594 11.203 1 93.56 105 LYS B N 1
ATOM 2970 C CA . LYS B 1 105 ? 5.652 -14.875 10.508 1 93.56 105 LYS B CA 1
ATOM 2971 C C . LYS B 1 105 ? 4.227 -15.297 10.148 1 93.56 105 LYS B C 1
ATOM 2973 O O . LYS B 1 105 ? 4.023 -16.062 9.211 1 93.56 105 LYS B O 1
ATOM 2978 N N . ARG B 1 106 ? 3.268 -14.953 10.883 1 96.69 106 ARG B N 1
ATOM 2979 C CA . ARG B 1 106 ? 1.883 -15.297 10.586 1 96.69 106 ARG B CA 1
ATOM 2980 C C . ARG B 1 106 ? 1.497 -14.836 9.18 1 96.69 106 ARG B C 1
ATOM 2982 O O . ARG B 1 106 ? 0.633 -15.438 8.539 1 96.69 106 ARG B O 1
ATOM 2989 N N . TYR B 1 107 ? 2.203 -13.742 8.68 1 97.31 107 TYR B N 1
ATOM 2990 C CA . TYR B 1 107 ? 1.84 -13.141 7.402 1 97.31 107 TYR B CA 1
ATOM 2991 C C . TYR B 1 107 ? 2.918 -13.398 6.355 1 97.31 107 TYR B C 1
ATOM 2993 O O . TYR B 1 107 ? 2.73 -13.094 5.176 1 97.31 107 TYR B O 1
ATOM 3001 N N . GLY B 1 108 ? 4.039 -13.844 6.859 1 93.19 108 GLY B N 1
ATOM 3002 C CA . GLY B 1 108 ? 5.176 -14.102 5.988 1 93.19 108 GLY B CA 1
ATOM 3003 C C . GLY B 1 108 ? 5.48 -15.578 5.828 1 93.19 108 GLY B C 1
ATOM 3004 O O . GLY B 1 108 ? 6.629 -16 5.988 1 93.19 108 GLY B O 1
ATOM 3005 N N . GLN B 1 109 ? 4.469 -16.312 5.551 1 92.62 109 GLN B N 1
ATOM 3006 C CA . GLN B 1 109 ? 4.621 -17.75 5.359 1 92.62 109 GLN B CA 1
ATOM 3007 C C . GLN B 1 109 ? 3.543 -18.297 4.426 1 92.62 109 GLN B C 1
ATOM 3009 O O . GLN B 1 109 ? 2.586 -17.594 4.094 1 92.62 109 GLN B O 1
ATOM 3014 N N . ALA B 1 110 ? 3.76 -19.594 4.031 1 91.44 110 ALA B N 1
ATOM 3015 C CA . ALA B 1 110 ? 2.746 -20.266 3.223 1 91.44 110 ALA B CA 1
ATOM 3016 C C . ALA B 1 110 ? 1.428 -20.375 3.98 1 91.44 110 ALA B C 1
ATOM 3018 O O . ALA B 1 110 ? 1.418 -20.5 5.207 1 91.44 110 ALA B O 1
ATOM 3019 N N . PRO B 1 111 ? 0.363 -20.438 3.232 1 93.31 111 PRO B N 1
ATOM 3020 C CA . PRO B 1 111 ? -0.94 -20.531 3.896 1 93.31 111 PRO B CA 1
ATOM 3021 C C . PRO B 1 111 ? -1.075 -21.781 4.758 1 93.31 111 PRO B C 1
ATOM 3023 O O . PRO B 1 111 ? -0.746 -22.875 4.305 1 93.31 111 PRO B O 1
ATOM 3026 N N . ASN B 1 112 ? -1.485 -21.656 5.941 1 93.44 112 ASN B N 1
ATOM 3027 C CA . ASN B 1 112 ? -1.873 -22.672 6.926 1 93.44 112 ASN B CA 1
ATOM 3028 C C . ASN B 1 112 ? -2.965 -22.156 7.855 1 93.44 112 ASN B C 1
ATOM 3030 O O . ASN B 1 112 ? -3.352 -20.984 7.777 1 93.44 112 ASN B O 1
ATOM 3034 N N . PRO B 1 113 ? -3.533 -22.922 8.656 1 94.06 113 PRO B N 1
ATOM 3035 C CA . PRO B 1 113 ? -4.664 -22.469 9.469 1 94.06 113 PRO B CA 1
ATOM 3036 C C . PRO B 1 113 ? -4.344 -21.219 10.281 1 94.06 113 PRO B C 1
ATOM 3038 O O . PRO B 1 113 ? -5.16 -20.297 10.359 1 94.06 113 PRO B O 1
ATOM 3041 N N . GLU B 1 114 ? -3.184 -21.172 10.828 1 95.31 114 GLU B N 1
ATOM 3042 C CA . GLU B 1 114 ? -2.785 -20.016 11.625 1 95.31 114 GLU B CA 1
ATOM 3043 C C . GLU B 1 114 ? -2.686 -18.766 10.766 1 95.31 114 GLU B C 1
ATOM 3045 O O . GLU B 1 114 ? -3.217 -17.719 11.133 1 95.31 114 GLU B O 1
ATOM 3050 N N . SER B 1 115 ? -1.942 -18.828 9.688 1 95 115 SER B N 1
ATOM 3051 C CA . SER B 1 115 ? -1.768 -17.672 8.805 1 95 115 SER B CA 1
ATOM 3052 C C . SER B 1 115 ? -3.098 -17.234 8.203 1 95 115 SER B C 1
ATOM 3054 O O . SER B 1 115 ? -3.361 -16.031 8.086 1 95 115 SER B O 1
ATOM 3056 N N . ILE B 1 116 ? -3.949 -18.156 7.844 1 94.56 116 ILE B N 1
ATOM 3057 C CA . ILE B 1 116 ? -5.25 -17.859 7.262 1 94.56 116 ILE B CA 1
ATOM 3058 C C . ILE B 1 116 ? -6.109 -17.109 8.281 1 94.56 116 ILE B C 1
ATOM 3060 O O . ILE B 1 116 ? -6.77 -16.125 7.945 1 94.56 116 ILE B O 1
ATOM 3064 N N . GLU B 1 117 ? -6.086 -17.594 9.461 1 94.31 117 GLU B N 1
ATOM 3065 C CA . GLU B 1 117 ? -6.816 -16.906 10.523 1 94.31 117 GLU B CA 1
ATOM 3066 C C . GLU B 1 117 ? -6.305 -15.477 10.711 1 94.31 117 GLU B C 1
ATOM 3068 O O . GLU B 1 117 ? -7.094 -14.539 10.859 1 94.31 117 GLU B O 1
ATOM 3073 N N . ALA B 1 118 ? -5.008 -15.289 10.75 1 96.5 118 ALA B N 1
ATOM 3074 C CA . ALA B 1 118 ? -4.402 -13.969 10.914 1 96.5 118 ALA B CA 1
ATOM 3075 C C . ALA B 1 118 ? -4.84 -13.023 9.797 1 96.5 118 ALA B C 1
ATOM 3077 O O . ALA B 1 118 ? -5.25 -11.891 10.055 1 96.5 118 ALA B O 1
ATOM 3078 N N . TRP B 1 119 ? -4.777 -13.477 8.562 1 96.94 119 TRP B N 1
ATOM 3079 C CA . TRP B 1 119 ? -5.18 -12.664 7.414 1 96.94 119 TRP B CA 1
ATOM 3080 C C . TRP B 1 119 ? -6.664 -12.328 7.48 1 96.94 119 TRP B C 1
ATOM 3082 O O . TRP B 1 119 ? -7.062 -11.195 7.191 1 96.94 119 TRP B O 1
ATOM 3092 N N . ASN B 1 120 ? -7.484 -13.25 7.895 1 94.5 120 ASN B N 1
ATOM 3093 C CA . ASN B 1 120 ? -8.922 -13.031 8.008 1 94.5 120 ASN B CA 1
ATOM 3094 C C . ASN B 1 120 ? -9.25 -11.953 9.031 1 94.5 120 ASN B C 1
ATOM 3096 O O . ASN B 1 120 ? -10.234 -11.227 8.883 1 94.5 120 ASN B O 1
ATOM 3100 N N . GLN B 1 121 ? -8.43 -11.797 9.984 1 94.56 121 GLN B N 1
ATOM 3101 C CA . GLN B 1 121 ? -8.688 -10.859 11.078 1 94.56 121 GLN B CA 1
ATOM 3102 C C . GLN B 1 121 ? -8.273 -9.445 10.695 1 94.56 121 GLN B C 1
ATOM 3104 O O . GLN B 1 121 ? -8.531 -8.492 11.438 1 94.56 121 GLN B O 1
ATOM 3109 N N . LEU B 1 122 ? -7.668 -9.297 9.547 1 96.88 122 LEU B N 1
ATOM 3110 C CA . LEU B 1 122 ? -7.242 -7.969 9.117 1 96.88 122 LEU B CA 1
ATOM 3111 C C . LEU B 1 122 ? -8.445 -7.086 8.797 1 96.88 122 LEU B C 1
ATOM 3113 O O . LEU B 1 122 ? -8.383 -5.867 8.961 1 96.88 122 LEU B O 1
ATOM 3117 N N . LEU B 1 123 ? -9.492 -7.695 8.266 1 96.25 123 LEU B N 1
ATOM 3118 C CA . LEU B 1 123 ? -10.711 -6.922 8.047 1 96.25 123 LEU B CA 1
ATOM 3119 C C . LEU B 1 123 ? -11.586 -6.918 9.297 1 96.25 123 LEU B C 1
ATOM 3121 O O . LEU B 1 123 ? -11.711 -7.938 9.977 1 96.25 123 LEU B O 1
ATOM 3125 N N . PRO B 1 124 ? -12.164 -5.797 9.586 1 96 124 PRO B N 1
ATOM 3126 C CA . PRO B 1 124 ? -13.055 -5.723 10.742 1 96 124 PRO B CA 1
ATOM 3127 C C . PRO B 1 124 ? -14.328 -6.551 10.562 1 96 124 PRO B C 1
ATOM 3129 O O . PRO B 1 124 ? -14.648 -6.957 9.445 1 96 124 PRO B O 1
ATOM 3132 N N . LYS B 1 125 ? -14.984 -6.75 11.797 1 93.62 125 LYS B N 1
ATOM 3133 C CA . LYS B 1 125 ? -16.344 -7.266 11.695 1 93.62 125 LYS B CA 1
ATOM 3134 C C . LYS B 1 125 ? -17.188 -6.426 10.734 1 93.62 125 LYS B C 1
ATOM 3136 O O . LYS B 1 125 ? -17.156 -5.195 10.789 1 93.62 125 LYS B O 1
ATOM 3141 N N . GLY B 1 126 ? -17.906 -7.137 9.812 1 93.38 126 GLY B N 1
ATOM 3142 C CA . GLY B 1 126 ? -18.594 -6.426 8.75 1 93.38 126 GLY B CA 1
ATOM 3143 C C . GLY B 1 126 ? -17.812 -6.379 7.453 1 93.38 126 GLY B C 1
ATOM 3144 O O . GLY B 1 126 ? -18.312 -5.863 6.445 1 93.38 126 GLY B O 1
ATOM 3145 N N . ARG B 1 127 ? -16.484 -6.852 7.488 1 93.31 127 ARG B N 1
ATOM 3146 C CA . ARG B 1 127 ? -15.594 -6.984 6.344 1 93.31 127 ARG B CA 1
ATOM 3147 C C . ARG B 1 127 ? -15.273 -5.625 5.738 1 93.31 127 ARG B C 1
ATOM 3149 O O . ARG B 1 127 ? -15 -5.52 4.539 1 93.31 127 ARG B O 1
ATOM 3156 N N . GLY B 1 128 ? -15.531 -4.59 6.57 1 93.5 128 GLY B N 1
ATOM 3157 C CA . GLY B 1 128 ? -15.117 -3.26 6.164 1 93.5 128 GLY B CA 1
ATOM 3158 C C . GLY B 1 128 ? -16.219 -2.457 5.512 1 93.5 128 GLY B C 1
ATOM 3159 O O . GLY B 1 128 ? -16.062 -1.264 5.25 1 93.5 128 GLY B O 1
ATOM 3160 N N . TRP B 1 129 ? -17.375 -3.109 5.246 1 92.44 129 TRP B N 1
ATOM 3161 C CA . TRP B 1 129 ? -18.5 -2.357 4.691 1 92.44 129 TRP B CA 1
ATOM 3162 C C . TRP B 1 129 ? -19.156 -1.506 5.766 1 92.44 129 TRP B C 1
ATOM 3164 O O . TRP B 1 129 ? -19.516 -2.008 6.84 1 92.44 129 TRP B O 1
ATOM 3174 N N . VAL B 1 130 ? -19.344 -0.222 5.41 1 92.62 130 VAL B N 1
ATOM 3175 C CA . VAL B 1 130 ? -19.859 0.713 6.406 1 92.62 130 VAL B CA 1
ATOM 3176 C C . VAL B 1 130 ? -21.062 1.468 5.84 1 92.62 130 VAL B C 1
ATOM 3178 O O . VAL B 1 130 ? -21.219 1.563 4.617 1 92.62 130 VAL B O 1
ATOM 3181 N N . ARG B 1 131 ? -21.75 1.895 6.777 1 90.38 131 ARG B N 1
ATOM 3182 C CA . ARG B 1 131 ? -22.859 2.799 6.465 1 90.38 131 ARG B CA 1
ATOM 3183 C C . ARG B 1 131 ? -22.438 4.254 6.633 1 90.38 131 ARG B C 1
ATOM 3185 O O . ARG B 1 131 ? -21.844 4.621 7.648 1 90.38 131 ARG B O 1
ATOM 3192 N N . VAL B 1 132 ? -22.672 4.973 5.578 1 82.38 132 VAL B N 1
ATOM 3193 C CA . VAL B 1 132 ? -22.359 6.398 5.617 1 82.38 132 VAL B CA 1
ATOM 3194 C C . VAL B 1 132 ? -23.641 7.211 5.504 1 82.38 132 VAL B C 1
ATOM 3196 O O . VAL B 1 132 ? -24.422 7.023 4.562 1 82.38 132 VAL B O 1
ATOM 3199 N N . ASN B 1 133 ? -23.922 7.805 6.68 1 71.44 133 ASN B N 1
ATOM 3200 C CA . ASN B 1 133 ? -25.078 8.711 6.676 1 71.44 133 ASN B CA 1
ATOM 3201 C C . ASN B 1 133 ? -24.672 10.117 6.238 1 71.44 133 ASN B C 1
ATOM 3203 O O . ASN B 1 133 ? -23.781 10.727 6.832 1 71.44 133 ASN B O 1
ATOM 3207 N N . ASN B 1 134 ? -24.812 10.273 5.082 1 58.12 134 ASN B N 1
ATOM 3208 C CA . ASN B 1 134 ? -24.422 11.57 4.535 1 58.12 134 ASN B CA 1
ATOM 3209 C C . ASN B 1 134 ? -25.141 12.719 5.242 1 58.12 134 ASN B C 1
ATOM 3211 O O . ASN B 1 134 ? -26.25 13.102 4.852 1 58.12 134 ASN B O 1
ATOM 3215 N N . GLN B 1 135 ? -24.906 12.844 6.5 1 58.75 135 GLN B N 1
ATOM 3216 C CA . GLN B 1 135 ? -25.5 14.055 7.051 1 58.75 135 GLN B CA 1
ATOM 3217 C C . GLN B 1 135 ? -24.984 15.297 6.324 1 58.75 135 GLN B C 1
ATOM 3219 O O . GLN B 1 135 ? -25.625 16.359 6.371 1 58.75 135 GLN B O 1
ATOM 3224 N N . SER B 1 136 ? -23.812 15.227 5.812 1 57.03 136 SER B N 1
ATOM 3225 C CA . SER B 1 136 ? -23.312 16.328 4.988 1 57.03 136 SER B CA 1
ATOM 3226 C C . SER B 1 136 ? -23.25 15.93 3.516 1 57.03 136 SER B C 1
ATOM 3228 O O . SER B 1 136 ? -23.203 14.742 3.189 1 57.03 136 SER B O 1
ATOM 3230 N N . ALA B 1 137 ? -23.516 16.922 2.764 1 55.22 137 ALA B N 1
ATOM 3231 C CA . ALA B 1 137 ? -23.484 16.734 1.316 1 55.22 137 ALA B CA 1
ATOM 3232 C C . ALA B 1 137 ? -22.188 16.062 0.882 1 55.22 137 ALA B C 1
ATOM 3234 O O . ALA B 1 137 ? -21.094 16.516 1.249 1 55.22 137 ALA B O 1
ATOM 3235 N N . LEU B 1 138 ? -22.281 14.797 0.545 1 61.69 138 LEU B N 1
ATOM 3236 C CA . LEU B 1 138 ? -21.125 14.18 -0.122 1 61.69 138 LEU B CA 1
ATOM 3237 C C . LEU B 1 138 ? -20.812 14.898 -1.433 1 61.69 138 LEU B C 1
ATOM 3239 O O . LEU B 1 138 ? -21.719 15.383 -2.113 1 61.69 138 LEU B O 1
ATOM 3243 N N . PRO B 1 139 ? -19.562 15.219 -1.571 1 61.56 139 PRO B N 1
ATOM 3244 C CA . PRO B 1 139 ? -19.281 15.766 -2.9 1 61.56 139 PRO B CA 1
ATOM 3245 C C . PRO B 1 139 ? -19.797 14.875 -4.027 1 61.56 139 PRO B C 1
ATOM 3247 O O . PRO B 1 139 ? -20.172 13.727 -3.791 1 61.56 139 PRO B O 1
ATOM 3250 N N . ASP B 1 140 ? -20.031 15.594 -5.098 1 59.59 140 ASP B N 1
ATOM 3251 C CA . ASP B 1 140 ? -20.422 14.836 -6.277 1 59.59 140 ASP B CA 1
ATOM 3252 C C . ASP B 1 140 ? -19.344 13.828 -6.672 1 59.59 140 ASP B C 1
ATOM 3254 O O . ASP B 1 140 ? -18.188 14.211 -6.922 1 59.59 140 ASP B O 1
ATOM 3258 N N . LEU B 1 141 ? -19.641 12.672 -6.281 1 64.06 141 LEU B N 1
ATOM 3259 C CA . LEU B 1 141 ? -18.75 11.57 -6.66 1 64.06 141 LEU B CA 1
ATOM 3260 C C . LEU B 1 141 ? -19.406 10.688 -7.719 1 64.06 141 LEU B C 1
ATOM 3262 O O . LEU B 1 141 ? -20.625 10.523 -7.73 1 64.06 141 LEU B O 1
ATOM 3266 N N . PRO B 1 142 ? -18.641 10.32 -8.656 1 63.03 142 PRO B N 1
ATOM 3267 C CA . PRO B 1 142 ? -19.219 9.461 -9.695 1 63.03 142 PRO B CA 1
ATOM 3268 C C . PRO B 1 142 ? -20.016 8.289 -9.117 1 63.03 142 PRO B C 1
ATOM 3270 O O . PRO B 1 142 ? -19.531 7.586 -8.227 1 63.03 142 PRO B O 1
ATOM 3273 N N . GLY B 1 143 ? -21.281 8.211 -9.617 1 68.06 143 GLY B N 1
ATOM 3274 C CA . GLY B 1 143 ? -22.125 7.062 -9.289 1 68.06 143 GLY B CA 1
ATOM 3275 C C . GLY B 1 143 ? -22.812 7.188 -7.945 1 68.06 143 GLY B C 1
ATOM 3276 O O . GLY B 1 143 ? -23.5 6.27 -7.516 1 68.06 143 GLY B O 1
ATOM 3277 N N . LEU B 1 144 ? -22.5 8.227 -7.277 1 72.25 144 LEU B N 1
ATOM 3278 C CA . LEU B 1 144 ? -23.172 8.406 -5.992 1 72.25 144 LEU B CA 1
ATOM 3279 C C . LEU B 1 144 ? -24.625 8.828 -6.191 1 72.25 144 LEU B C 1
ATOM 3281 O O . LEU B 1 144 ? -24.906 9.789 -6.906 1 72.25 144 LEU B O 1
ATOM 3285 N N . ASN B 1 145 ? -25.531 7.941 -5.715 1 73.88 145 ASN B N 1
ATOM 3286 C CA . ASN B 1 145 ? -26.938 8.297 -5.711 1 73.88 145 ASN B CA 1
ATOM 3287 C C . ASN B 1 145 ? -27.312 9.141 -4.496 1 73.88 145 ASN B C 1
ATOM 3289 O O . ASN B 1 145 ? -27.578 8.602 -3.422 1 73.88 145 ASN B O 1
ATOM 3293 N N . HIS B 1 146 ? -27.438 10.391 -4.742 1 74 146 HIS B N 1
ATOM 3294 C CA . HIS B 1 146 ? -27.641 11.336 -3.65 1 74 146 HIS B CA 1
ATOM 3295 C C . HIS B 1 146 ? -29.078 11.258 -3.111 1 74 146 HIS B C 1
ATOM 3297 O O . HIS B 1 146 ? -29.375 11.797 -2.045 1 74 146 HIS B O 1
ATOM 3303 N N . SER B 1 147 ? -29.844 10.578 -3.768 1 74.75 147 SER B N 1
ATOM 3304 C CA . SER B 1 147 ? -31.234 10.484 -3.322 1 74.75 147 SER B CA 1
ATOM 3305 C C . SER B 1 147 ? -31.375 9.5 -2.168 1 74.75 147 SER B C 1
ATOM 3307 O O . SER B 1 147 ? -32.406 9.484 -1.48 1 74.75 147 SER B O 1
ATOM 3309 N N . LEU B 1 148 ? -30.375 8.766 -1.94 1 77 148 LEU B N 1
ATOM 3310 C CA . LEU B 1 148 ? -30.438 7.777 -0.869 1 77 148 LEU B CA 1
ATOM 3311 C C . LEU B 1 148 ? -30.031 8.398 0.463 1 77 148 LEU B C 1
ATOM 3313 O O . LEU B 1 148 ? -29.109 9.211 0.517 1 77 148 LEU B O 1
ATOM 3317 N N . PRO B 1 149 ? -30.797 8.078 1.519 1 75.31 149 PRO B N 1
ATOM 3318 C CA . PRO B 1 149 ? -30.453 8.617 2.834 1 75.31 149 PRO B CA 1
ATOM 3319 C C . PRO B 1 149 ? -29.188 8.016 3.408 1 75.31 149 PRO B C 1
ATOM 3321 O O . PRO B 1 149 ? -28.531 8.633 4.25 1 75.31 149 PRO B O 1
ATOM 3324 N N . GLU B 1 150 ? -28.969 6.785 2.975 1 81 150 GLU B N 1
ATOM 3325 C CA . GLU B 1 150 ? -27.797 6.066 3.465 1 81 150 GLU B CA 1
ATOM 3326 C C . GLU B 1 150 ? -27.031 5.398 2.32 1 81 150 GLU B C 1
ATOM 3328 O O . GLU B 1 150 ? -27.656 4.91 1.366 1 81 150 GLU B O 1
ATOM 3333 N N . HIS B 1 151 ? -25.703 5.508 2.523 1 83.5 151 HIS B N 1
ATOM 3334 C CA . HIS B 1 151 ? -24.844 4.871 1.522 1 83.5 151 HIS B CA 1
ATOM 3335 C C . HIS B 1 151 ? -23.922 3.836 2.158 1 83.5 151 HIS B C 1
ATOM 3337 O O . HIS B 1 151 ? -23.578 3.951 3.334 1 83.5 151 HIS B O 1
ATOM 3343 N N . ARG B 1 152 ? -23.719 2.816 1.342 1 88 152 ARG B N 1
ATOM 3344 C CA . ARG B 1 152 ? -22.719 1.842 1.74 1 88 152 ARG B CA 1
ATOM 3345 C C . ARG B 1 152 ? -21.359 2.156 1.098 1 88 152 ARG B C 1
ATOM 3347 O O . ARG B 1 152 ? -21.297 2.549 -0.069 1 88 152 ARG B O 1
ATOM 3354 N N . ALA B 1 153 ? -20.375 2.055 1.914 1 90.56 153 ALA B N 1
ATOM 3355 C CA . ALA B 1 153 ? -19.047 2.33 1.397 1 90.56 153 ALA B CA 1
ATOM 3356 C C . ALA B 1 153 ? -18.016 1.379 2.002 1 90.56 153 ALA B C 1
ATOM 3358 O O . ALA B 1 153 ? -18.297 0.685 2.98 1 90.56 153 ALA B O 1
ATOM 3359 N N . PHE B 1 154 ? -16.984 1.357 1.379 1 92.38 154 PHE B N 1
ATOM 3360 C CA . PHE B 1 154 ? -15.852 0.494 1.712 1 92.38 154 PHE B CA 1
ATOM 3361 C C . PHE B 1 154 ? -14.547 1.283 1.718 1 92.38 154 PHE B C 1
ATOM 3363 O O . PHE B 1 154 ? -14.07 1.717 0.666 1 92.38 154 PHE B O 1
ATOM 3370 N N . PRO B 1 155 ? -13.945 1.538 3.004 1 95.06 155 PRO B N 1
ATOM 3371 C CA . PRO B 1 155 ? -12.648 2.223 2.992 1 95.06 155 PRO B CA 1
ATOM 3372 C C . PRO B 1 155 ? -11.609 1.51 2.127 1 95.06 155 PRO B C 1
ATOM 3374 O O . PRO B 1 155 ? -11.492 0.283 2.184 1 95.06 155 PRO B O 1
ATOM 3377 N N . THR B 1 156 ? -10.875 2.271 1.385 1 96.81 156 THR B N 1
ATOM 3378 C CA . THR B 1 156 ? -9.93 1.808 0.373 1 96.81 156 THR B CA 1
ATOM 3379 C C . THR B 1 156 ? -8.93 0.825 0.977 1 96.81 156 THR B C 1
ATOM 3381 O O . THR B 1 156 ? -8.547 -0.15 0.329 1 96.81 156 THR B O 1
ATOM 3384 N N . VAL B 1 157 ? -8.516 1.024 2.197 1 98.38 157 VAL B N 1
ATOM 3385 C CA . VAL B 1 157 ? -7.484 0.201 2.811 1 98.38 157 VAL B CA 1
ATOM 3386 C C . VAL B 1 157 ? -7.945 -1.253 2.871 1 98.38 157 VAL B C 1
ATOM 3388 O O . VAL B 1 157 ? -7.141 -2.176 2.727 1 98.38 157 VAL B O 1
ATOM 3391 N N . PHE B 1 158 ? -9.195 -1.501 3.076 1 97.12 158 PHE B N 1
ATOM 3392 C CA . PHE B 1 158 ? -9.703 -2.865 3.16 1 97.12 158 PHE B CA 1
ATOM 3393 C C . PHE B 1 158 ? -9.711 -3.525 1.787 1 97.12 158 PHE B C 1
ATOM 3395 O O . PHE B 1 158 ? -9.461 -4.727 1.667 1 97.12 158 PHE B O 1
ATOM 3402 N N . HIS B 1 159 ? -10.047 -2.734 0.774 1 96.25 159 HIS B N 1
ATOM 3403 C CA . HIS B 1 159 ? -9.914 -3.209 -0.599 1 96.25 159 HIS B CA 1
ATOM 3404 C C . HIS B 1 159 ? -8.469 -3.598 -0.909 1 96.25 159 HIS B C 1
ATOM 3406 O O . HIS B 1 159 ? -8.219 -4.645 -1.507 1 96.25 159 HIS B O 1
ATOM 3412 N N . GLN B 1 160 ? -7.516 -2.758 -0.451 1 98.12 160 GLN B N 1
ATOM 3413 C CA . GLN B 1 160 ? -6.098 -3.027 -0.647 1 98.12 160 GLN B CA 1
ATOM 3414 C C . GLN B 1 160 ? -5.695 -4.359 -0.015 1 98.12 160 GLN B C 1
ATOM 3416 O O . GLN B 1 160 ? -5.031 -5.18 -0.65 1 98.12 160 GLN B O 1
ATOM 3421 N N . LEU B 1 161 ? -6.105 -4.543 1.211 1 98.19 161 LEU B N 1
ATOM 3422 C CA . LEU B 1 161 ? -5.723 -5.746 1.94 1 98.19 161 LEU B CA 1
ATOM 3423 C C . LEU B 1 161 ? -6.363 -6.984 1.325 1 98.19 161 LEU B C 1
ATOM 3425 O O . LEU B 1 161 ? -5.742 -8.047 1.269 1 98.19 161 LEU B O 1
ATOM 3429 N N . HIS B 1 162 ? -7.574 -6.82 0.876 1 95.12 162 HIS B N 1
ATOM 3430 C CA . HIS B 1 162 ? -8.242 -7.891 0.146 1 95.12 162 HIS B CA 1
ATOM 3431 C C . HIS B 1 162 ? -7.461 -8.281 -1.104 1 95.12 162 HIS B C 1
ATOM 3433 O O . HIS B 1 162 ? -7.25 -9.461 -1.364 1 95.12 162 HIS B O 1
ATOM 3439 N N . CYS B 1 163 ? -7.094 -7.293 -1.842 1 96.19 163 CYS B N 1
ATOM 3440 C CA . CYS B 1 163 ? -6.316 -7.527 -3.055 1 96.19 163 CYS B CA 1
ATOM 3441 C C . CYS B 1 163 ? -4.984 -8.188 -2.729 1 96.19 163 CYS B C 1
ATOM 3443 O O . CYS B 1 163 ? -4.578 -9.141 -3.4 1 96.19 163 CYS B O 1
ATOM 3445 N N . LEU B 1 164 ? -4.316 -7.699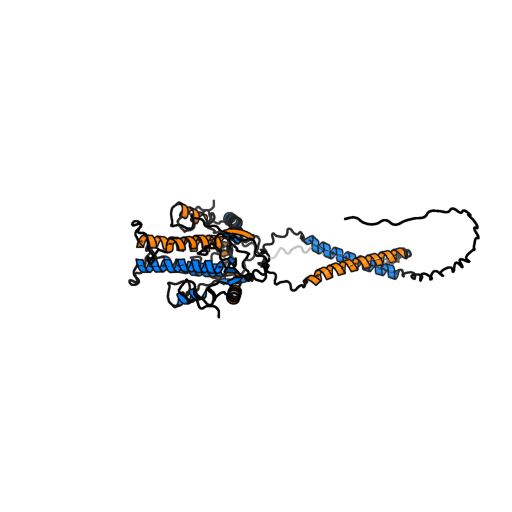 -1.719 1 98.12 164 LEU B N 1
ATOM 3446 C CA . LEU B 1 164 ? -3.018 -8.25 -1.343 1 98.12 164 LEU B CA 1
ATOM 3447 C C . LEU B 1 164 ? -3.137 -9.734 -0.995 1 98.12 164 LEU B C 1
ATOM 3449 O O . LEU B 1 164 ? -2.354 -10.555 -1.478 1 98.12 164 LEU B O 1
ATOM 3453 N N . TYR B 1 165 ? -4.098 -10.062 -0.222 1 96.56 165 TYR B N 1
ATOM 3454 C CA . TYR B 1 165 ? -4.316 -11.453 0.154 1 96.56 165 TYR B CA 1
ATOM 3455 C C . TYR B 1 165 ? -4.59 -12.32 -1.074 1 96.56 165 TYR B C 1
ATOM 3457 O O . TYR B 1 165 ? -4.102 -13.445 -1.168 1 96.56 165 TYR B O 1
ATOM 3465 N N . SER B 1 166 ? -5.395 -11.812 -1.972 1 93.81 166 SER B N 1
ATOM 3466 C CA . SER B 1 166 ? -5.75 -12.555 -3.172 1 93.81 166 SER B CA 1
ATOM 3467 C C . SER B 1 166 ? -4.512 -12.93 -3.98 1 93.81 166 SER B C 1
ATOM 3469 O O . SER B 1 166 ? -4.441 -14.016 -4.559 1 93.81 166 SER B O 1
ATOM 3471 N N . THR B 1 167 ? -3.537 -12.055 -4.043 1 94.94 167 THR B N 1
ATOM 3472 C CA . THR B 1 167 ? -2.316 -12.359 -4.777 1 94.94 167 THR B CA 1
ATOM 3473 C C . THR B 1 167 ? -1.539 -13.484 -4.102 1 94.94 167 THR B C 1
ATOM 3475 O O . THR B 1 167 ? -1.04 -14.391 -4.77 1 94.94 167 THR B O 1
ATOM 3478 N N . MET B 1 168 ? -1.428 -13.398 -2.75 1 95.12 168 MET B N 1
ATOM 3479 C CA . MET B 1 168 ? -0.73 -14.438 -1.991 1 95.12 168 MET B CA 1
ATOM 3480 C C . MET B 1 168 ? -1.432 -15.781 -2.133 1 95.12 168 MET B C 1
ATOM 3482 O O . MET B 1 168 ? -0.798 -16.781 -2.469 1 95.12 168 MET B O 1
ATOM 3486 N N . ASP B 1 169 ? -2.707 -15.766 -1.945 1 92.44 169 ASP B N 1
ATOM 3487 C CA . ASP B 1 169 ? -3.518 -16.984 -2.004 1 92.44 169 ASP B CA 1
ATOM 3488 C C . ASP B 1 169 ? -3.418 -17.641 -3.377 1 92.44 169 ASP B C 1
ATOM 3490 O O . ASP B 1 169 ? -3.229 -18.859 -3.475 1 92.44 169 ASP B O 1
ATOM 3494 N N . SER B 1 170 ? -3.516 -16.844 -4.398 1 90.75 170 SER B N 1
ATOM 3495 C CA . SER B 1 170 ? -3.475 -17.359 -5.762 1 90.75 170 SER B CA 1
ATOM 3496 C C . SER B 1 170 ? -2.096 -17.922 -6.098 1 90.75 170 SER B C 1
ATOM 3498 O O . SER B 1 170 ? -1.98 -18.922 -6.805 1 90.75 170 SER B O 1
ATOM 3500 N N . TYR B 1 171 ? -1.047 -17.25 -5.664 1 91.81 171 TYR B N 1
ATOM 3501 C CA . TYR B 1 171 ? 0.311 -17.734 -5.883 1 91.81 171 TYR B CA 1
ATOM 3502 C C . TYR B 1 171 ? 0.495 -19.125 -5.277 1 91.81 171 TYR B C 1
ATOM 3504 O O . TYR B 1 171 ? 0.986 -20.047 -5.945 1 91.81 171 TYR B O 1
ATOM 3512 N N . TYR B 1 172 ? 0.118 -19.297 -4.074 1 90.38 172 TYR B N 1
ATOM 3513 C CA . TYR B 1 172 ? 0.349 -20.562 -3.387 1 90.38 172 TYR B CA 1
ATOM 3514 C C . TYR B 1 172 ? -0.575 -21.656 -3.922 1 90.38 172 TYR B C 1
ATOM 3516 O O . TYR B 1 172 ? -0.211 -22.828 -3.941 1 90.38 172 TYR B O 1
ATOM 3524 N N . GLU B 1 173 ? -1.776 -21.25 -4.348 1 87.69 173 GLU B N 1
ATOM 3525 C CA . GLU B 1 173 ? -2.629 -22.234 -5.023 1 87.69 173 GLU B CA 1
ATOM 3526 C C . GLU B 1 173 ? -1.955 -22.781 -6.277 1 87.69 173 GLU B C 1
ATOM 3528 O O . GLU B 1 173 ? -1.949 -23.984 -6.508 1 87.69 173 GLU B O 1
ATOM 3533 N N . LEU B 1 174 ? -1.429 -21.906 -7.047 1 87.25 174 LEU B N 1
ATOM 3534 C CA . LEU B 1 174 ? -0.733 -22.312 -8.266 1 87.25 174 LEU B CA 1
ATOM 3535 C C . LEU B 1 174 ? 0.495 -23.156 -7.941 1 87.25 174 LEU B C 1
ATOM 3537 O O . LEU B 1 174 ? 0.781 -24.141 -8.633 1 87.25 174 LEU B O 1
ATOM 3541 N N . LEU B 1 175 ? 1.222 -22.719 -6.945 1 87.31 175 LEU B N 1
ATOM 3542 C CA . LEU B 1 175 ? 2.398 -23.469 -6.52 1 87.31 175 LEU B CA 1
ATOM 3543 C C . LEU B 1 175 ? 2.027 -24.906 -6.145 1 87.31 175 LEU B C 1
ATOM 3545 O O . LEU B 1 175 ? 2.725 -25.844 -6.516 1 87.31 175 LEU B O 1
ATOM 3549 N N . ASN B 1 176 ? 0.948 -25.062 -5.469 1 84.44 176 ASN B N 1
ATOM 3550 C CA . ASN B 1 176 ? 0.471 -26.375 -5.035 1 84.44 176 ASN B CA 1
ATOM 3551 C C . ASN B 1 176 ? 0.056 -27.234 -6.223 1 84.44 176 ASN B C 1
ATOM 3553 O O . ASN B 1 176 ? 0.297 -28.438 -6.227 1 84.44 176 ASN B O 1
ATOM 3557 N N . VAL B 1 177 ? -0.556 -26.625 -7.125 1 81.44 177 VAL B N 1
ATOM 3558 C CA . VAL B 1 177 ? -0.987 -27.359 -8.312 1 81.44 177 VAL B CA 1
ATOM 3559 C C . VAL B 1 177 ? 0.23 -27.766 -9.133 1 81.44 177 VAL B C 1
ATOM 3561 O O . VAL B 1 177 ? 0.254 -28.844 -9.727 1 81.44 177 VAL B O 1
ATOM 3564 N N . THR B 1 178 ? 1.188 -26.938 -9.227 1 78.25 178 THR B N 1
ATOM 3565 C CA . THR B 1 178 ? 2.383 -27.172 -10.031 1 78.25 178 THR B CA 1
ATOM 3566 C C . THR B 1 178 ? 3.242 -28.281 -9.406 1 78.25 178 THR B C 1
ATOM 3568 O O . THR B 1 178 ? 3.734 -29.156 -10.109 1 78.25 178 THR B O 1
ATOM 3571 N N . TYR B 1 179 ? 3.525 -28.297 -8.211 1 76.06 179 TYR B N 1
ATOM 3572 C CA . TYR B 1 179 ? 4.477 -29.219 -7.59 1 76.06 179 TYR B CA 1
ATOM 3573 C C . TYR B 1 179 ? 3.76 -30.234 -6.723 1 76.06 179 TYR B C 1
ATOM 3575 O O . TYR B 1 179 ? 4.371 -31.203 -6.25 1 76.06 179 TYR B O 1
ATOM 3583 N N . GLY B 1 180 ? 2.467 -30.375 -6.945 1 66.81 180 GLY B N 1
ATOM 3584 C CA . GLY B 1 180 ? 1.743 -31.25 -6.047 1 66.81 180 GLY B CA 1
ATOM 3585 C C . GLY B 1 180 ? 1.934 -30.891 -4.582 1 66.81 180 GLY B C 1
ATOM 3586 O O . GLY B 1 180 ? 2.822 -30.109 -4.238 1 66.81 180 GLY B O 1
ATOM 3587 N N . ARG B 1 181 ? 0.831 -30.969 -3.725 1 53.78 181 ARG B N 1
ATOM 3588 C CA . ARG B 1 181 ? 1.004 -30.75 -2.293 1 53.78 181 ARG B CA 1
ATOM 3589 C C . ARG B 1 181 ? 2.209 -31.516 -1.759 1 53.78 181 ARG B C 1
ATOM 3591 O O . ARG B 1 181 ? 2.639 -31.281 -0.624 1 53.78 181 ARG B O 1
ATOM 3598 N N . ARG B 1 182 ? 2.428 -32.594 -2.395 1 45.78 182 ARG B N 1
ATOM 3599 C CA . ARG B 1 182 ? 3.258 -33.656 -1.817 1 45.78 182 ARG B CA 1
ATOM 3600 C C . ARG B 1 182 ? 4.719 -33.219 -1.762 1 45.78 182 ARG B C 1
ATOM 3602 O O . ARG B 1 182 ? 5.383 -33.375 -0.737 1 45.78 182 ARG B O 1
ATOM 3609 N N . GLU B 1 183 ? 5.5 -33.375 -2.973 1 47.59 183 GLU B N 1
ATOM 3610 C CA . GLU B 1 183 ? 6.934 -33.656 -2.9 1 47.59 183 GLU B CA 1
ATOM 3611 C C . GLU B 1 183 ? 7.699 -32.406 -2.49 1 47.59 183 GLU B C 1
ATOM 3613 O O . GLU B 1 183 ? 7.566 -31.344 -3.125 1 47.59 183 GLU B O 1
ATOM 3618 N N . LYS B 1 184 ? 7.867 -32.281 -1.248 1 50.38 184 LYS B N 1
ATOM 3619 C CA . LYS B 1 184 ? 8.789 -31.375 -0.564 1 50.38 184 LYS B CA 1
ATOM 3620 C C . LYS B 1 184 ? 10.055 -31.172 -1.382 1 50.38 184 LYS B C 1
ATOM 3622 O O . LYS B 1 184 ? 11.094 -31.766 -1.092 1 50.38 184 LYS B O 1
ATOM 3627 N N . ARG B 1 185 ? 9.93 -31.281 -2.621 1 50.78 185 ARG B N 1
ATOM 3628 C CA . ARG B 1 185 ? 11.211 -31.031 -3.275 1 50.78 185 ARG B CA 1
ATOM 3629 C C . ARG B 1 185 ? 11.727 -29.641 -2.965 1 50.78 185 ARG B C 1
ATOM 3631 O O . ARG B 1 185 ? 10.945 -28.688 -2.869 1 50.78 185 ARG B O 1
ATOM 3638 N N . GLU B 1 186 ? 12.867 -29.562 -2.402 1 57.94 186 GLU B N 1
ATOM 3639 C CA . GLU B 1 186 ? 13.602 -28.328 -2.221 1 57.94 186 GLU B CA 1
ATOM 3640 C C . GLU B 1 186 ? 13.742 -27.562 -3.539 1 57.94 186 GLU B C 1
ATOM 3642 O O . GLU B 1 186 ? 14.289 -28.094 -4.508 1 57.94 186 GLU B O 1
ATOM 3647 N N . LEU B 1 187 ? 12.891 -26.688 -3.74 1 61.31 187 LEU B N 1
ATOM 3648 C CA . LEU B 1 187 ? 12.984 -25.859 -4.934 1 61.31 187 LEU B CA 1
ATOM 3649 C C . LEU B 1 187 ? 14.32 -25.125 -4.98 1 61.31 187 LEU B C 1
ATOM 3651 O O . LEU B 1 187 ? 14.805 -24.641 -3.951 1 61.31 187 LEU B O 1
ATOM 3655 N N . GLY B 1 188 ? 15.164 -25.406 -6.043 1 57.53 188 GLY B N 1
ATOM 3656 C CA . GLY B 1 188 ? 16.422 -24.688 -6.234 1 57.53 188 GLY B CA 1
ATOM 3657 C C . GLY B 1 188 ? 16.25 -23.391 -6.992 1 57.53 188 GLY B C 1
ATOM 3658 O O . GLY B 1 188 ? 15.148 -23.047 -7.418 1 57.53 188 GLY B O 1
ATOM 3659 N N . PRO B 1 189 ? 17.438 -22.75 -7.121 1 61.59 189 PRO B N 1
ATOM 3660 C CA . PRO B 1 189 ? 17.438 -21.516 -7.934 1 61.59 189 PRO B CA 1
ATOM 3661 C C . PRO B 1 189 ? 16.984 -21.766 -9.367 1 61.59 189 PRO B C 1
ATOM 3663 O O . PRO B 1 189 ? 17.391 -22.75 -9.992 1 61.59 189 PRO B O 1
ATOM 3666 N N . GLY B 1 190 ? 16 -21.156 -9.812 1 61.62 190 GLY B N 1
ATOM 3667 C CA . GLY B 1 190 ? 15.469 -21.344 -11.148 1 61.62 190 GLY B CA 1
ATOM 3668 C C . GLY B 1 190 ? 14.078 -21.953 -11.156 1 61.62 190 GLY B C 1
ATOM 3669 O O . GLY B 1 190 ? 13.359 -21.844 -12.156 1 61.62 190 GLY B O 1
ATOM 3670 N N . ASP B 1 191 ? 13.875 -22.797 -10.086 1 65 191 ASP B N 1
ATOM 3671 C CA . ASP B 1 191 ? 12.531 -23.359 -10.016 1 65 191 ASP B CA 1
ATOM 3672 C C . ASP B 1 191 ? 11.492 -22.266 -9.75 1 65 191 ASP B C 1
ATOM 3674 O O . ASP B 1 191 ? 11.711 -21.391 -8.922 1 65 191 ASP B O 1
ATOM 3678 N N . PRO B 1 192 ? 10.547 -22.453 -10.641 1 60.84 192 PRO B N 1
ATOM 3679 C CA . PRO B 1 192 ? 9.438 -21.562 -10.281 1 60.84 192 PRO B CA 1
ATOM 3680 C C . PRO B 1 192 ? 8.977 -21.75 -8.836 1 60.84 192 PRO B C 1
ATOM 3682 O O . PRO B 1 192 ? 8.836 -22.891 -8.375 1 60.84 192 PRO B O 1
ATOM 3685 N N . GLY B 1 193 ? 9.023 -20.734 -8.039 1 62.81 193 GLY B N 1
ATOM 3686 C CA . GLY B 1 193 ? 8.648 -20.781 -6.637 1 62.81 193 GLY B CA 1
ATOM 3687 C C . GLY B 1 193 ? 9.836 -20.703 -5.695 1 62.81 193 GLY B C 1
ATOM 3688 O O . GLY B 1 193 ? 9.672 -20.609 -4.48 1 62.81 193 GLY B O 1
ATOM 3689 N N . TRP B 1 194 ? 11.094 -20.734 -6.305 1 63.34 194 TRP B N 1
ATOM 3690 C CA . TRP B 1 194 ? 12.305 -20.641 -5.5 1 63.34 194 TRP B CA 1
ATOM 3691 C C . TRP B 1 194 ? 12.32 -19.344 -4.691 1 63.34 194 TRP B C 1
ATOM 3693 O O . TRP B 1 194 ? 12.945 -19.281 -3.629 1 63.34 194 TRP B O 1
ATOM 3703 N N . ASN B 1 195 ? 11.453 -18.547 -5.035 1 77 195 ASN B N 1
ATOM 3704 C CA . ASN B 1 195 ? 11.484 -17.203 -4.457 1 77 195 ASN B CA 1
ATOM 3705 C C . ASN B 1 195 ? 10.367 -17.016 -3.426 1 77 195 ASN B C 1
ATOM 3707 O O . ASN B 1 195 ? 10.008 -15.883 -3.102 1 77 195 ASN B O 1
ATOM 3711 N N . SER B 1 196 ? 9.914 -18.125 -2.834 1 81.69 196 SER B N 1
ATOM 3712 C CA . SER B 1 196 ? 8.773 -18.016 -1.929 1 81.69 196 SER B CA 1
ATOM 3713 C C . SER B 1 196 ? 9.148 -17.234 -0.669 1 81.69 196 SER B C 1
ATOM 3715 O O . SER B 1 196 ? 8.328 -16.484 -0.138 1 81.69 196 SER B O 1
ATOM 3717 N N . GLU B 1 197 ? 10.375 -17.438 -0.179 1 84.81 197 GLU B N 1
ATOM 3718 C CA . GLU B 1 197 ? 10.789 -16.688 1 1 84.81 197 GLU B CA 1
ATOM 3719 C C . GLU B 1 197 ? 10.789 -15.188 0.727 1 84.81 197 GLU B C 1
ATOM 3721 O O . GLU B 1 197 ? 10.352 -14.398 1.57 1 84.81 197 GLU B O 1
ATOM 3726 N N . HIS B 1 198 ? 11.289 -14.844 -0.401 1 89.81 198 HIS B N 1
ATOM 3727 C CA . HIS B 1 198 ? 11.25 -13.445 -0.803 1 89.81 198 HIS B CA 1
ATOM 3728 C C . HIS B 1 198 ? 9.812 -12.945 -0.912 1 89.81 198 HIS B C 1
ATOM 3730 O O . HIS B 1 198 ? 9.492 -11.859 -0.417 1 89.81 198 HIS B O 1
ATOM 3736 N N . LEU B 1 199 ? 8.969 -13.75 -1.484 1 94 199 LEU B N 1
ATOM 3737 C CA . LEU B 1 199 ? 7.578 -13.344 -1.655 1 94 199 LEU B CA 1
ATOM 3738 C C . LEU B 1 199 ? 6.863 -13.266 -0.31 1 94 199 LEU B C 1
ATOM 3740 O O . LEU B 1 199 ? 6.027 -12.383 -0.097 1 94 199 LEU B O 1
ATOM 3744 N N . ASN B 1 200 ? 7.227 -14.195 0.589 1 94.38 200 ASN B N 1
ATOM 3745 C CA . ASN B 1 200 ? 6.68 -14.125 1.94 1 94.38 200 ASN B CA 1
ATOM 3746 C C . ASN B 1 200 ? 7.059 -12.82 2.633 1 94.38 200 ASN B C 1
ATOM 3748 O O . ASN B 1 200 ? 6.223 -12.195 3.285 1 94.38 200 ASN B O 1
ATOM 3752 N N . HIS B 1 201 ? 8.25 -12.445 2.502 1 94.56 201 HIS B N 1
ATOM 3753 C CA . HIS B 1 201 ? 8.672 -11.133 2.975 1 94.56 201 HIS B CA 1
ATOM 3754 C C . HIS B 1 201 ? 7.832 -10.031 2.344 1 94.56 201 HIS B C 1
ATOM 3756 O O . HIS B 1 201 ? 7.355 -9.133 3.041 1 94.56 201 HIS B O 1
ATOM 3762 N N . CYS B 1 202 ? 7.652 -10.078 1.036 1 96.5 202 CYS B N 1
ATOM 3763 C CA . CYS B 1 202 ? 6.945 -9.047 0.293 1 96.5 202 CYS B CA 1
ATOM 3764 C C . CYS B 1 202 ? 5.512 -8.898 0.792 1 96.5 202 CYS B C 1
ATOM 3766 O O . CYS B 1 202 ? 5.043 -7.785 1.035 1 96.5 202 CYS B O 1
ATOM 3768 N N . TRP B 1 203 ? 4.816 -10.008 0.998 1 97.75 203 TRP B N 1
ATOM 3769 C CA . TRP B 1 203 ? 3.418 -9.945 1.412 1 97.75 203 TRP B CA 1
ATOM 3770 C C . TRP B 1 203 ? 3.295 -9.375 2.82 1 97.75 203 TRP B C 1
ATOM 3772 O O . TRP B 1 203 ? 2.416 -8.555 3.09 1 97.75 203 TRP B O 1
ATOM 3782 N N . ASP B 1 204 ? 4.18 -9.805 3.721 1 98.19 204 ASP B N 1
ATOM 3783 C CA . ASP B 1 204 ? 4.156 -9.25 5.07 1 98.19 204 ASP B CA 1
ATOM 3784 C C . ASP B 1 204 ? 4.527 -7.766 5.066 1 98.19 204 ASP B C 1
ATOM 3786 O O . ASP B 1 204 ? 3.898 -6.961 5.758 1 98.19 204 ASP B O 1
ATOM 3790 N N . TYR B 1 205 ? 5.543 -7.461 4.309 1 97.81 205 TYR B N 1
ATOM 3791 C CA . TYR B 1 205 ? 6.023 -6.086 4.23 1 97.81 205 TYR B CA 1
ATOM 3792 C C . TYR B 1 205 ? 4.953 -5.164 3.656 1 97.81 205 TYR B C 1
ATOM 3794 O O . TYR B 1 205 ? 4.66 -4.113 4.227 1 97.81 205 TYR B O 1
ATOM 3802 N N . LEU B 1 206 ? 4.285 -5.539 2.549 1 98.62 206 LEU B N 1
ATOM 3803 C CA . LEU B 1 206 ? 3.221 -4.758 1.927 1 98.62 206 LEU B CA 1
ATOM 3804 C C . LEU B 1 206 ? 2.021 -4.633 2.859 1 98.62 206 LEU B C 1
ATOM 3806 O O . LEU B 1 206 ? 1.42 -3.562 2.965 1 98.62 206 LEU B O 1
ATOM 3810 N N . ARG B 1 207 ? 1.69 -5.73 3.537 1 98.81 207 ARG B N 1
ATOM 3811 C CA . ARG B 1 207 ? 0.585 -5.703 4.488 1 98.81 207 ARG B CA 1
ATOM 3812 C C . ARG B 1 207 ? 0.791 -4.609 5.531 1 98.81 207 ARG B C 1
ATOM 3814 O O . ARG B 1 207 ? -0.088 -3.768 5.742 1 98.81 207 ARG B O 1
ATOM 3821 N N . GLN B 1 208 ? 1.953 -4.594 6.137 1 98.56 208 GLN B N 1
ATOM 3822 C CA . GLN B 1 208 ? 2.227 -3.652 7.219 1 98.56 208 GLN B CA 1
ATOM 3823 C C . GLN B 1 208 ? 2.287 -2.221 6.695 1 98.56 208 GLN B C 1
ATOM 3825 O O . GLN B 1 208 ? 1.792 -1.296 7.344 1 98.56 208 GLN B O 1
ATOM 3830 N N . THR B 1 209 ? 2.867 -2.031 5.543 1 98.44 209 THR B N 1
ATOM 3831 C CA . THR B 1 209 ? 3.008 -0.67 5.039 1 98.44 209 THR B CA 1
ATOM 3832 C C . THR B 1 209 ? 1.675 -0.148 4.512 1 98.44 209 THR B C 1
ATOM 3834 O O . THR B 1 209 ? 1.39 1.048 4.605 1 98.44 209 THR B O 1
ATOM 3837 N N . ILE B 1 210 ? 0.76 -1.045 3.975 1 98.56 210 ILE B N 1
ATOM 3838 C CA . ILE B 1 210 ? -0.598 -0.672 3.594 1 98.56 210 ILE B CA 1
ATOM 3839 C C . ILE B 1 210 ? -1.385 -0.251 4.832 1 98.56 210 ILE B C 1
ATOM 3841 O O . ILE B 1 210 ? -2.066 0.776 4.824 1 98.56 210 ILE B O 1
ATOM 3845 N N . MET B 1 211 ? -1.25 -1.006 5.922 1 98.44 211 MET B N 1
ATOM 3846 C CA . MET B 1 211 ? -1.905 -0.669 7.184 1 98.44 211 MET B CA 1
ATOM 3847 C C . MET B 1 211 ? -1.373 0.647 7.742 1 98.44 211 MET B C 1
ATOM 3849 O O . MET B 1 211 ? -2.143 1.475 8.234 1 98.44 211 MET B O 1
ATOM 3853 N N . CYS B 1 212 ? -0.059 0.824 7.633 1 97.94 212 CYS B N 1
ATOM 3854 C CA . CYS B 1 212 ? 0.598 2.027 8.133 1 97.94 212 CYS B CA 1
ATOM 3855 C C . CYS B 1 212 ? 0.105 3.266 7.395 1 97.94 212 CYS B C 1
ATOM 3857 O O . CYS B 1 212 ? -0.184 4.289 8.016 1 97.94 212 CYS B O 1
ATOM 3859 N N . ASN B 1 213 ? -0.01 3.164 6.09 1 96.94 213 ASN B N 1
ATOM 3860 C CA . ASN B 1 213 ? -0.445 4.273 5.246 1 96.94 213 ASN B CA 1
ATOM 3861 C C . ASN B 1 213 ? -1.891 4.098 4.793 1 96.94 213 ASN B C 1
ATOM 3863 O O . ASN B 1 213 ? -2.223 4.391 3.641 1 96.94 213 ASN B O 1
ATOM 3867 N N . ALA B 1 214 ? -2.729 3.684 5.699 1 97.19 214 ALA B N 1
ATOM 3868 C CA . ALA B 1 214 ? -4.105 3.303 5.395 1 97.19 214 ALA B CA 1
ATOM 3869 C C . ALA B 1 214 ? -4.828 4.414 4.633 1 97.19 214 ALA B C 1
ATOM 3871 O O . ALA B 1 214 ? -4.957 5.531 5.133 1 97.19 214 ALA B O 1
ATOM 3872 N N . ASP B 1 215 ? -5.219 4.105 3.402 1 96.75 215 ASP B N 1
ATOM 3873 C CA . ASP B 1 215 ? -6.105 4.984 2.645 1 96.75 215 ASP B CA 1
ATOM 3874 C C . ASP B 1 215 ? -7.555 4.82 3.092 1 96.75 215 ASP B C 1
ATOM 3876 O O . ASP B 1 215 ? -8.164 3.768 2.877 1 96.75 215 ASP B O 1
ATOM 3880 N N . VAL B 1 216 ? -8.141 5.879 3.639 1 94 216 VAL B N 1
ATOM 3881 C CA . VAL B 1 216 ? -9.477 5.727 4.211 1 94 216 VAL B CA 1
ATOM 3882 C C . VAL B 1 216 ? -10.508 6.379 3.295 1 94 216 VAL B C 1
ATOM 3884 O O . VAL B 1 216 ? -11.625 6.68 3.725 1 94 216 VAL B O 1
ATOM 3887 N N . THR B 1 217 ? -10.094 6.629 2.088 1 91.75 217 THR B N 1
ATOM 3888 C CA . THR B 1 217 ? -11.078 7.055 1.097 1 91.75 217 THR B CA 1
ATOM 3889 C C . THR B 1 217 ? -12.258 6.09 1.056 1 91.75 217 THR B C 1
ATOM 3891 O O . THR B 1 217 ? -12.07 4.871 1.065 1 91.75 217 THR B O 1
ATOM 3894 N N . LEU B 1 218 ? -13.43 6.652 1.039 1 89.94 218 LEU B N 1
ATOM 3895 C CA . LEU B 1 218 ? -14.633 5.824 1.003 1 89.94 218 LEU B CA 1
ATOM 3896 C C . LEU B 1 218 ? -15.023 5.496 -0.434 1 89.94 218 LEU B C 1
ATOM 3898 O O . LEU B 1 218 ? -15.32 6.395 -1.224 1 89.94 218 LEU B O 1
ATOM 3902 N N . GLU B 1 219 ? -14.977 4.215 -0.715 1 89.88 219 GLU B N 1
ATOM 3903 C CA . GLU B 1 219 ? -15.484 3.715 -1.99 1 89.88 219 GLU B CA 1
ATOM 3904 C C . GLU B 1 219 ? -16.953 3.334 -1.887 1 89.88 219 GLU B C 1
ATOM 3906 O O . GLU B 1 219 ? -17.281 2.201 -1.532 1 89.88 219 GLU B O 1
ATOM 3911 N N . TRP B 1 220 ? -17.766 4.227 -2.283 1 85.75 220 TRP B N 1
ATOM 3912 C CA . TRP B 1 220 ? -19.203 3.99 -2.17 1 85.75 220 TRP B CA 1
ATOM 3913 C C . TRP B 1 220 ? -19.672 3.014 -3.238 1 85.75 220 TRP B C 1
ATOM 3915 O O . TRP B 1 220 ? -19.141 2.982 -4.348 1 85.75 220 TRP B O 1
ATOM 3925 N N . LYS B 1 221 ? -20.688 2.318 -2.852 1 81.56 221 LYS B N 1
ATOM 3926 C CA . LYS B 1 221 ? -21.312 1.438 -3.832 1 81.56 221 LYS B CA 1
ATOM 3927 C C . LYS B 1 221 ? -22.078 2.24 -4.875 1 81.56 221 LYS B C 1
ATOM 3929 O O . LYS B 1 221 ? -23.016 2.969 -4.539 1 81.56 221 LYS B O 1
ATOM 3934 N N . LYS B 1 222 ? -21.656 2.02 -6.066 1 75.69 222 LYS B N 1
ATOM 3935 C CA . LYS B 1 222 ? -22.328 2.691 -7.172 1 75.69 222 LYS B CA 1
ATOM 3936 C C . LYS B 1 222 ? -23.562 1.905 -7.617 1 75.69 222 LYS B C 1
ATOM 3938 O O . LYS B 1 222 ? -23.562 0.673 -7.578 1 75.69 222 LYS B O 1
ATOM 3943 N N . TYR B 1 223 ? -24.578 2.6 -7.922 1 70.88 223 TYR B N 1
ATOM 3944 C CA . TYR B 1 223 ? -25.844 1.976 -8.289 1 70.88 223 TYR B CA 1
ATOM 3945 C C . TYR B 1 223 ? -25.688 1.092 -9.516 1 70.88 223 TYR B C 1
ATOM 3947 O O . TYR B 1 223 ? -26.406 0.106 -9.68 1 70.88 223 TYR B O 1
ATOM 3955 N N . ASP B 1 224 ? -24.797 1.315 -10.273 1 68.44 224 ASP B N 1
ATOM 3956 C CA . ASP B 1 224 ? -24.656 0.58 -11.531 1 68.44 224 ASP B CA 1
ATOM 3957 C C . ASP B 1 224 ? -23.484 -0.383 -11.484 1 68.44 224 ASP B C 1
ATOM 3959 O O . ASP B 1 224 ? -23.109 -0.975 -12.5 1 68.44 224 ASP B O 1
ATOM 3963 N N . GLU B 1 225 ? -22.906 -0.456 -10.297 1 69.25 225 GLU B N 1
ATOM 3964 C CA . GLU B 1 225 ? -21.703 -1.284 -10.242 1 69.25 225 GLU B CA 1
ATOM 3965 C C . GLU B 1 225 ? -21.969 -2.594 -9.508 1 69.25 225 GLU B C 1
ATOM 3967 O O . GLU B 1 225 ? -22.516 -2.592 -8.398 1 69.25 225 GLU B O 1
ATOM 3972 N N . LYS B 1 226 ? -21.75 -3.639 -10.234 1 64.5 226 LYS B N 1
ATOM 3973 C CA . LYS B 1 226 ? -21.922 -4.961 -9.648 1 64.5 226 LYS B CA 1
ATOM 3974 C C . LYS B 1 226 ? -20.781 -5.289 -8.688 1 64.5 226 LYS B C 1
ATOM 3976 O O . LYS B 1 226 ? -21 -5.875 -7.625 1 64.5 226 LYS B O 1
ATOM 3981 N N . VAL B 1 227 ? -19.609 -4.914 -9.133 1 66.44 227 VAL B N 1
ATOM 3982 C CA . VAL B 1 227 ? -18.422 -5.168 -8.328 1 66.44 227 VAL B CA 1
ATOM 3983 C C . VAL B 1 227 ? -17.688 -3.857 -8.07 1 66.44 227 VAL B C 1
ATOM 3985 O O . VAL B 1 227 ? -17.547 -3.029 -8.977 1 66.44 227 VAL B O 1
ATOM 3988 N N . GLY B 1 228 ? -17.375 -3.646 -6.934 1 78.12 228 GLY B N 1
ATOM 3989 C CA . GLY B 1 228 ? -16.594 -2.455 -6.621 1 78.12 228 GLY B CA 1
ATOM 3990 C C . GLY B 1 228 ? -15.172 -2.518 -7.129 1 78.12 228 GLY B C 1
ATOM 3991 O O . GLY B 1 228 ? -14.359 -3.297 -6.629 1 78.12 228 GLY B O 1
ATOM 3992 N N . THR B 1 229 ? -14.828 -1.746 -8.141 1 85.06 229 THR B N 1
ATOM 3993 C CA . THR B 1 229 ? -13.492 -1.761 -8.727 1 85.06 229 THR B CA 1
ATOM 3994 C C . THR B 1 229 ? -12.555 -0.819 -7.977 1 85.06 229 THR B C 1
ATOM 3996 O O . THR B 1 229 ? -11.336 -0.958 -8.047 1 85.06 229 THR B O 1
ATOM 3999 N N . GLY B 1 230 ? -13.188 0.148 -7.301 1 89.31 230 GLY B N 1
ATOM 4000 C CA . GLY B 1 230 ? -12.367 1.158 -6.652 1 89.31 230 GLY B CA 1
ATOM 4001 C C . GLY B 1 230 ? -11.875 2.229 -7.605 1 89.31 230 GLY B C 1
ATOM 4002 O O . GLY B 1 230 ? -11.195 3.17 -7.195 1 89.31 230 GLY B O 1
ATOM 4003 N N . TRP B 1 231 ? -12.227 2.133 -8.898 1 90.56 231 TRP B N 1
ATOM 4004 C CA . TRP B 1 231 ? -11.836 3.146 -9.867 1 90.56 231 TRP B CA 1
ATOM 4005 C C . TRP B 1 231 ? -12.812 4.316 -9.859 1 90.56 231 TRP B C 1
ATOM 4007 O O . TRP B 1 231 ? -14.008 4.133 -9.625 1 90.56 231 TRP B O 1
ATOM 4017 N N . GLY B 1 232 ? -12.312 5.508 -10.062 1 86.88 232 GLY B N 1
ATOM 4018 C CA . GLY B 1 232 ? -13.156 6.676 -10.242 1 86.88 232 GLY B CA 1
ATOM 4019 C C . GLY B 1 232 ? -13.367 7.469 -8.961 1 86.88 232 GLY B C 1
ATOM 4020 O O . GLY B 1 232 ? -14.094 8.461 -8.953 1 86.88 232 GLY B O 1
ATOM 4021 N N . TYR B 1 233 ? -12.688 7.105 -7.953 1 87.19 233 TYR B N 1
ATOM 4022 C CA . TYR B 1 233 ? -12.805 7.812 -6.684 1 87.19 233 TYR B CA 1
ATOM 4023 C C . TYR B 1 233 ? -11.641 8.773 -6.48 1 87.19 233 TYR B C 1
ATOM 4025 O O . TYR B 1 233 ? -10.516 8.484 -6.898 1 87.19 233 TYR B O 1
ATOM 4033 N N . ARG B 1 234 ? -11.922 9.875 -5.832 1 87.5 234 ARG B N 1
ATOM 4034 C CA . ARG B 1 234 ? -10.898 10.867 -5.543 1 87.5 234 ARG B CA 1
ATOM 4035 C C . ARG B 1 234 ? -10.156 10.523 -4.258 1 87.5 234 ARG B C 1
ATOM 4037 O O . ARG B 1 234 ? -10.773 10.336 -3.207 1 87.5 234 ARG B O 1
ATOM 4044 N N . HIS B 1 235 ? -8.922 10.445 -4.371 1 91.69 235 HIS B N 1
ATOM 4045 C CA . HIS B 1 235 ? -8.047 10.141 -3.246 1 91.69 235 HIS B CA 1
ATOM 4046 C C . HIS B 1 235 ? -7.168 11.336 -2.891 1 91.69 235 HIS B C 1
ATOM 4048 O O . HIS B 1 235 ? -6.832 12.148 -3.76 1 91.69 235 HIS B O 1
ATOM 4054 N N . GLN B 1 236 ? -6.902 11.469 -1.597 1 89.38 236 GLN B N 1
ATOM 4055 C CA . GLN B 1 236 ? -5.828 12.352 -1.156 1 89.38 236 GLN B CA 1
ATOM 4056 C C . GLN B 1 236 ? -4.473 11.656 -1.24 1 89.38 236 GLN B C 1
ATOM 4058 O O . GLN B 1 236 ? -4.223 10.688 -0.524 1 89.38 236 GLN B O 1
ATOM 4063 N N . CYS B 1 237 ? -3.658 12.203 -2.188 1 94.38 237 CYS B N 1
ATOM 4064 C CA . CYS B 1 237 ? -2.395 11.547 -2.506 1 94.38 237 CYS B CA 1
ATOM 4065 C C . CYS B 1 237 ? -1.214 12.453 -2.186 1 94.38 237 CYS B C 1
ATOM 4067 O O . CYS B 1 237 ? -1.402 13.594 -1.755 1 94.38 237 CYS B O 1
ATOM 4069 N N . LYS B 1 238 ? -0.052 11.883 -2.256 1 93.44 238 LYS B N 1
ATOM 4070 C CA . LYS B 1 238 ? 1.191 12.641 -2.326 1 93.44 238 LYS B CA 1
ATOM 4071 C C . LYS B 1 238 ? 1.635 12.836 -3.773 1 93.44 238 LYS B C 1
ATOM 4073 O O . LYS B 1 238 ? 1.369 11.992 -4.629 1 93.44 238 LYS B O 1
ATOM 4078 N N . ASP B 1 239 ? 2.299 13.961 -3.967 1 94.94 239 ASP B N 1
ATOM 4079 C CA . ASP B 1 239 ? 2.768 14.266 -5.316 1 94.94 239 ASP B CA 1
ATOM 4080 C C . ASP B 1 239 ? 3.863 13.297 -5.75 1 94.94 239 ASP B C 1
ATOM 4082 O O . ASP B 1 239 ? 5.035 13.484 -5.414 1 94.94 239 ASP B O 1
ATOM 4086 N N . TRP B 1 240 ? 3.496 12.359 -6.531 1 97.56 240 TRP B N 1
ATOM 4087 C CA . TRP B 1 240 ? 4.383 11.289 -6.992 1 97.56 240 TRP B CA 1
ATOM 4088 C C . TRP B 1 240 ? 5.543 11.859 -7.801 1 97.56 240 TRP B C 1
ATOM 4090 O O . TRP B 1 240 ? 6.695 11.453 -7.613 1 97.56 240 TRP B O 1
ATOM 4100 N N . ASP B 1 241 ? 5.285 12.781 -8.695 1 96.94 241 ASP B N 1
ATOM 4101 C CA . ASP B 1 241 ? 6.324 13.352 -9.539 1 96.94 241 ASP B CA 1
ATOM 4102 C C . ASP B 1 241 ? 7.379 14.078 -8.703 1 96.94 241 ASP B C 1
ATOM 4104 O O . ASP B 1 241 ? 8.57 14.031 -9.023 1 96.94 241 ASP B O 1
ATOM 4108 N N . ALA B 1 242 ? 6.926 14.758 -7.703 1 95.38 242 ALA B N 1
ATOM 4109 C CA . ALA B 1 242 ? 7.867 15.43 -6.816 1 95.38 242 ALA B CA 1
ATOM 4110 C C . ALA B 1 242 ? 8.781 14.43 -6.113 1 95.38 242 ALA B C 1
ATOM 4112 O O . ALA B 1 242 ? 9.977 14.68 -5.941 1 95.38 242 ALA B O 1
ATOM 4113 N N . ILE B 1 243 ? 8.242 13.32 -5.691 1 96.5 243 ILE B N 1
ATOM 4114 C CA . ILE B 1 243 ? 9.008 12.273 -5.023 1 96.5 243 ILE B CA 1
ATOM 4115 C C . ILE B 1 243 ? 10.039 11.695 -5.984 1 96.5 243 ILE B C 1
ATOM 4117 O O . ILE B 1 243 ? 11.211 11.523 -5.625 1 96.5 243 ILE B O 1
ATOM 4121 N N . ILE B 1 244 ? 9.641 11.445 -7.234 1 97.62 244 ILE B N 1
ATOM 4122 C CA . ILE B 1 244 ? 10.531 10.898 -8.25 1 97.62 244 ILE B CA 1
ATOM 4123 C C . ILE B 1 244 ? 11.648 11.891 -8.547 1 97.62 244 ILE B C 1
ATOM 4125 O O . ILE B 1 244 ? 12.828 11.516 -8.602 1 97.62 244 ILE B O 1
ATOM 4129 N N . ALA B 1 245 ? 11.297 13.148 -8.695 1 96.31 245 ALA B N 1
ATOM 4130 C CA . ALA B 1 245 ? 12.297 14.172 -8.977 1 96.31 245 ALA B CA 1
ATOM 4131 C C . ALA B 1 245 ? 13.32 14.266 -7.852 1 96.31 245 ALA B C 1
ATOM 4133 O O . ALA B 1 245 ? 14.523 14.359 -8.109 1 96.31 245 ALA B O 1
ATOM 4134 N N . TRP B 1 246 ? 12.883 14.281 -6.664 1 95 246 TRP B N 1
ATOM 4135 C CA . TRP B 1 246 ? 13.781 14.328 -5.512 1 95 246 TRP B CA 1
ATOM 4136 C C . TRP B 1 246 ? 14.719 13.133 -5.5 1 95 246 TRP B C 1
ATOM 4138 O O . TRP B 1 246 ? 15.922 13.281 -5.285 1 95 246 TRP B O 1
ATOM 4148 N N . ALA B 1 247 ? 14.188 11.914 -5.734 1 96.19 247 ALA B N 1
ATOM 4149 C CA . ALA B 1 247 ? 14.992 10.695 -5.723 1 96.19 247 ALA B CA 1
ATOM 4150 C C . ALA B 1 247 ? 16.047 10.734 -6.82 1 96.19 247 ALA B C 1
ATOM 4152 O O . ALA B 1 247 ? 17.203 10.328 -6.602 1 96.19 247 ALA B O 1
ATOM 4153 N N . GLU B 1 248 ? 15.664 11.18 -7.941 1 96.31 248 GLU B N 1
ATOM 4154 C CA . GLU B 1 248 ? 16.609 11.25 -9.055 1 96.31 248 GLU B CA 1
ATOM 4155 C C . GLU B 1 248 ? 17.703 12.273 -8.773 1 96.31 248 GLU B C 1
ATOM 4157 O O . GLU B 1 248 ? 18.875 12.047 -9.117 1 96.31 248 GLU B O 1
ATOM 4162 N N . ASP B 1 249 ? 17.359 13.359 -8.156 1 93.88 249 ASP B N 1
ATOM 4163 C CA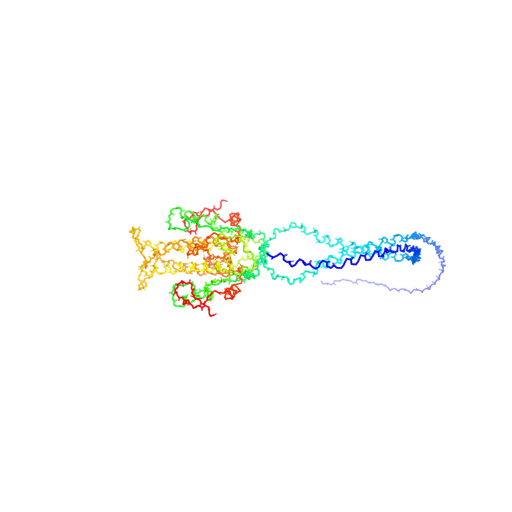 . ASP B 1 249 ? 18.328 14.391 -7.824 1 93.88 249 ASP B CA 1
ATOM 4164 C C . ASP B 1 249 ? 19.328 13.898 -6.789 1 93.88 249 ASP B C 1
ATOM 4166 O O . ASP B 1 249 ? 20.469 14.359 -6.75 1 93.88 249 ASP B O 1
ATOM 4170 N N . HIS B 1 250 ? 18.984 12.938 -5.996 1 93.12 250 HIS B N 1
ATOM 4171 C CA . HIS B 1 250 ? 19.844 12.461 -4.914 1 93.12 250 HIS B CA 1
ATOM 4172 C C . HIS B 1 250 ? 20.359 11.055 -5.191 1 93.12 250 HIS B C 1
ATOM 4174 O O . HIS B 1 250 ? 20.906 10.398 -4.301 1 93.12 250 HIS B O 1
ATOM 4180 N N . ARG B 1 251 ? 20.219 10.617 -6.379 1 94.25 251 ARG B N 1
ATOM 4181 C CA . ARG B 1 251 ? 20.484 9.227 -6.711 1 94.25 251 ARG B CA 1
ATOM 4182 C C . ARG B 1 251 ? 21.953 8.883 -6.531 1 94.25 251 ARG B C 1
ATOM 4184 O O . ARG B 1 251 ? 22.828 9.75 -6.684 1 94.25 251 ARG B O 1
ATOM 4191 N N . THR B 1 252 ? 22.188 7.582 -6.301 1 91 252 THR B N 1
ATOM 4192 C CA . THR B 1 252 ? 23.562 7.105 -6.09 1 91 252 THR B CA 1
ATOM 4193 C C . THR B 1 252 ? 24.125 6.5 -7.367 1 91 252 THR B C 1
ATOM 4195 O O . THR B 1 252 ? 25.328 6.238 -7.461 1 91 252 THR B O 1
ATOM 4198 N N . SER B 1 253 ? 23.281 6.227 -8.32 1 91.06 253 SER B N 1
ATOM 4199 C CA . SER B 1 253 ? 23.688 5.594 -9.57 1 91.06 253 SER B CA 1
ATOM 4200 C C . SER B 1 253 ? 22.719 5.926 -10.703 1 91.06 253 SER B C 1
ATOM 4202 O O . SER B 1 253 ? 21.797 6.707 -10.523 1 91.06 253 SER B O 1
ATOM 4204 N N . ASN B 1 254 ? 23.062 5.336 -11.867 1 90.75 254 ASN B N 1
ATOM 4205 C CA . ASN B 1 254 ? 22.156 5.473 -13.008 1 90.75 254 ASN B CA 1
ATOM 4206 C C . ASN B 1 254 ? 21.516 4.141 -13.375 1 90.75 254 ASN B C 1
ATOM 4208 O O . ASN B 1 254 ? 21.094 3.947 -14.523 1 90.75 254 ASN B O 1
ATOM 4212 N N . SER B 1 255 ? 21.516 3.279 -12.359 1 88.25 255 SER B N 1
ATOM 4213 C CA . SER B 1 255 ? 20.828 2.008 -12.586 1 88.25 255 SER B CA 1
ATOM 4214 C C . SER B 1 255 ? 19.344 2.217 -12.828 1 88.25 255 SER B C 1
ATOM 4216 O O . SER B 1 255 ? 18.797 3.277 -12.508 1 88.25 255 SER B O 1
ATOM 4218 N N . TRP B 1 256 ? 18.766 1.198 -13.547 1 88.25 256 TRP B N 1
ATOM 4219 C CA . TRP B 1 256 ? 17.344 1.335 -13.852 1 88.25 256 TRP B CA 1
ATOM 4220 C C . TRP B 1 256 ? 16.625 -0.007 -13.727 1 88.25 256 TRP B C 1
ATOM 4222 O O . TRP B 1 256 ? 17.281 -1.056 -13.656 1 88.25 256 TRP B O 1
ATOM 4232 N N . GLY B 1 257 ? 15.297 0.088 -13.68 1 90.19 257 GLY B N 1
ATOM 4233 C CA . GLY B 1 257 ? 14.477 -1.116 -13.641 1 90.19 257 GLY B CA 1
ATOM 4234 C C . GLY B 1 257 ? 14.016 -1.477 -12.242 1 90.19 257 GLY B C 1
ATOM 4235 O O . GLY B 1 257 ? 14.633 -1.079 -11.258 1 90.19 257 GLY B O 1
ATOM 4236 N N . ILE B 1 258 ? 12.969 -2.266 -12.141 1 87.5 258 ILE B N 1
ATOM 4237 C CA . ILE B 1 258 ? 12.328 -2.598 -10.875 1 87.5 258 ILE B CA 1
ATOM 4238 C C . ILE B 1 258 ? 12.961 -3.863 -10.297 1 87.5 258 ILE B C 1
ATOM 4240 O O . ILE B 1 258 ? 12.992 -4.047 -9.078 1 87.5 258 ILE B O 1
ATOM 4244 N N . LEU B 1 259 ? 13.352 -4.859 -11.102 1 76.06 259 LEU B N 1
ATOM 4245 C CA . LEU B 1 259 ? 14.094 -6.023 -10.625 1 76.06 259 LEU B CA 1
ATOM 4246 C C . LEU B 1 259 ? 15.586 -5.852 -10.859 1 76.06 259 LEU B C 1
ATOM 4248 O O . LEU B 1 259 ? 16 -5.16 -11.797 1 76.06 259 LEU B O 1
ATOM 4252 N N . ARG B 1 260 ? 16.281 -6.441 -9.766 1 59.41 260 ARG B N 1
ATOM 4253 C CA . ARG B 1 260 ? 17.734 -6.426 -9.961 1 59.41 260 ARG B CA 1
ATOM 4254 C C . ARG B 1 260 ? 18.125 -7.207 -11.211 1 59.41 260 ARG B C 1
ATOM 4256 O O . ARG B 1 260 ? 17.531 -8.242 -11.516 1 59.41 260 ARG B O 1
ATOM 4263 N N . GLY B 1 261 ? 19.172 -6.723 -11.93 1 49.47 261 GLY B N 1
ATOM 4264 C CA . GLY B 1 261 ? 19.688 -7.332 -13.141 1 49.47 261 GLY B CA 1
ATOM 4265 C C . GLY B 1 261 ? 18.969 -6.875 -14.398 1 49.47 261 GLY B C 1
ATOM 4266 O O . GLY B 1 261 ? 19.375 -7.203 -15.508 1 49.47 261 GLY B O 1
ATOM 4267 N N . GLY B 1 262 ? 17.812 -6.57 -14.266 1 41.84 262 GLY B N 1
ATOM 4268 C CA . GLY B 1 262 ? 17.188 -6.082 -15.484 1 41.84 262 GLY B CA 1
ATOM 4269 C C . GLY B 1 262 ? 17.859 -4.832 -16.031 1 41.84 262 GLY B C 1
ATOM 4270 O O . GLY B 1 262 ? 17.781 -4.562 -17.234 1 41.84 262 GLY B O 1
ATOM 4271 N N . GLY B 1 263 ? 18.344 -3.855 -15.18 1 39.16 263 GLY B N 1
ATOM 4272 C CA . GLY B 1 263 ? 18.984 -2.66 -15.703 1 39.16 263 GLY B CA 1
ATOM 4273 C C . GLY B 1 263 ? 20.438 -2.525 -15.273 1 39.16 263 GLY B C 1
ATOM 4274 O O . GLY B 1 263 ? 20.859 -3.15 -14.305 1 39.16 263 GLY B O 1
ATOM 4275 N N . GLU B 1 264 ? 21.312 -2.293 -16.266 1 38.56 264 GLU B N 1
ATOM 4276 C CA . GLU B 1 264 ? 22.75 -2.129 -16.203 1 38.56 264 GLU B CA 1
ATOM 4277 C C . GLU B 1 264 ? 23.156 -1.14 -15.117 1 38.56 264 GLU B C 1
ATOM 4279 O O . GLU B 1 264 ? 22.484 -0.118 -14.922 1 38.56 264 GLU B O 1
ATOM 4284 N N . ARG B 1 265 ? 23.906 -1.552 -14.039 1 37.75 265 ARG B N 1
ATOM 4285 C CA . ARG B 1 265 ? 24.641 -0.668 -13.133 1 37.75 265 ARG B CA 1
ATOM 4286 C C . ARG B 1 265 ? 25.469 0.343 -13.914 1 37.75 265 ARG B C 1
ATOM 4288 O O . ARG B 1 265 ? 26.422 -0.03 -14.602 1 37.75 265 ARG B O 1
ATOM 4295 N N . ILE B 1 266 ? 24.859 1.449 -14.383 1 37.62 266 ILE B N 1
ATOM 4296 C CA . ILE B 1 266 ? 25.75 2.459 -14.93 1 37.62 266 ILE B CA 1
ATOM 4297 C C . ILE B 1 266 ? 26.281 3.35 -13.812 1 37.62 266 ILE B C 1
ATOM 4299 O O . ILE B 1 266 ? 25.5 4.023 -13.133 1 37.62 266 ILE B O 1
ATOM 4303 N N . PRO B 1 267 ? 27.516 3.199 -13.445 1 37.25 267 PRO B N 1
ATOM 4304 C CA . PRO B 1 267 ? 28.109 4.086 -12.438 1 37.25 267 PRO B CA 1
ATOM 4305 C C . PRO B 1 267 ? 27.781 5.559 -12.695 1 37.25 267 PRO B C 1
ATOM 4307 O O . PRO B 1 267 ? 27.562 5.957 -13.844 1 37.25 267 PRO B O 1
ATOM 4310 N N . LEU B 1 268 ? 27.375 6.309 -11.602 1 37.97 268 LEU B N 1
ATOM 4311 C CA . LEU B 1 268 ? 27.219 7.758 -11.695 1 37.97 268 LEU B CA 1
ATOM 4312 C C . LEU B 1 268 ? 28.484 8.398 -12.258 1 37.97 268 LEU B C 1
ATOM 4314 O O . LEU B 1 268 ? 29.594 7.965 -11.938 1 37.97 268 LEU B O 1
ATOM 4318 N N . GLU B 1 269 ? 28.547 8.906 -13.5 1 33.31 269 GLU B N 1
ATOM 4319 C CA . GLU B 1 269 ? 29.688 9.734 -13.883 1 33.31 269 GLU B CA 1
ATOM 4320 C C . GLU B 1 269 ? 29.906 10.875 -12.898 1 33.31 269 GLU B C 1
ATOM 4322 O O . GLU B 1 269 ? 28.938 11.43 -12.359 1 33.31 269 GLU B O 1
#